Protein AF-D8TIY8-F1 (afdb_monomer)

Sequence (553 aa):
MPPQLSKAPMRLLSLDVVLTWPNIRVYEEVDVATEALEVPYADVDADTWNTTIILSWRWSAVKPTEYTPGFAPMSEVQFAELTATLRRAQDRGMQYVWIDWSCVPQYNSSPMVEVLRSKVFYARARAMIVLPTFVRIPADGVVRLLLTKAMRVVRSRVMTSPRWGILLKLLESIQAKETVAGREYFTRVWTLAERMARFGRPERLCHWLSLESWLGMVVDAMLRSTEDRSASEMYKRMLGAEAGRRLDALLDPLEATVKTGSMHVSEGLEEQLADLFDLTVGIWHTNKELAEAPTKDWLVSYLLDAHTGIYQAWSEADRVWSVYSYFCWKQLDQRSEAGLLEAVQDLVRVAGGSRRLLMAMATKLGLASKLPPAEADKKLVAGAKAGKWAEVAAALKKGAFPDYPGTVSAGGSEMRIEGEVEAEVYLVVCVVIFQGGSTALYIAAEKGNLDAVKMLIKCGATVDKPNLENENLTPLHIAADWGHVATIRLLAKAGADVNVPGSVSPPPGFGVGAERRQKRGIKGLPGPAPHRVDGCRFYQKSCGAGITFPLDA

Mean predicted aligned error: 16.52 Å

Structure (mmCIF, N/CA/C/O backbone):
data_AF-D8TIY8-F1
#
_entry.id   AF-D8TIY8-F1
#
loop_
_atom_site.group_PDB
_atom_site.id
_atom_site.type_symbol
_atom_site.label_atom_id
_atom_site.label_alt_id
_atom_site.label_comp_id
_atom_site.label_asym_id
_atom_site.label_entity_id
_atom_site.label_seq_id
_atom_site.pdbx_PDB_ins_code
_atom_site.Cartn_x
_atom_site.Cartn_y
_atom_site.Cartn_z
_atom_site.occupancy
_atom_site.B_iso_or_equiv
_atom_site.auth_seq_id
_atom_site.auth_comp_id
_atom_site.auth_asym_id
_atom_site.auth_atom_id
_atom_site.pdbx_PDB_model_num
ATOM 1 N N . MET A 1 1 ? -0.149 -7.816 -23.403 1.00 65.31 1 MET A N 1
ATOM 2 C CA . MET A 1 1 ? 0.074 -8.631 -22.187 1.00 65.31 1 MET A CA 1
ATOM 3 C C . MET A 1 1 ? 0.908 -9.846 -22.563 1.00 65.31 1 MET A C 1
ATOM 5 O O . MET A 1 1 ? 0.590 -10.433 -23.588 1.00 65.31 1 MET A O 1
ATOM 9 N N . PRO A 1 2 ? 1.967 -10.205 -21.816 1.00 67.94 2 PRO A N 1
ATOM 10 C CA . PRO A 1 2 ? 2.751 -11.413 -22.084 1.00 67.94 2 PRO A CA 1
ATOM 11 C C . PRO A 1 2 ? 1.883 -12.688 -22.106 1.00 67.94 2 PRO A C 1
ATOM 13 O O . PRO A 1 2 ? 1.007 -12.810 -21.243 1.00 67.94 2 PRO A O 1
ATOM 16 N N . PRO A 1 3 ? 2.133 -13.655 -23.015 1.00 72.44 3 PRO A N 1
ATOM 17 C CA . PRO A 1 3 ? 1.343 -14.888 -23.125 1.00 72.44 3 PRO A CA 1
ATOM 18 C C . PRO A 1 3 ? 1.252 -15.706 -21.831 1.00 72.44 3 PRO A C 1
ATOM 20 O O . PRO A 1 3 ? 0.257 -16.373 -21.571 1.00 72.44 3 PRO A O 1
ATOM 23 N N . GLN A 1 4 ? 2.292 -15.652 -21.000 1.00 70.88 4 GLN A N 1
ATOM 24 C CA . GLN A 1 4 ? 2.355 -16.356 -19.721 1.00 70.88 4 GLN A CA 1
ATOM 25 C C . GLN A 1 4 ? 1.348 -15.797 -18.712 1.00 70.88 4 GLN A C 1
ATOM 27 O O . GLN A 1 4 ? 0.864 -16.540 -17.871 1.00 70.88 4 GLN A O 1
ATOM 32 N N . LEU A 1 5 ? 1.028 -14.502 -18.799 1.00 71.94 5 LEU A N 1
ATOM 33 C CA . LEU A 1 5 ? 0.027 -13.867 -17.942 1.00 71.94 5 LEU A CA 1
ATOM 34 C C . LEU A 1 5 ? -1.376 -14.028 -18.513 1.00 71.94 5 LEU A C 1
ATOM 36 O O . LEU A 1 5 ? -2.301 -14.288 -17.756 1.00 71.94 5 LEU A O 1
ATOM 40 N N . SER A 1 6 ? -1.531 -13.939 -19.837 1.00 79.38 6 SER A N 1
ATOM 41 C CA . SER A 1 6 ? -2.835 -14.136 -20.477 1.00 79.38 6 SER A CA 1
ATOM 42 C C . SER A 1 6 ? -3.365 -15.560 -20.278 1.00 79.38 6 SER A C 1
ATOM 44 O O . SER A 1 6 ? -4.561 -15.742 -20.088 1.00 79.38 6 SER A O 1
ATOM 46 N N . LYS A 1 7 ? -2.470 -16.560 -20.295 1.00 82.12 7 LYS A N 1
ATOM 47 C CA . LYS A 1 7 ? -2.797 -17.981 -20.096 1.00 82.12 7 LYS A CA 1
ATOM 48 C C . LYS A 1 7 ? -2.777 -18.421 -18.631 1.00 82.12 7 LYS A C 1
ATOM 50 O O . LYS A 1 7 ? -3.127 -19.559 -18.341 1.00 82.12 7 LYS A O 1
ATOM 55 N N . ALA A 1 8 ? -2.323 -17.567 -17.715 1.00 79.25 8 ALA A N 1
ATOM 56 C CA . ALA A 1 8 ? -2.301 -17.915 -16.304 1.00 79.25 8 ALA A CA 1
ATOM 57 C C . ALA A 1 8 ? -3.734 -17.972 -15.752 1.00 79.25 8 ALA A C 1
ATOM 59 O O . ALA A 1 8 ? -4.510 -17.053 -16.031 1.00 79.25 8 ALA A O 1
ATOM 60 N N . PRO A 1 9 ? -4.077 -18.993 -14.947 1.00 83.00 9 PRO A N 1
ATOM 61 C CA . PRO A 1 9 ? -5.389 -19.069 -14.329 1.00 83.00 9 PRO A CA 1
ATOM 62 C C . PRO A 1 9 ? -5.611 -17.909 -13.354 1.00 83.00 9 PRO A C 1
ATOM 64 O O . PRO A 1 9 ? -4.740 -17.573 -12.545 1.00 83.00 9 PRO A O 1
ATOM 67 N N . MET A 1 10 ? -6.794 -17.312 -13.435 1.00 86.75 10 MET A N 1
ATOM 68 C CA . MET A 1 10 ? -7.373 -16.429 -12.440 1.00 86.75 10 MET A CA 1
ATOM 69 C C . MET A 1 10 ? -8.325 -17.266 -11.586 1.00 86.75 10 MET A C 1
ATOM 71 O O . MET A 1 10 ? -9.346 -17.743 -12.074 1.00 86.75 10 MET A O 1
ATOM 75 N N . ARG A 1 11 ? -7.965 -17.465 -10.315 1.00 89.81 11 ARG A N 1
ATOM 76 C CA . ARG A 1 11 ? -8.796 -18.177 -9.342 1.00 89.81 11 ARG A CA 1
ATOM 77 C C . ARG A 1 11 ? -9.775 -17.205 -8.693 1.00 89.81 11 ARG A C 1
ATOM 79 O O . ARG A 1 11 ? -9.389 -16.412 -7.836 1.00 89.81 11 ARG A O 1
ATOM 86 N N . LEU A 1 12 ? -11.018 -17.253 -9.140 1.00 93.56 12 LEU A N 1
ATOM 87 C CA . LEU A 1 12 ? -12.126 -16.434 -8.671 1.00 93.56 12 LEU A CA 1
ATOM 88 C C . LEU A 1 12 ? -12.880 -17.203 -7.593 1.00 93.56 12 LEU A C 1
ATOM 90 O O . LEU A 1 12 ? -13.608 -18.142 -7.896 1.00 93.56 12 LEU A O 1
ATOM 94 N N . LEU A 1 13 ? -12.684 -16.841 -6.330 1.00 95.56 13 LEU A N 1
ATOM 95 C CA . LEU A 1 13 ? -13.348 -17.523 -5.224 1.00 95.56 13 LEU A CA 1
ATOM 96 C C . LEU A 1 13 ? -14.828 -17.148 -5.208 1.00 95.56 13 LEU A C 1
ATOM 98 O O . LEU A 1 13 ? -15.154 -15.967 -5.340 1.00 95.56 13 LEU A O 1
ATOM 102 N N . SER A 1 14 ? -15.711 -18.124 -5.010 1.00 96.75 14 SER A N 1
ATOM 103 C CA . SER A 1 14 ? -17.131 -17.855 -4.782 1.00 96.75 14 SER A CA 1
ATOM 104 C C . SER A 1 14 ? -17.304 -17.069 -3.486 1.00 96.75 14 SER A C 1
ATOM 106 O O . SER A 1 14 ? -16.837 -17.486 -2.423 1.00 96.75 14 SER A O 1
ATOM 108 N N . LEU A 1 15 ? -17.973 -15.921 -3.562 1.00 96.31 15 LEU A N 1
ATOM 109 C CA . LEU A 1 15 ? -18.151 -15.038 -2.414 1.00 96.31 15 LEU A CA 1
ATOM 110 C C . LEU A 1 15 ? -18.979 -15.724 -1.316 1.00 96.31 15 LEU A C 1
ATOM 112 O O . LEU A 1 15 ? -18.605 -15.637 -0.146 1.00 96.31 15 LEU A O 1
ATOM 116 N N . ASP A 1 16 ? -20.027 -16.467 -1.689 1.00 96.12 16 ASP A N 1
ATOM 117 C CA . ASP A 1 16 ? -20.827 -17.277 -0.759 1.00 96.12 16 ASP A CA 1
ATOM 118 C C . ASP A 1 16 ? -19.953 -18.240 0.042 1.00 96.12 16 ASP A C 1
ATOM 120 O O . ASP A 1 16 ? -20.066 -18.325 1.262 1.00 96.12 16 ASP A O 1
ATOM 124 N N . VAL A 1 17 ? -19.029 -18.920 -0.637 1.00 95.56 17 VAL A N 1
ATOM 125 C CA . VAL A 1 17 ? -18.128 -19.877 0.003 1.00 95.56 17 VAL A CA 1
ATOM 126 C C . VAL A 1 17 ? -17.162 -19.165 0.943 1.00 95.56 17 VAL A C 1
ATOM 128 O O . VAL A 1 17 ? -17.041 -19.562 2.102 1.00 95.56 17 VAL A O 1
ATOM 131 N N . VAL A 1 18 ? -16.533 -18.072 0.501 1.00 95.06 18 VAL A N 1
ATOM 132 C CA . VAL A 1 18 ? -15.595 -17.304 1.338 1.00 95.06 18 VAL A CA 1
ATOM 133 C C . VAL A 1 18 ? -16.272 -16.773 2.604 1.00 95.06 18 VAL A C 1
ATOM 135 O O . VAL A 1 18 ? -15.659 -16.772 3.668 1.00 95.06 18 VAL A O 1
ATOM 138 N N . LEU A 1 19 ? -17.547 -16.379 2.534 1.00 96.19 19 LEU A N 1
ATOM 139 C CA . LEU A 1 19 ? -18.317 -15.936 3.702 1.00 96.19 19 LEU A CA 1
ATOM 140 C C . LEU A 1 19 ? -18.620 -17.050 4.716 1.00 96.19 19 LEU A C 1
ATOM 142 O O . LEU A 1 19 ? -18.937 -16.737 5.866 1.00 96.19 19 LEU A O 1
ATOM 146 N N . THR A 1 20 ? -18.530 -18.324 4.321 1.00 95.69 20 THR A N 1
ATOM 147 C CA . THR A 1 20 ? -18.657 -19.469 5.243 1.00 95.69 20 THR A CA 1
ATOM 148 C C . THR A 1 20 ? -17.341 -19.853 5.909 1.00 95.69 20 THR A C 1
ATOM 150 O O . THR A 1 20 ? -17.340 -20.647 6.852 1.00 95.69 20 THR A O 1
ATOM 153 N N . TRP A 1 21 ? -16.211 -19.322 5.436 1.00 94.19 21 TRP A N 1
ATOM 154 C CA . TRP A 1 21 ? -14.921 -19.669 6.004 1.00 94.19 21 TRP A CA 1
ATOM 155 C C . TRP A 1 21 ? -14.782 -19.134 7.440 1.00 94.19 21 TRP A C 1
ATOM 157 O O . TRP A 1 21 ? -15.177 -18.002 7.723 1.00 94.19 21 TRP A O 1
ATOM 167 N N . PRO A 1 22 ? -14.186 -19.912 8.362 1.00 92.62 22 PRO A N 1
ATOM 168 C CA . PRO A 1 22 ? -13.948 -19.459 9.733 1.00 92.62 22 PRO A CA 1
ATOM 169 C C . PRO A 1 22 ? -12.788 -18.455 9.830 1.00 92.62 22 PRO A C 1
ATOM 171 O O . PRO A 1 22 ? -12.690 -17.706 10.798 1.00 92.62 22 PRO A O 1
ATOM 174 N N . ASN A 1 23 ? -11.893 -18.463 8.843 1.00 91.38 23 ASN A N 1
ATOM 175 C CA . ASN A 1 23 ? -10.761 -17.561 8.684 1.00 91.38 23 ASN A CA 1
ATOM 176 C C . ASN A 1 23 ? -10.352 -17.526 7.202 1.00 91.38 23 ASN A C 1
ATOM 178 O O . ASN A 1 23 ? -10.867 -18.292 6.386 1.00 91.38 23 ASN A O 1
ATOM 182 N N . ILE A 1 24 ? -9.429 -16.637 6.834 1.00 90.31 24 ILE A N 1
ATOM 183 C CA . ILE A 1 24 ? -8.904 -16.642 5.470 1.00 90.31 24 ILE A CA 1
ATOM 184 C C . ILE A 1 24 ? -7.949 -17.831 5.280 1.00 90.31 24 ILE A C 1
ATOM 186 O O . ILE A 1 24 ? -6.966 -17.965 6.009 1.00 90.31 24 ILE A O 1
ATOM 190 N N . ARG A 1 25 ? -8.222 -18.667 4.276 1.00 88.81 25 ARG A N 1
ATOM 191 C CA . ARG A 1 25 ? -7.382 -19.816 3.909 1.00 88.81 25 ARG A CA 1
ATOM 192 C C . ARG A 1 25 ? -6.254 -19.408 2.987 1.00 88.81 25 ARG A C 1
ATOM 194 O O . ARG A 1 25 ? -6.485 -18.579 2.119 1.00 88.81 25 ARG A O 1
ATOM 201 N N . VAL A 1 26 ? -5.074 -20.011 3.108 1.00 87.25 26 VAL A N 1
ATOM 202 C CA . VAL A 1 26 ? -3.975 -19.786 2.151 1.00 87.25 26 VAL A CA 1
ATOM 203 C C . VAL A 1 26 ? -4.303 -20.340 0.759 1.00 87.25 26 VAL A C 1
ATOM 205 O O . VAL A 1 26 ? -5.203 -21.160 0.595 1.00 87.25 26 VAL A O 1
ATOM 208 N N . TYR A 1 27 ? -3.556 -19.903 -0.258 1.00 85.62 27 TYR A N 1
ATOM 209 C CA . TYR A 1 27 ? -3.803 -20.266 -1.658 1.00 85.62 27 TYR A CA 1
ATOM 210 C C . TYR A 1 27 ? -3.908 -21.783 -1.892 1.00 85.62 27 TYR A C 1
ATOM 212 O O . TYR A 1 27 ? -4.753 -22.222 -2.668 1.00 85.62 27 TYR A O 1
ATOM 220 N N . GLU A 1 28 ? -3.072 -22.582 -1.230 1.00 85.81 28 GLU A N 1
ATOM 221 C CA . GLU A 1 28 ? -3.041 -24.044 -1.352 1.00 85.81 28 GLU A CA 1
ATOM 222 C C . GLU A 1 28 ? -4.237 -24.765 -0.707 1.00 85.81 28 GLU A C 1
ATOM 224 O O . GLU A 1 28 ? -4.479 -25.923 -1.028 1.00 85.81 28 GLU A O 1
ATOM 229 N N . GLU A 1 29 ? -4.984 -24.102 0.178 1.00 89.88 29 GLU A N 1
ATOM 230 C CA . GLU A 1 29 ? -6.107 -24.688 0.933 1.00 89.88 29 GLU A CA 1
ATOM 231 C C . GLU A 1 29 ? -7.480 -24.416 0.314 1.00 89.88 29 GLU A C 1
ATOM 233 O O . GLU A 1 29 ? -8.512 -24.811 0.862 1.00 89.88 29 GLU A O 1
ATOM 238 N N . VAL A 1 30 ? -7.498 -23.715 -0.817 1.00 89.88 30 VAL A N 1
ATOM 239 C CA . VAL A 1 30 ? -8.717 -23.496 -1.586 1.00 89.88 30 VAL A CA 1
ATOM 240 C C . VAL A 1 30 ? -8.996 -24.735 -2.425 1.00 89.88 30 VAL A C 1
ATOM 242 O O . VAL A 1 30 ? -8.202 -25.075 -3.307 1.00 89.88 30 VAL A O 1
ATOM 245 N N . ASP A 1 31 ? -10.145 -25.367 -2.201 1.00 91.94 31 ASP A N 1
ATOM 246 C CA . ASP A 1 31 ? -10.620 -26.430 -3.083 1.00 91.94 31 ASP A CA 1
ATOM 247 C C . ASP A 1 31 ? -11.202 -25.806 -4.354 1.00 91.94 31 ASP A C 1
ATOM 249 O O . ASP A 1 31 ? -12.327 -25.314 -4.392 1.00 91.94 31 ASP A O 1
ATOM 253 N N . VAL A 1 32 ? -10.413 -25.825 -5.425 1.00 89.44 32 VAL A N 1
ATOM 254 C CA . VAL A 1 32 ? -10.785 -25.206 -6.701 1.00 89.44 32 VAL A CA 1
ATOM 255 C C . VAL A 1 32 ? -12.053 -25.821 -7.294 1.00 89.44 32 VAL A C 1
ATOM 257 O O . VAL A 1 32 ? -12.789 -25.114 -7.967 1.00 89.44 32 VAL A O 1
ATOM 260 N N . ALA A 1 33 ? -12.340 -27.102 -7.052 1.00 91.00 33 ALA A N 1
ATOM 261 C CA . ALA A 1 33 ? -13.495 -27.755 -7.663 1.00 91.00 33 ALA A CA 1
ATOM 262 C C . ALA A 1 33 ? -14.830 -27.277 -7.073 1.00 91.00 33 ALA A C 1
ATOM 264 O O . ALA A 1 33 ? -15.853 -27.325 -7.757 1.00 91.00 33 ALA A O 1
ATOM 265 N N . THR A 1 34 ? -14.828 -26.839 -5.812 1.00 93.31 34 THR A N 1
ATOM 266 C CA . THR A 1 34 ? -16.051 -26.502 -5.070 1.00 93.31 34 THR A CA 1
ATOM 267 C C . THR A 1 34 ? -16.115 -25.040 -4.633 1.00 93.31 34 THR A C 1
ATOM 269 O O . THR A 1 34 ? -17.206 -24.497 -4.472 1.00 93.31 34 THR A O 1
ATOM 272 N N . GLU A 1 35 ? -14.969 -24.378 -4.474 1.00 94.81 35 GLU A N 1
ATOM 273 C CA . GLU A 1 35 ? -14.875 -23.051 -3.859 1.00 94.81 35 GLU A CA 1
ATOM 274 C C . GLU A 1 35 ? -14.523 -21.937 -4.850 1.00 94.81 35 GLU A C 1
ATOM 276 O O . GLU A 1 35 ? -14.624 -20.756 -4.503 1.00 94.81 35 GLU A O 1
ATOM 281 N N . ALA A 1 36 ? -14.105 -22.268 -6.076 1.00 94.50 36 ALA A N 1
ATOM 282 C CA . ALA A 1 36 ? -13.614 -21.279 -7.027 1.00 94.50 36 ALA A CA 1
ATOM 283 C C . ALA A 1 36 ? -13.952 -21.592 -8.489 1.00 94.50 36 ALA A C 1
ATOM 285 O O . ALA A 1 36 ? -14.105 -22.735 -8.900 1.00 94.50 36 ALA A O 1
ATOM 286 N N . LEU A 1 37 ? -13.989 -20.542 -9.303 1.00 92.75 37 LEU A N 1
ATOM 287 C CA . LEU A 1 37 ? -13.902 -20.617 -10.753 1.00 92.75 37 LEU A CA 1
ATOM 288 C C . LEU A 1 37 ? -12.450 -20.333 -11.157 1.00 92.75 37 LEU A C 1
ATOM 290 O O . LEU A 1 37 ? -11.934 -19.246 -10.899 1.00 92.75 37 LEU A O 1
ATOM 294 N N . GLU A 1 38 ? -11.775 -21.299 -11.779 1.00 91.31 38 GLU A N 1
ATOM 295 C CA . GLU A 1 38 ? -10.397 -21.134 -12.254 1.00 91.31 38 GLU A CA 1
ATOM 296 C C . GLU A 1 38 ? -10.355 -21.113 -13.786 1.00 91.31 38 GLU A C 1
ATOM 298 O O . GLU A 1 38 ? -10.578 -22.125 -14.447 1.00 91.31 38 GLU A O 1
ATOM 303 N N . VAL A 1 39 ? -10.101 -19.931 -14.355 1.00 90.38 39 VAL A N 1
ATOM 304 C CA . VAL A 1 39 ? -10.167 -19.674 -15.807 1.00 90.38 39 VAL A CA 1
ATOM 305 C C . VAL A 1 39 ? -8.956 -18.837 -16.223 1.00 90.38 39 VAL A C 1
ATOM 307 O O . VAL A 1 39 ? -8.556 -17.955 -15.458 1.00 90.38 39 VAL A O 1
ATOM 310 N N . PRO A 1 40 ? -8.328 -19.066 -17.394 1.00 89.62 40 PRO A N 1
ATOM 311 C CA . PRO A 1 40 ? -7.239 -18.211 -17.861 1.00 89.62 40 PRO A CA 1
ATOM 312 C C . PRO A 1 40 ? -7.649 -16.737 -17.871 1.00 89.62 40 PRO A C 1
ATOM 314 O O . PRO A 1 40 ? -8.751 -16.401 -18.292 1.00 89.62 40 PRO A O 1
ATOM 317 N N . TYR A 1 41 ? -6.763 -15.835 -17.440 1.00 86.75 41 TYR A N 1
ATOM 318 C CA . TYR A 1 41 ? -7.082 -14.405 -17.330 1.00 86.75 41 TYR A CA 1
ATOM 319 C C . TYR A 1 41 ? -7.695 -13.814 -18.613 1.00 8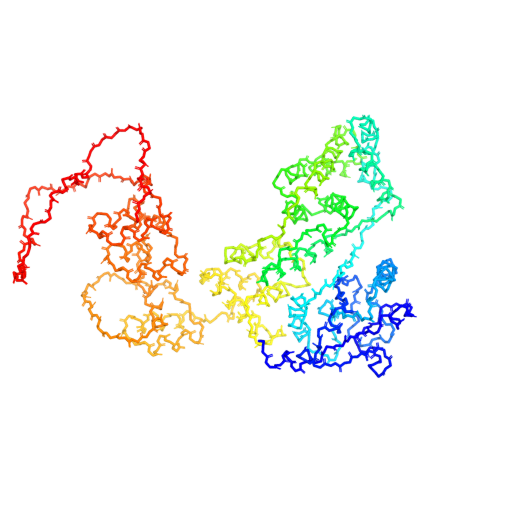6.75 41 TYR A C 1
ATOM 321 O O . TYR A 1 41 ? -8.606 -12.985 -18.548 1.00 86.75 41 TYR A O 1
ATOM 329 N N . ALA A 1 42 ? -7.174 -14.212 -19.779 1.00 88.00 42 ALA A N 1
ATOM 330 C CA . ALA A 1 42 ? -7.660 -13.728 -21.069 1.00 88.00 42 ALA A CA 1
ATOM 331 C C . ALA A 1 42 ? -9.086 -14.184 -21.398 1.00 88.00 42 ALA A C 1
ATOM 333 O O . ALA A 1 42 ? -9.767 -13.496 -22.155 1.00 88.00 42 ALA A O 1
ATOM 334 N N . ASP A 1 43 ? -9.527 -15.283 -20.793 1.00 91.69 43 ASP A N 1
ATOM 335 C CA . ASP A 1 43 ? -10.816 -15.916 -21.053 1.00 91.69 43 ASP A CA 1
ATOM 336 C C . ASP A 1 43 ? -11.884 -15.477 -20.035 1.00 91.69 43 ASP A C 1
ATOM 338 O O . ASP A 1 43 ? -13.059 -15.789 -20.201 1.00 91.69 43 ASP A O 1
ATOM 342 N N . VAL A 1 44 ? -11.510 -14.710 -19.000 1.00 90.81 44 VAL A N 1
ATOM 343 C CA . VAL A 1 44 ? -12.479 -14.108 -18.073 1.00 90.81 44 VAL A CA 1
ATOM 344 C C . VAL A 1 44 ? -13.253 -13.005 -18.801 1.00 90.81 44 VAL A C 1
ATOM 346 O O . VAL A 1 44 ? -12.698 -11.951 -19.153 1.00 90.81 44 VAL A O 1
ATOM 349 N N . ASP A 1 45 ? -14.542 -13.245 -19.022 1.00 92.38 45 ASP A N 1
ATOM 350 C CA . ASP A 1 45 ? -15.447 -12.342 -19.729 1.00 92.38 45 ASP A CA 1
ATOM 351 C C . ASP A 1 45 ? -15.808 -11.080 -18.922 1.00 92.38 45 ASP A C 1
ATOM 353 O O . ASP A 1 45 ? -15.434 -10.898 -17.761 1.00 92.38 45 ASP A O 1
ATOM 357 N N . ALA A 1 46 ? -16.483 -10.133 -19.576 1.00 93.12 46 ALA A N 1
ATOM 358 C CA . ALA A 1 46 ? -16.835 -8.862 -18.951 1.00 93.12 46 ALA A CA 1
ATOM 359 C C . ALA A 1 46 ? -17.828 -9.026 -17.791 1.00 93.12 46 ALA A C 1
ATOM 361 O O . ALA A 1 46 ? -17.691 -8.317 -16.798 1.00 93.12 46 ALA A O 1
ATOM 362 N N . ASP A 1 47 ? -18.784 -9.948 -17.887 1.00 93.94 47 ASP A N 1
ATOM 363 C CA . ASP A 1 47 ? -19.826 -10.137 -16.872 1.00 93.94 47 ASP A CA 1
ATOM 364 C C . ASP A 1 47 ? -19.251 -10.717 -15.577 1.00 93.94 47 ASP A C 1
ATOM 366 O O . ASP A 1 47 ? -19.561 -10.247 -14.478 1.00 93.94 47 ASP A O 1
ATOM 370 N N . THR A 1 48 ? -18.306 -11.644 -15.706 1.00 94.38 48 THR A N 1
ATOM 371 C CA . THR A 1 48 ? -17.530 -12.172 -14.585 1.00 94.38 48 THR A CA 1
ATOM 372 C C . THR A 1 48 ? -16.705 -11.063 -13.932 1.00 94.38 48 THR A C 1
ATOM 374 O O . THR A 1 48 ? -16.739 -10.895 -12.714 1.00 94.38 48 THR A O 1
ATOM 377 N N . TRP A 1 49 ? -16.020 -10.219 -14.714 1.00 92.69 49 TRP A N 1
ATOM 378 C CA . TRP A 1 49 ? -15.304 -9.054 -14.169 1.00 92.69 49 TRP A CA 1
ATOM 379 C C . TRP A 1 49 ? -16.224 -8.046 -13.472 1.00 92.69 49 TRP A C 1
ATOM 381 O O . TRP A 1 49 ? -15.809 -7.418 -12.498 1.00 92.69 49 TRP A O 1
ATOM 391 N N . ASN A 1 50 ? -17.464 -7.889 -13.941 1.00 94.00 50 ASN A N 1
ATOM 392 C CA . ASN A 1 50 ? -18.444 -6.968 -13.358 1.00 94.00 50 ASN A CA 1
ATOM 393 C C . ASN A 1 50 ? -18.946 -7.419 -11.994 1.00 94.00 50 ASN A C 1
ATOM 395 O O . ASN A 1 50 ? -19.383 -6.583 -11.210 1.00 94.00 50 ASN A O 1
ATOM 399 N N . THR A 1 51 ? -18.876 -8.718 -11.726 1.00 96.00 51 THR A N 1
ATOM 400 C CA . THR A 1 51 ? -19.311 -9.341 -10.474 1.00 96.00 51 THR A CA 1
ATOM 401 C C . THR A 1 51 ? -18.129 -9.805 -9.618 1.00 96.00 51 THR A C 1
ATOM 403 O O . THR A 1 51 ? -18.331 -10.453 -8.592 1.00 96.00 51 THR A O 1
ATOM 406 N N . THR A 1 52 ? -16.896 -9.458 -10.004 1.00 95.75 52 THR A N 1
ATOM 407 C CA . THR A 1 52 ? -15.668 -9.798 -9.275 1.00 95.75 52 THR A CA 1
ATOM 408 C C . THR A 1 52 ? -15.136 -8.598 -8.503 1.00 95.75 52 THR A C 1
ATOM 410 O O . THR A 1 52 ? -14.888 -7.530 -9.068 1.00 95.75 52 THR A O 1
ATOM 413 N N . ILE A 1 53 ? -14.848 -8.806 -7.220 1.00 94.56 53 ILE A N 1
ATOM 414 C CA . ILE A 1 53 ? -14.078 -7.863 -6.411 1.00 94.56 53 ILE A CA 1
ATOM 415 C C . ILE A 1 53 ? -12.647 -8.338 -6.287 1.00 94.56 53 ILE A C 1
ATOM 417 O O . ILE A 1 53 ? -12.384 -9.511 -6.037 1.00 94.56 53 ILE A O 1
ATOM 421 N N . ILE A 1 54 ? -11.713 -7.401 -6.380 1.00 91.94 54 ILE A N 1
ATOM 422 C CA . ILE A 1 54 ? -10.333 -7.666 -6.013 1.00 91.94 54 ILE A CA 1
ATOM 423 C C . ILE A 1 54 ? -10.089 -7.312 -4.550 1.00 91.94 54 ILE A C 1
ATOM 425 O O . ILE A 1 54 ? -10.339 -6.193 -4.113 1.00 91.94 54 ILE A O 1
ATOM 429 N N . LEU A 1 55 ? -9.528 -8.253 -3.806 1.00 90.75 55 LEU A N 1
ATOM 430 C CA . LEU A 1 55 ? -9.124 -8.071 -2.428 1.00 90.75 55 LEU A CA 1
ATOM 431 C C . LEU A 1 55 ? -7.604 -7.934 -2.326 1.00 90.75 55 LEU A C 1
ATOM 433 O O . LEU A 1 55 ? -6.855 -8.798 -2.772 1.00 90.75 55 LEU A O 1
ATOM 437 N N . SER A 1 56 ? -7.154 -6.873 -1.666 1.00 88.38 56 SER A N 1
ATOM 438 C CA . SER A 1 56 ? -5.761 -6.645 -1.305 1.00 88.38 56 SER A CA 1
ATOM 439 C C . SER A 1 56 ? -5.630 -6.441 0.200 1.00 88.38 56 SER A C 1
ATOM 441 O O . SER A 1 56 ? -6.413 -5.717 0.805 1.00 88.38 56 SER A O 1
ATOM 443 N N . TRP A 1 57 ? -4.570 -6.961 0.813 1.00 86.31 57 TRP A N 1
ATOM 444 C CA . TRP A 1 57 ? -4.237 -6.639 2.205 1.00 86.31 57 TRP A CA 1
ATOM 445 C C . TRP A 1 57 ? -2.735 -6.745 2.474 1.00 86.31 57 TRP A C 1
ATOM 447 O O . TRP A 1 57 ? -1.948 -7.070 1.582 1.00 86.31 57 TRP A O 1
ATOM 457 N N . ARG A 1 58 ? -2.341 -6.447 3.715 1.00 79.94 58 ARG A N 1
ATOM 458 C CA . ARG A 1 58 ? -1.004 -6.708 4.258 1.00 79.94 58 ARG A CA 1
ATOM 459 C C . ARG A 1 58 ? -1.091 -7.727 5.387 1.00 79.94 58 ARG A C 1
ATOM 461 O O . ARG A 1 58 ? -1.911 -7.587 6.293 1.00 79.94 58 ARG A O 1
ATOM 468 N N . TRP A 1 59 ? -0.274 -8.767 5.279 1.00 76.94 59 TRP A N 1
ATOM 469 C CA . TRP A 1 59 ? -0.207 -9.875 6.221 1.00 76.94 59 TRP A CA 1
ATOM 470 C C . TRP A 1 59 ? 0.469 -9.432 7.527 1.00 76.94 59 TRP A C 1
ATOM 472 O O . TRP A 1 59 ? 1.530 -8.819 7.488 1.00 76.94 59 TRP A O 1
ATOM 482 N N . SER A 1 60 ? -0.166 -9.718 8.666 1.00 69.62 60 SER A N 1
ATOM 483 C CA . SER A 1 60 ? 0.306 -9.382 10.014 1.00 69.62 60 SER A CA 1
ATOM 484 C C . SER A 1 60 ? 1.006 -10.530 10.765 1.00 69.62 60 SER A C 1
ATOM 486 O O . SER A 1 60 ? 1.809 -10.256 11.652 1.00 69.62 60 SER A O 1
ATOM 488 N N . ALA A 1 61 ? 0.738 -11.799 10.433 1.00 75.88 61 ALA A N 1
ATOM 489 C CA . ALA A 1 61 ? 1.392 -12.958 11.047 1.00 75.88 61 ALA A CA 1
ATOM 490 C C . ALA A 1 61 ? 2.693 -13.378 10.330 1.00 75.88 61 ALA A C 1
ATOM 492 O O . ALA A 1 61 ? 2.910 -13.107 9.150 1.00 75.88 61 ALA A O 1
ATOM 493 N N . VAL A 1 62 ? 3.576 -14.069 11.051 1.00 80.06 62 VAL A N 1
ATOM 494 C CA . VAL A 1 62 ? 4.792 -14.646 10.466 1.00 80.06 62 VAL A CA 1
ATOM 495 C C . VAL A 1 62 ? 4.420 -15.928 9.726 1.00 80.06 62 VAL A C 1
ATOM 497 O O . VAL A 1 62 ? 3.810 -16.825 10.307 1.00 80.06 62 VAL A O 1
ATOM 500 N N . LYS A 1 63 ? 4.794 -16.020 8.447 1.00 80.25 63 LYS A N 1
ATOM 501 C CA . LYS A 1 63 ? 4.616 -17.233 7.644 1.00 80.25 63 LYS A CA 1
ATOM 502 C C . LYS A 1 63 ? 5.396 -18.412 8.245 1.00 80.25 63 LYS A C 1
ATOM 504 O O . LYS A 1 63 ? 6.612 -18.283 8.389 1.00 80.25 63 LYS A O 1
ATOM 509 N N . PRO A 1 64 ? 4.764 -19.573 8.495 1.00 83.69 64 PRO A N 1
ATOM 510 C CA . PRO A 1 64 ? 5.496 -20.801 8.790 1.00 83.69 64 PRO A CA 1
ATOM 511 C C . PRO A 1 64 ? 6.409 -21.206 7.623 1.00 83.69 64 PRO A C 1
ATOM 513 O O . PRO A 1 64 ? 6.004 -21.128 6.461 1.00 83.69 64 PRO A O 1
ATOM 516 N N . THR A 1 65 ? 7.632 -21.653 7.921 1.00 83.44 65 THR A N 1
ATOM 517 C CA . THR A 1 65 ? 8.633 -22.045 6.907 1.00 83.44 65 THR A CA 1
ATOM 518 C C . THR A 1 65 ? 8.136 -23.173 6.001 1.00 83.44 65 THR A C 1
ATOM 520 O O . THR A 1 65 ? 8.405 -23.174 4.801 1.00 83.44 65 THR A O 1
ATOM 523 N N . GLU A 1 66 ? 7.373 -24.103 6.571 1.00 84.31 66 GLU A N 1
ATOM 524 C CA . GLU A 1 66 ? 6.737 -25.221 5.878 1.00 84.31 66 GLU A CA 1
ATOM 525 C C . GLU A 1 66 ? 5.218 -25.053 5.876 1.00 84.31 66 GLU A C 1
ATOM 527 O O . GLU A 1 66 ? 4.669 -24.241 6.623 1.00 84.31 66 GLU A O 1
ATOM 532 N N . TYR A 1 67 ? 4.531 -25.788 5.003 1.00 87.44 67 TYR A N 1
ATOM 533 C CA . TYR A 1 67 ? 3.075 -25.742 4.938 1.00 87.44 67 TYR A CA 1
ATOM 534 C C . TYR A 1 67 ? 2.465 -26.248 6.253 1.00 87.44 67 TYR A C 1
ATOM 536 O O . TYR A 1 67 ? 2.703 -27.384 6.662 1.00 87.44 67 TYR A O 1
ATOM 544 N N . THR A 1 68 ? 1.671 -25.399 6.909 1.00 87.56 68 THR A N 1
ATOM 545 C CA . THR A 1 68 ? 0.938 -25.733 8.135 1.00 87.56 68 THR A CA 1
ATOM 546 C C . THR A 1 68 ? -0.564 -25.684 7.846 1.00 87.56 68 THR A C 1
ATOM 548 O O . THR A 1 68 ? -1.075 -24.589 7.607 1.00 87.56 68 THR A O 1
ATOM 551 N N . PRO A 1 69 ? -1.277 -26.826 7.890 1.00 89.50 69 PRO A N 1
ATOM 552 C CA . PRO A 1 69 ? -2.720 -26.860 7.677 1.00 89.50 69 PRO A CA 1
ATOM 553 C C . PRO A 1 69 ? -3.492 -25.950 8.638 1.00 89.50 69 PRO A C 1
ATOM 555 O O . PRO A 1 69 ? -3.257 -25.976 9.847 1.00 89.50 69 PRO A O 1
ATOM 558 N N . GLY A 1 70 ? -4.434 -25.170 8.106 1.00 87.19 70 GLY A N 1
ATOM 559 C CA . GLY A 1 70 ? -5.300 -24.274 8.878 1.00 87.19 70 GLY A CA 1
ATOM 560 C C . GLY A 1 70 ? -4.619 -22.986 9.347 1.00 87.19 70 GLY A C 1
ATOM 561 O O . GLY A 1 70 ? -5.181 -22.251 10.162 1.00 87.19 70 GLY A O 1
ATOM 562 N N . PHE A 1 71 ? -3.412 -22.699 8.856 1.00 87.75 71 PHE A N 1
ATOM 563 C CA . PHE A 1 71 ? -2.739 -21.438 9.123 1.00 87.75 71 PHE A CA 1
ATOM 564 C C . PHE A 1 71 ? -3.495 -20.264 8.473 1.00 87.75 71 PHE A C 1
ATOM 566 O O . PHE A 1 71 ? -3.675 -20.225 7.256 1.00 87.75 71 PHE A O 1
ATOM 573 N N . ALA A 1 72 ? -3.866 -19.264 9.278 1.00 88.44 72 ALA A N 1
ATOM 574 C CA . ALA A 1 72 ? -4.561 -18.067 8.814 1.00 88.44 72 ALA A CA 1
ATOM 575 C C . ALA A 1 72 ? -3.654 -16.821 8.885 1.00 88.44 72 ALA A C 1
ATOM 577 O O . ALA A 1 72 ? -3.201 -16.445 9.969 1.00 88.44 72 ALA A O 1
ATOM 578 N N . PRO A 1 73 ? -3.403 -16.126 7.759 1.00 84.12 73 PRO A N 1
ATOM 579 C CA . PRO A 1 73 ? -2.563 -14.931 7.742 1.00 84.12 73 PRO A CA 1
ATOM 580 C C . PRO A 1 73 ? -3.248 -13.660 8.275 1.00 84.12 73 PRO A C 1
ATOM 582 O O . PRO A 1 73 ? -2.567 -12.680 8.575 1.00 84.12 73 PRO A O 1
ATOM 585 N N . MET A 1 74 ? -4.579 -13.622 8.364 1.00 88.19 74 MET A N 1
ATOM 586 C CA . MET A 1 74 ? -5.309 -12.464 8.900 1.00 88.19 74 MET A CA 1
ATOM 587 C C . MET A 1 74 ? -5.566 -12.605 10.397 1.00 88.19 74 MET A C 1
ATOM 589 O O . MET A 1 74 ? -5.910 -13.685 10.868 1.00 88.19 74 MET A O 1
ATOM 593 N N . SER A 1 75 ? -5.487 -11.487 11.124 1.00 86.81 75 SER A N 1
ATOM 594 C CA . SER A 1 75 ? -6.015 -11.425 12.488 1.00 86.81 75 SER A CA 1
ATOM 595 C C . SER A 1 75 ? -7.545 -11.490 12.496 1.00 86.81 75 SER A C 1
ATOM 597 O O . SER A 1 75 ? -8.196 -11.159 11.502 1.00 86.81 75 SER A O 1
ATOM 599 N N . GLU A 1 76 ? -8.130 -11.842 13.641 1.00 87.75 76 GLU A N 1
ATOM 600 C CA . GLU A 1 76 ? -9.589 -11.895 13.817 1.00 87.75 76 GLU A CA 1
ATOM 601 C C . GLU A 1 76 ? -10.269 -10.563 13.464 1.00 87.75 76 GLU A C 1
ATOM 603 O O . GLU A 1 76 ? -11.284 -10.544 12.772 1.00 87.75 76 GLU A O 1
ATOM 608 N N . VAL A 1 77 ? -9.668 -9.434 13.859 1.00 86.81 77 VAL A N 1
ATOM 609 C CA . VAL A 1 77 ? -10.189 -8.089 13.556 1.00 86.81 77 VAL A CA 1
ATOM 610 C C . VAL A 1 77 ? -10.166 -7.807 12.050 1.00 86.81 77 VAL A C 1
ATOM 612 O O . VAL A 1 77 ? -11.133 -7.279 11.503 1.00 86.81 77 VAL A O 1
ATOM 615 N N . GLN A 1 78 ? -9.086 -8.184 11.356 1.00 89.25 78 GLN A N 1
ATOM 616 C CA . GLN A 1 78 ? -9.002 -8.025 9.900 1.00 89.25 78 GLN A CA 1
ATOM 617 C C . GLN A 1 78 ? -10.016 -8.915 9.178 1.00 89.25 78 GLN A C 1
ATOM 619 O O . GLN A 1 78 ? -10.645 -8.476 8.215 1.00 89.25 78 GLN A O 1
ATOM 624 N N . PHE A 1 79 ? -10.199 -10.148 9.652 1.00 91.44 79 PHE A N 1
ATOM 625 C CA . PHE A 1 79 ? -11.153 -11.086 9.073 1.00 91.44 79 PHE A CA 1
ATOM 626 C C . PHE A 1 79 ? -12.612 -10.657 9.304 1.00 91.44 79 PHE A C 1
ATOM 628 O O . PHE A 1 79 ? -13.452 -10.797 8.411 1.00 91.44 79 PHE A O 1
ATOM 635 N N . ALA A 1 80 ? -12.914 -10.054 10.457 1.00 91.44 80 ALA A N 1
ATOM 636 C CA . ALA A 1 80 ? -14.216 -9.450 10.720 1.00 91.44 80 ALA A CA 1
ATOM 637 C C . ALA A 1 80 ? -14.515 -8.293 9.747 1.00 91.44 80 ALA A C 1
ATOM 639 O O . ALA A 1 80 ? -15.605 -8.243 9.172 1.00 91.44 80 ALA A O 1
ATOM 640 N N . GLU A 1 81 ? -13.540 -7.409 9.494 1.00 90.94 81 GLU A N 1
ATOM 641 C CA . GLU A 1 81 ? -13.693 -6.316 8.519 1.00 90.94 81 GLU A CA 1
ATOM 642 C C . GLU A 1 81 ? -13.851 -6.842 7.086 1.00 90.94 81 GLU A C 1
ATOM 644 O O . GLU A 1 81 ? -14.689 -6.345 6.324 1.00 90.94 81 GLU A O 1
ATOM 649 N N . LEU A 1 82 ? -13.100 -7.889 6.723 1.00 93.06 82 LEU A N 1
ATOM 650 C CA . LEU A 1 82 ? -13.267 -8.582 5.449 1.00 93.06 82 LEU A CA 1
ATOM 651 C C . LEU A 1 82 ? -14.696 -9.097 5.294 1.00 93.06 82 LEU A C 1
ATOM 653 O O . LEU A 1 82 ? -15.360 -8.767 4.316 1.00 93.06 82 LEU A O 1
ATOM 657 N N . THR A 1 83 ? -15.178 -9.864 6.269 1.00 95.38 83 THR A N 1
ATOM 658 C CA . THR A 1 83 ? -16.511 -10.475 6.238 1.00 95.38 83 THR A CA 1
ATOM 659 C C . THR A 1 83 ? -17.598 -9.410 6.115 1.00 95.38 83 THR A C 1
ATOM 661 O O . THR A 1 83 ? -18.490 -9.520 5.274 1.00 95.38 83 THR A O 1
ATOM 664 N N . ALA A 1 84 ? -17.502 -8.332 6.900 1.00 94.50 84 ALA A N 1
ATOM 665 C CA . ALA A 1 84 ? -18.439 -7.216 6.827 1.00 94.50 84 ALA A CA 1
ATOM 666 C C . ALA A 1 84 ? -18.423 -6.538 5.446 1.00 94.50 84 ALA A C 1
ATOM 668 O O . ALA A 1 84 ? -19.475 -6.174 4.917 1.00 94.50 84 ALA A O 1
ATOM 669 N N . THR A 1 85 ? -17.242 -6.385 4.844 1.00 93.62 85 THR A N 1
ATOM 670 C CA . THR A 1 85 ? -17.099 -5.778 3.516 1.00 93.62 85 THR A CA 1
ATOM 671 C C . THR A 1 85 ? -17.615 -6.690 2.406 1.00 93.62 85 THR A C 1
ATOM 673 O O . THR A 1 85 ? -18.332 -6.211 1.528 1.00 93.62 85 THR A O 1
ATOM 676 N N . LEU A 1 86 ? -17.324 -7.992 2.464 1.00 95.62 86 LEU A N 1
ATOM 677 C CA . LEU A 1 86 ? -17.810 -8.971 1.492 1.00 95.62 86 LEU A CA 1
ATOM 678 C C . LEU A 1 86 ? -19.334 -9.112 1.529 1.00 95.62 86 LEU A C 1
ATOM 680 O O . LEU A 1 86 ? -19.943 -9.164 0.469 1.00 95.62 86 LEU A O 1
ATOM 684 N N . ARG A 1 87 ? -19.973 -9.066 2.706 1.00 96.69 87 ARG A N 1
ATOM 685 C CA . ARG A 1 87 ? -21.447 -9.048 2.799 1.00 96.69 87 ARG A CA 1
ATOM 686 C C . ARG A 1 87 ? -22.049 -7.828 2.102 1.00 96.69 87 ARG A C 1
ATOM 688 O O . ARG A 1 87 ? -22.894 -7.968 1.228 1.00 96.69 87 ARG A O 1
ATOM 695 N N . ARG A 1 88 ? -21.531 -6.625 2.387 1.00 95.19 88 ARG A N 1
ATOM 696 C CA . ARG A 1 88 ? -21.973 -5.385 1.711 1.00 95.19 88 ARG A CA 1
ATOM 697 C C . ARG A 1 88 ? -21.788 -5.433 0.194 1.00 95.19 88 ARG A C 1
ATOM 699 O O . ARG A 1 88 ? -22.501 -4.746 -0.539 1.00 95.19 88 ARG A O 1
ATOM 706 N N . ALA A 1 89 ? -20.766 -6.143 -0.258 1.00 94.31 89 ALA A N 1
ATOM 707 C CA . ALA A 1 89 ? -20.480 -6.359 -1.661 1.00 94.31 89 ALA A CA 1
ATOM 708 C C . ALA A 1 89 ? -21.436 -7.370 -2.304 1.00 94.31 89 ALA A C 1
ATOM 710 O O . ALA A 1 89 ? -21.921 -7.127 -3.408 1.00 94.31 89 ALA A O 1
ATOM 711 N N . GLN A 1 90 ? -21.736 -8.459 -1.601 1.00 95.88 90 GLN A N 1
ATOM 712 C CA . GLN A 1 90 ? -22.725 -9.449 -2.005 1.00 95.88 90 GLN A CA 1
ATOM 713 C C . GLN A 1 90 ? -24.098 -8.813 -2.204 1.00 95.88 90 GLN A C 1
ATOM 715 O O . GLN A 1 90 ? -24.713 -8.993 -3.251 1.00 95.88 90 GLN A O 1
ATOM 720 N N . ASP A 1 91 ? -24.515 -7.960 -1.263 1.00 96.19 91 ASP A N 1
ATOM 721 C CA . ASP A 1 91 ? -25.765 -7.192 -1.341 1.00 96.19 91 ASP A CA 1
ATOM 722 C C . ASP A 1 91 ? -25.827 -6.273 -2.579 1.00 96.19 91 ASP A C 1
ATOM 724 O O . ASP A 1 91 ? -26.897 -5.827 -2.987 1.00 96.19 91 ASP A O 1
ATOM 728 N N . ARG A 1 92 ? -24.671 -5.969 -3.187 1.00 95.25 92 ARG A N 1
ATOM 729 C CA . ARG A 1 92 ? -24.529 -5.168 -4.415 1.00 95.25 92 ARG A CA 1
ATOM 730 C C . ARG A 1 92 ? -24.353 -6.022 -5.676 1.00 95.25 92 ARG A C 1
ATOM 732 O O . ARG A 1 92 ? -24.021 -5.479 -6.727 1.00 95.25 92 ARG A O 1
ATOM 739 N N . GLY A 1 93 ? -24.571 -7.334 -5.586 1.00 95.38 93 GLY A N 1
ATOM 740 C CA . GLY A 1 93 ? -24.534 -8.262 -6.718 1.00 95.38 93 GLY A CA 1
ATOM 741 C C . GLY A 1 93 ? -23.143 -8.789 -7.075 1.00 95.38 93 GLY A C 1
ATOM 742 O O . GLY A 1 93 ? -22.964 -9.329 -8.165 1.00 95.38 93 GLY A O 1
ATOM 743 N N . MET A 1 94 ? -22.151 -8.633 -6.195 1.00 96.88 94 MET A N 1
ATOM 744 C CA . MET A 1 94 ? -20.837 -9.250 -6.394 1.00 96.88 94 MET A CA 1
ATOM 745 C C . MET A 1 94 ? -20.918 -10.746 -6.085 1.00 96.88 94 MET A C 1
ATOM 747 O O . MET A 1 94 ? -21.505 -11.142 -5.081 1.00 96.88 94 MET A O 1
ATOM 751 N N . GLN A 1 95 ? -20.321 -11.564 -6.945 1.00 97.06 95 GLN A N 1
ATOM 752 C CA . GLN A 1 95 ? -20.378 -13.028 -6.879 1.00 97.06 95 GLN A CA 1
ATOM 753 C C . GLN A 1 95 ? -19.017 -13.650 -6.591 1.00 97.06 95 GLN A C 1
ATOM 755 O O . GLN A 1 95 ? -18.944 -14.705 -5.966 1.00 97.06 95 GLN A O 1
ATOM 760 N N . TYR A 1 96 ? -17.940 -12.991 -7.020 1.00 96.81 96 TYR A N 1
ATOM 761 C CA . TYR A 1 96 ? -16.592 -13.526 -6.919 1.00 96.81 96 TYR A CA 1
ATOM 762 C C . TYR A 1 96 ? -15.660 -12.580 -6.176 1.00 96.81 96 TYR A C 1
ATOM 764 O O . TYR A 1 96 ? -15.772 -11.354 -6.262 1.00 96.81 96 TYR A O 1
ATOM 772 N N . VAL A 1 97 ? -14.678 -13.157 -5.491 1.00 95.12 97 VAL A N 1
ATOM 773 C CA . VAL A 1 97 ? -13.533 -12.431 -4.950 1.00 95.12 97 VAL A CA 1
ATOM 774 C C . VAL A 1 97 ? -12.243 -13.023 -5.502 1.00 95.12 97 VAL A C 1
ATOM 776 O O . VAL A 1 97 ? -11.966 -14.214 -5.372 1.00 95.12 97 VAL A O 1
ATOM 779 N N . TRP A 1 98 ? -11.430 -12.179 -6.128 1.00 92.81 98 TRP A N 1
ATOM 780 C CA . TRP A 1 98 ? -10.046 -12.514 -6.417 1.00 92.81 98 TRP A CA 1
ATOM 781 C C . TRP A 1 98 ? -9.164 -11.961 -5.312 1.00 92.81 98 TRP A C 1
ATOM 783 O O . TRP A 1 98 ? -9.188 -10.766 -5.016 1.00 92.81 98 TRP A O 1
ATOM 793 N N . ILE A 1 99 ? -8.379 -12.838 -4.706 1.00 88.94 99 ILE A N 1
ATOM 794 C CA . ILE A 1 99 ? -7.499 -12.478 -3.610 1.00 88.94 99 ILE A CA 1
ATOM 795 C C . ILE A 1 99 ? -6.082 -12.266 -4.126 1.00 88.94 99 ILE A C 1
ATOM 797 O O . ILE A 1 99 ? -5.483 -13.176 -4.700 1.00 88.94 99 ILE A O 1
ATOM 801 N N . ASP A 1 100 ? -5.525 -11.087 -3.845 1.00 84.50 100 ASP A N 1
ATOM 802 C CA . ASP A 1 100 ? -4.119 -10.809 -4.094 1.00 84.50 100 ASP A CA 1
ATOM 803 C C . ASP A 1 100 ? -3.215 -11.509 -3.075 1.00 84.50 100 ASP A C 1
ATOM 805 O O . ASP A 1 100 ? -2.743 -10.925 -2.092 1.00 84.50 100 ASP A O 1
ATOM 809 N N . TRP A 1 101 ? -2.910 -12.765 -3.377 1.00 79.31 101 TRP A N 1
ATOM 810 C CA . TRP A 1 101 ? -1.935 -13.555 -2.645 1.00 79.31 101 TRP A CA 1
ATOM 811 C C . TRP A 1 101 ? -0.485 -13.139 -2.926 1.00 79.31 101 TRP A C 1
ATOM 813 O O . TRP A 1 101 ? 0.419 -13.715 -2.342 1.00 79.31 101 TRP A O 1
ATOM 823 N N . SER A 1 102 ? -0.196 -12.105 -3.730 1.00 70.94 102 SER A N 1
ATOM 824 C CA . SER A 1 102 ? 1.188 -11.603 -3.847 1.00 70.94 102 SER A CA 1
ATOM 825 C C . SER A 1 102 ? 1.743 -11.077 -2.518 1.00 70.94 102 SER A C 1
ATOM 827 O O . SER A 1 102 ? 2.955 -11.060 -2.313 1.00 70.94 102 SER A O 1
ATOM 829 N N . CYS A 1 103 ? 0.861 -10.680 -1.595 1.00 63.00 103 CYS A N 1
ATOM 830 C CA . CYS A 1 103 ? 1.219 -10.308 -0.227 1.00 63.00 103 CYS A CA 1
ATOM 831 C C . CYS A 1 103 ? 1.372 -11.508 0.719 1.00 63.00 103 CYS A C 1
ATOM 833 O O . CYS A 1 103 ? 1.756 -11.314 1.872 1.00 63.00 103 CYS A O 1
ATOM 835 N N . VAL A 1 104 ? 1.060 -12.722 0.260 1.00 67.38 104 VAL A N 1
ATOM 836 C CA . VAL A 1 104 ? 1.126 -13.960 1.038 1.00 67.38 104 VAL A CA 1
ATOM 837 C C . VAL A 1 104 ? 1.940 -14.976 0.252 1.00 67.38 104 VAL A C 1
ATOM 839 O O . VAL A 1 104 ? 1.424 -15.600 -0.674 1.00 67.38 104 VAL A O 1
ATOM 842 N N . PRO A 1 105 ? 3.227 -15.153 0.584 1.00 62.66 105 PRO A N 1
ATOM 843 C CA . PRO A 1 105 ? 4.045 -16.149 -0.081 1.00 62.66 105 PRO A CA 1
ATOM 844 C C . PRO A 1 105 ? 3.324 -17.498 -0.176 1.00 62.66 105 PRO A C 1
ATOM 846 O O . PRO A 1 105 ? 2.932 -18.069 0.839 1.00 62.66 105 PRO A O 1
ATOM 849 N N . GLN A 1 106 ? 3.176 -18.007 -1.397 1.00 75.44 106 GLN A N 1
ATOM 850 C CA . GLN A 1 106 ? 2.677 -19.356 -1.663 1.00 75.44 106 GLN A CA 1
ATOM 851 C C . GLN A 1 106 ? 3.759 -20.372 -1.272 1.00 75.44 106 GLN A C 1
ATOM 853 O O . GLN A 1 106 ? 4.953 -20.057 -1.274 1.00 75.44 106 GLN A O 1
ATOM 858 N N . TYR A 1 107 ? 3.358 -21.561 -0.844 1.00 78.00 107 TYR A N 1
ATOM 859 C CA . TYR A 1 107 ? 4.265 -22.669 -0.551 1.00 78.00 107 TYR A CA 1
ATOM 860 C C . TYR A 1 107 ? 4.750 -23.345 -1.833 1.00 78.00 107 TYR A C 1
ATOM 862 O O . TYR A 1 107 ? 5.938 -23.637 -1.953 1.00 78.00 107 TYR A O 1
ATOM 870 N N . ASN A 1 108 ? 3.858 -23.515 -2.811 1.00 77.62 108 ASN A N 1
ATOM 871 C CA . ASN A 1 108 ? 4.125 -24.361 -3.979 1.00 77.62 108 ASN A CA 1
ATOM 872 C C . ASN A 1 108 ? 4.283 -23.593 -5.303 1.00 77.62 108 ASN A C 1
ATOM 874 O O . ASN A 1 108 ? 4.636 -24.195 -6.316 1.00 77.62 108 ASN A O 1
ATOM 878 N N . SER A 1 109 ? 4.080 -22.272 -5.313 1.00 67.12 109 SER A N 1
ATOM 879 C CA . SER A 1 109 ? 4.189 -21.449 -6.529 1.00 67.12 109 SER A CA 1
ATOM 880 C C . SER A 1 109 ? 5.249 -20.359 -6.421 1.00 67.12 109 SER A C 1
ATOM 882 O O . SER A 1 109 ? 5.584 -19.879 -5.340 1.00 67.12 109 SER A O 1
ATOM 884 N N . SER A 1 110 ? 5.735 -19.899 -7.578 1.00 66.62 110 SER A N 1
ATOM 885 C CA . SER A 1 110 ? 6.625 -18.739 -7.654 1.00 66.62 110 SER A CA 1
ATOM 886 C C . SER A 1 110 ? 5.883 -17.447 -7.266 1.00 66.62 110 SER A C 1
ATOM 888 O O . SER A 1 110 ? 4.949 -17.060 -7.975 1.00 66.62 110 SER A O 1
ATOM 890 N N . PRO A 1 111 ? 6.326 -16.714 -6.223 1.00 61.41 111 PRO A N 1
ATOM 891 C CA . PRO A 1 111 ? 5.715 -15.443 -5.819 1.00 61.41 111 PRO A CA 1
ATOM 892 C C . PRO A 1 111 ? 5.698 -14.385 -6.934 1.00 61.41 111 PRO A C 1
ATOM 894 O O . PRO A 1 111 ? 4.816 -13.530 -6.963 1.00 61.41 111 PRO A O 1
ATOM 897 N N . MET A 1 112 ? 6.630 -14.460 -7.901 1.00 57.16 112 MET A N 1
ATOM 898 C CA . MET A 1 112 ? 6.671 -13.543 -9.049 1.00 57.16 112 MET A CA 1
ATOM 899 C C . MET A 1 112 ? 5.411 -13.636 -9.903 1.00 57.16 112 MET A C 1
ATOM 901 O O . MET A 1 112 ? 4.951 -12.628 -10.426 1.00 57.16 112 MET A O 1
ATOM 905 N N . VAL A 1 113 ? 4.861 -14.839 -10.071 1.00 65.00 113 VAL A N 1
ATOM 906 C CA . VAL A 1 113 ? 3.694 -15.034 -10.933 1.00 65.00 113 VAL A CA 1
ATOM 907 C C . VAL A 1 113 ? 2.501 -14.281 -10.358 1.00 65.00 113 VAL A C 1
ATOM 909 O O . VAL A 1 113 ? 1.843 -13.562 -11.105 1.00 65.00 113 VAL A O 1
ATOM 912 N N . GLU A 1 114 ? 2.288 -14.343 -9.043 1.00 68.75 114 GLU A N 1
ATOM 913 C CA . GLU A 1 114 ? 1.258 -13.533 -8.392 1.00 68.75 114 GLU A CA 1
ATOM 914 C C . GLU A 1 114 ? 1.546 -12.046 -8.495 1.00 68.75 114 GLU A C 1
ATOM 916 O O . GLU A 1 114 ? 0.696 -11.308 -8.969 1.00 68.75 114 GLU A O 1
ATOM 921 N N . VAL A 1 115 ? 2.762 -11.595 -8.170 1.00 66.94 115 VAL A N 1
ATOM 922 C CA . VAL A 1 115 ? 3.122 -10.171 -8.296 1.00 66.94 115 VAL A CA 1
ATOM 923 C C . VAL A 1 115 ? 2.834 -9.642 -9.707 1.00 66.94 115 VAL A C 1
ATOM 925 O O . VAL A 1 115 ? 2.355 -8.518 -9.863 1.00 66.94 115 VAL A O 1
ATOM 928 N N . LEU A 1 116 ? 3.108 -10.432 -10.749 1.00 66.94 116 LEU A N 1
ATOM 929 C CA . LEU A 1 116 ? 2.794 -10.076 -12.131 1.00 66.94 116 LEU A CA 1
ATOM 930 C C . LEU A 1 116 ? 1.286 -10.120 -12.435 1.00 66.94 116 LEU A C 1
ATOM 932 O O . LEU A 1 116 ? 0.813 -9.231 -13.149 1.00 66.94 116 LEU A O 1
ATOM 936 N N . ARG A 1 117 ? 0.539 -11.102 -11.905 1.00 74.19 117 ARG A N 1
ATOM 937 C CA . ARG A 1 117 ? -0.930 -11.196 -12.019 1.00 74.19 117 ARG A CA 1
ATOM 938 C C . ARG A 1 117 ? -1.596 -9.976 -11.398 1.00 74.19 117 ARG A C 1
ATOM 940 O O . ARG A 1 117 ? -2.341 -9.289 -12.095 1.00 74.19 117 ARG A O 1
ATOM 947 N N . SER A 1 118 ? -1.251 -9.623 -10.158 1.00 74.50 118 SER A N 1
ATOM 948 C CA . SER A 1 118 ? -1.882 -8.515 -9.437 1.00 74.50 118 SER A CA 1
ATOM 949 C C . SER A 1 118 ? -1.812 -7.217 -10.243 1.00 74.50 118 SER A C 1
ATOM 951 O O . SER A 1 118 ? -2.825 -6.543 -10.393 1.00 74.50 118 SER A O 1
ATOM 953 N N . LYS A 1 119 ? -0.672 -6.896 -10.882 1.00 71.88 119 LYS A N 1
ATOM 954 C CA . LYS A 1 119 ? -0.538 -5.696 -11.744 1.00 71.88 119 LYS A CA 1
ATOM 955 C C . LYS A 1 119 ? -1.631 -5.578 -12.797 1.00 71.88 119 LYS A C 1
ATOM 957 O O . LYS A 1 119 ? -2.137 -4.492 -13.057 1.00 71.88 119 LYS A O 1
ATOM 962 N N . VAL A 1 120 ? -1.894 -6.692 -13.465 1.00 72.56 120 VAL A N 1
ATOM 963 C CA . VAL A 1 120 ? -2.785 -6.764 -14.614 1.00 72.56 120 VAL A CA 1
ATOM 964 C C . VAL A 1 120 ? -4.231 -6.830 -14.141 1.00 72.56 120 VAL A C 1
ATOM 966 O O . VAL A 1 120 ? -5.119 -6.227 -14.743 1.00 72.56 120 VAL A O 1
ATOM 969 N N . PHE A 1 121 ? -4.465 -7.554 -13.052 1.00 82.81 121 PHE A N 1
ATOM 970 C CA . PHE A 1 121 ? -5.802 -7.802 -12.549 1.00 82.81 121 PHE A CA 1
ATOM 971 C C . PHE A 1 121 ? -6.366 -6.517 -11.949 1.00 82.81 121 PHE A C 1
ATOM 973 O O . PHE A 1 121 ? -7.483 -6.135 -12.286 1.00 82.81 121 PHE A O 1
ATOM 980 N N . TYR A 1 122 ? -5.554 -5.770 -11.190 1.00 82.25 122 TYR A N 1
ATOM 981 C CA . TYR A 1 122 ? -5.942 -4.458 -10.677 1.00 82.25 122 TYR A CA 1
ATOM 982 C C . TYR A 1 122 ? -6.359 -3.488 -11.789 1.00 82.25 122 TYR A C 1
ATOM 984 O O . TYR A 1 122 ? -7.360 -2.794 -11.644 1.00 82.25 122 TYR A O 1
ATOM 992 N N . ALA A 1 123 ? -5.660 -3.484 -12.929 1.00 76.69 123 ALA A N 1
ATOM 993 C CA . ALA A 1 123 ? -5.994 -2.595 -14.042 1.00 76.69 123 ALA A CA 1
ATOM 994 C C . ALA A 1 123 ? -7.429 -2.810 -14.560 1.00 76.69 123 ALA A C 1
ATOM 996 O O . ALA A 1 123 ? -8.112 -1.840 -14.890 1.00 76.69 123 ALA A O 1
ATOM 997 N N . ARG A 1 124 ? -7.896 -4.068 -14.587 1.00 82.81 124 ARG A N 1
ATOM 998 C CA . ARG A 1 124 ? -9.240 -4.456 -15.053 1.00 82.81 124 ARG A CA 1
ATOM 999 C C . ARG A 1 124 ? -10.293 -4.475 -13.934 1.00 82.81 124 ARG A C 1
ATOM 1001 O O . ARG A 1 124 ? -11.481 -4.582 -14.225 1.00 82.81 124 ARG A O 1
ATOM 1008 N N . ALA A 1 125 ? -9.881 -4.331 -12.674 1.00 85.38 125 ALA A N 1
ATOM 1009 C CA . ALA A 1 125 ? -10.765 -4.378 -11.514 1.00 85.38 125 ALA A CA 1
ATOM 1010 C C . ALA A 1 125 ? -11.805 -3.254 -11.536 1.00 85.38 125 ALA A C 1
ATOM 1012 O O . ALA A 1 125 ? -11.445 -2.076 -11.577 1.00 85.38 125 ALA A O 1
ATOM 1013 N N . ARG A 1 126 ? -13.089 -3.604 -11.443 1.00 85.69 126 ARG A N 1
ATOM 1014 C CA . ARG A 1 126 ? -14.172 -2.619 -11.287 1.00 85.69 126 ARG A CA 1
ATOM 1015 C C . ARG A 1 126 ? -14.459 -2.277 -9.832 1.00 85.69 126 ARG A C 1
ATOM 1017 O O . ARG A 1 126 ? -14.824 -1.147 -9.535 1.00 85.69 126 ARG A O 1
ATOM 1024 N N . ALA A 1 127 ? -14.258 -3.239 -8.941 1.00 88.12 127 ALA A N 1
ATOM 1025 C CA . ALA A 1 127 ? -14.398 -3.078 -7.507 1.00 88.12 127 ALA A CA 1
ATOM 1026 C C . ALA A 1 127 ? -13.167 -3.654 -6.811 1.00 88.12 127 ALA A C 1
ATOM 1028 O O . ALA A 1 127 ? -12.637 -4.697 -7.207 1.00 88.12 127 ALA A O 1
ATOM 1029 N N . MET A 1 128 ? -12.699 -2.962 -5.777 1.00 88.81 128 MET A N 1
ATOM 1030 C CA . MET A 1 128 ? -11.507 -3.363 -5.052 1.00 88.81 128 MET A CA 1
ATOM 1031 C C . MET A 1 128 ? -11.613 -2.989 -3.581 1.00 88.81 128 MET A C 1
ATOM 1033 O O . MET A 1 128 ? -12.139 -1.937 -3.229 1.00 88.81 128 MET A O 1
ATOM 1037 N N . ILE A 1 129 ? -11.104 -3.870 -2.731 1.00 89.56 129 ILE A N 1
ATOM 1038 C CA . ILE A 1 129 ? -11.060 -3.714 -1.284 1.00 89.56 129 ILE A CA 1
ATOM 1039 C C . ILE A 1 129 ? -9.594 -3.741 -0.874 1.00 89.56 129 ILE A C 1
ATOM 1041 O O . ILE A 1 129 ? -8.857 -4.657 -1.243 1.00 89.56 129 ILE A O 1
ATOM 1045 N N . VAL A 1 130 ? -9.180 -2.759 -0.077 1.00 89.44 130 VAL A N 1
ATOM 1046 C CA . VAL A 1 130 ? -7.915 -2.820 0.655 1.00 89.44 130 VAL A CA 1
ATOM 1047 C C . VAL A 1 130 ? -8.258 -2.980 2.129 1.00 89.44 130 VAL A C 1
ATOM 1049 O O . VAL A 1 130 ? -8.935 -2.126 2.690 1.00 89.44 130 VAL A O 1
ATOM 1052 N N . LEU A 1 131 ? -7.836 -4.078 2.756 1.00 90.00 131 LEU A N 1
ATOM 1053 C CA . LEU A 1 131 ? -8.116 -4.289 4.178 1.00 90.00 131 LEU A CA 1
ATOM 1054 C C . LEU A 1 131 ? -7.096 -3.557 5.054 1.00 90.00 131 LEU A C 1
ATOM 1056 O O . LEU A 1 131 ? -5.887 -3.700 4.820 1.00 90.00 131 LEU A O 1
ATOM 1060 N N . PRO A 1 132 ? -7.548 -2.838 6.095 1.00 89.44 132 PRO A N 1
ATOM 1061 C CA . PRO A 1 132 ? -6.652 -2.234 7.063 1.00 89.44 132 PRO A CA 1
ATOM 1062 C C . PRO A 1 132 ? -5.848 -3.272 7.841 1.00 89.44 132 PRO A C 1
ATOM 1064 O O . PRO A 1 132 ? -6.355 -4.310 8.261 1.00 89.44 132 PRO A O 1
ATOM 1067 N N . THR A 1 133 ? -4.580 -2.969 8.083 1.00 88.31 133 THR A N 1
ATOM 1068 C CA . THR A 1 133 ? -3.836 -3.487 9.235 1.00 88.31 133 THR A CA 1
ATOM 1069 C C . THR A 1 133 ? -4.113 -2.574 10.410 1.00 88.31 133 THR A C 1
ATOM 1071 O O . THR A 1 133 ? -4.012 -1.359 10.248 1.00 88.31 133 THR A O 1
ATOM 1074 N N . PHE A 1 134 ? -4.423 -3.127 11.575 1.00 89.50 134 PHE A N 1
ATOM 1075 C CA . PHE A 1 134 ? -4.751 -2.328 12.750 1.00 89.50 134 PHE A CA 1
ATOM 1076 C C . PHE A 1 134 ? -3.573 -2.241 13.720 1.00 89.50 134 PHE A C 1
ATOM 1078 O O . PHE A 1 134 ? -2.852 -3.215 13.927 1.00 89.50 134 PHE A O 1
ATOM 1085 N N . VAL A 1 135 ? -3.401 -1.066 14.319 1.00 90.25 135 VAL A N 1
ATOM 1086 C CA . VAL A 1 135 ? -2.443 -0.778 15.388 1.00 90.25 135 VAL A CA 1
ATOM 1087 C C . VAL A 1 135 ? -3.231 -0.378 16.625 1.00 90.25 135 VAL A C 1
ATOM 1089 O O . VAL A 1 135 ? -4.201 0.375 16.533 1.00 90.25 135 VAL A O 1
ATOM 1092 N N . ARG A 1 136 ? -2.834 -0.905 17.783 1.00 92.94 136 ARG A N 1
ATOM 1093 C CA . ARG A 1 136 ? -3.492 -0.625 19.060 1.00 92.94 136 ARG A CA 1
ATOM 1094 C C . ARG A 1 136 ? -3.092 0.751 19.582 1.00 92.94 136 ARG A C 1
ATOM 1096 O O . ARG A 1 136 ? -1.920 1.108 19.540 1.00 92.94 136 ARG A O 1
ATOM 1103 N N . ILE A 1 137 ? -4.056 1.478 20.138 1.00 94.75 137 ILE A N 1
ATOM 1104 C CA . ILE A 1 137 ? -3.815 2.690 20.920 1.00 94.75 137 ILE A CA 1
ATOM 1105 C C . ILE A 1 137 ? -3.607 2.265 22.389 1.00 94.75 137 ILE A C 1
ATOM 1107 O O . ILE A 1 137 ? -4.562 1.783 23.009 1.00 94.75 137 ILE A O 1
ATOM 1111 N N . PRO A 1 138 ? -2.404 2.427 22.976 1.00 93.38 138 PRO A N 1
ATOM 1112 C CA . PRO A 1 138 ? -2.147 2.032 24.363 1.00 93.38 138 PRO A CA 1
ATOM 1113 C C . PRO A 1 138 ? -3.074 2.756 25.348 1.00 93.38 138 PRO A C 1
ATOM 1115 O O . PRO A 1 138 ? -3.308 3.960 25.220 1.00 93.38 138 PRO A O 1
ATOM 1118 N N . ALA A 1 139 ? -3.621 2.028 26.326 1.00 90.56 139 ALA A N 1
ATOM 1119 C CA . ALA A 1 139 ? -4.591 2.570 27.285 1.00 90.56 139 ALA A CA 1
ATOM 1120 C C . ALA A 1 139 ? -3.983 3.636 28.212 1.00 90.56 139 ALA A C 1
ATOM 1122 O O . ALA A 1 139 ? -4.631 4.624 28.547 1.00 90.56 139 ALA A O 1
ATOM 1123 N N . ASP A 1 140 ? -2.724 3.438 28.565 1.00 87.88 140 ASP A N 1
ATOM 1124 C CA . ASP A 1 140 ? -1.875 4.252 29.428 1.00 87.88 140 ASP A CA 1
ATOM 1125 C C . ASP A 1 140 ? -0.927 5.178 28.639 1.00 87.88 140 ASP A C 1
ATOM 1127 O O . ASP A 1 140 ? -0.105 5.882 29.220 1.00 87.88 140 ASP A O 1
ATOM 1131 N N . GLY A 1 141 ? -1.056 5.220 27.308 1.00 88.44 141 GLY A N 1
ATOM 1132 C CA . GLY A 1 141 ? -0.191 6.014 26.439 1.00 88.44 141 GLY A CA 1
ATOM 1133 C C . GLY A 1 141 ? -0.557 7.501 26.382 1.00 88.44 141 GLY A C 1
ATOM 1134 O O . GLY A 1 141 ? -1.731 7.877 26.305 1.00 88.44 141 GLY A O 1
ATOM 1135 N N . VAL A 1 142 ? 0.465 8.361 26.293 1.00 90.88 142 VAL A N 1
ATOM 1136 C CA . VAL A 1 142 ? 0.322 9.824 26.136 1.00 90.88 142 VAL A CA 1
ATOM 1137 C C . VAL A 1 142 ? -0.563 10.196 24.942 1.00 90.88 142 VAL A C 1
ATOM 1139 O O . VAL A 1 142 ? -1.386 11.103 25.048 1.00 90.88 142 VAL A O 1
ATOM 1142 N N . VAL A 1 143 ? -0.466 9.467 23.824 1.00 92.25 143 VAL A N 1
ATOM 1143 C CA . VAL A 1 143 ? -1.289 9.714 22.626 1.00 92.25 143 VAL A CA 1
ATOM 1144 C C . VAL A 1 143 ? -2.787 9.556 22.917 1.00 92.25 143 VAL A C 1
ATOM 1146 O O . VAL A 1 143 ? -3.580 10.378 22.462 1.00 92.25 143 VAL A O 1
ATOM 1149 N N . ARG A 1 144 ? -3.197 8.563 23.722 1.00 93.69 144 ARG A N 1
ATOM 1150 C CA . ARG A 1 144 ? -4.612 8.363 24.098 1.00 93.69 144 ARG A CA 1
ATOM 1151 C C . ARG A 1 144 ? -5.123 9.496 24.987 1.00 93.69 144 ARG A C 1
ATOM 1153 O O . ARG A 1 144 ? -6.254 9.965 24.817 1.00 93.69 144 ARG A O 1
ATOM 1160 N N . LEU A 1 145 ? -4.288 9.958 25.918 1.00 92.06 145 LEU A N 1
ATOM 1161 C CA . LEU A 1 145 ? -4.597 11.106 26.768 1.00 92.06 145 LEU A CA 1
ATOM 1162 C C . LEU A 1 145 ? -4.737 12.387 25.937 1.00 92.06 145 LEU A C 1
ATOM 1164 O O . LEU A 1 145 ? -5.719 13.117 26.090 1.00 92.06 145 LEU A O 1
ATOM 1168 N N . LEU A 1 146 ? -3.791 12.640 25.033 1.00 92.94 146 LEU A N 1
ATOM 1169 C CA . LEU A 1 146 ? -3.806 13.807 24.160 1.00 92.94 146 LEU A CA 1
ATOM 1170 C C . LEU A 1 146 ? -5.010 13.788 23.208 1.00 92.94 146 LEU A C 1
ATOM 1172 O O . LEU A 1 146 ? -5.679 14.809 23.066 1.00 92.94 146 LEU A O 1
ATOM 1176 N N . LEU A 1 147 ? -5.362 12.625 22.649 1.00 95.00 147 LEU A N 1
ATOM 1177 C CA . LEU A 1 147 ? -6.581 12.445 21.857 1.00 95.00 147 LEU A CA 1
ATOM 1178 C C . LEU A 1 147 ? -7.831 12.826 22.666 1.00 95.00 147 LEU A C 1
ATOM 1180 O O . LEU A 1 147 ? -8.666 13.596 22.197 1.00 95.00 147 LEU A O 1
ATOM 1184 N N . THR A 1 148 ? -7.920 12.370 23.920 1.00 95.25 148 THR A N 1
ATOM 1185 C CA . THR A 1 148 ? -9.031 12.714 24.824 1.00 95.25 148 THR A CA 1
ATOM 1186 C C . THR A 1 148 ? -9.117 14.221 25.078 1.00 95.25 148 THR A C 1
ATOM 1188 O O . THR A 1 148 ? -10.214 14.784 25.108 1.00 95.25 148 THR A O 1
ATOM 1191 N N . LYS A 1 149 ? -7.976 14.899 25.261 1.00 94.56 149 LYS A N 1
ATOM 1192 C CA . LYS A 1 149 ? -7.935 16.357 25.436 1.00 94.56 149 LYS A CA 1
ATOM 1193 C C . LYS A 1 149 ? -8.339 17.098 24.161 1.00 94.56 149 LYS A C 1
ATOM 1195 O O . LYS A 1 149 ? -9.198 17.973 24.230 1.00 94.56 149 LYS A O 1
ATOM 1200 N N . ALA A 1 150 ? -7.804 16.707 23.006 1.00 95.75 150 ALA A N 1
ATOM 1201 C CA . ALA A 1 150 ? -8.157 17.294 21.716 1.00 95.75 150 ALA A CA 1
ATOM 1202 C C . ALA A 1 150 ? -9.658 17.152 21.423 1.00 95.75 150 ALA A C 1
ATOM 1204 O O . ALA A 1 150 ? -10.294 18.098 20.971 1.00 95.75 150 ALA A O 1
ATOM 1205 N N . MET A 1 151 ? -10.276 16.023 21.782 1.00 96.69 151 MET A N 1
ATOM 1206 C CA . MET A 1 151 ? -11.727 15.842 21.658 1.00 96.69 151 MET A CA 1
ATOM 1207 C C . MET A 1 151 ? -12.539 16.827 22.511 1.00 96.69 151 MET A C 1
ATOM 1209 O O . MET A 1 151 ? -13.635 17.213 22.108 1.00 96.69 151 MET A O 1
ATOM 1213 N N . ARG A 1 152 ? -12.024 17.287 23.662 1.00 96.44 152 ARG A N 1
ATOM 1214 C CA . ARG A 1 152 ? -12.674 18.356 24.448 1.00 96.44 152 ARG A CA 1
ATOM 1215 C C . ARG A 1 152 ? -12.619 19.697 23.714 1.00 96.44 152 ARG A C 1
ATOM 1217 O O . ARG A 1 152 ? -13.625 20.403 23.702 1.00 96.44 152 ARG A O 1
ATOM 1224 N N . VAL A 1 153 ? -11.493 20.006 23.066 1.00 96.12 153 VAL A N 1
ATOM 1225 C CA . VAL A 1 153 ? -11.338 21.198 22.210 1.00 96.12 153 VAL A CA 1
ATOM 1226 C C . VAL A 1 153 ? -12.273 21.119 21.001 1.00 96.12 153 VAL A C 1
ATOM 1228 O O . VAL A 1 153 ? -13.003 22.060 20.714 1.00 96.12 153 VAL A O 1
ATOM 1231 N N . VAL A 1 154 ? -12.327 19.972 20.322 1.00 96.81 154 VAL A N 1
ATOM 1232 C CA . VAL A 1 154 ? -13.263 19.738 19.211 1.00 96.81 154 VAL A CA 1
ATOM 1233 C C . VAL A 1 154 ? -14.709 19.929 19.679 1.00 96.81 154 VAL A C 1
ATOM 1235 O O . VAL A 1 154 ? -15.486 20.611 19.013 1.00 96.81 154 VAL A O 1
ATOM 1238 N N . ARG A 1 155 ? -15.070 19.384 20.850 1.00 97.06 155 ARG A N 1
ATOM 1239 C CA . ARG A 1 155 ? -16.420 19.488 21.420 1.00 97.06 155 ARG A CA 1
ATOM 1240 C C . ARG A 1 155 ? -16.839 20.934 21.685 1.00 97.06 155 ARG A C 1
ATOM 1242 O O . ARG A 1 155 ? -17.981 21.275 21.388 1.00 97.06 155 ARG A O 1
ATOM 1249 N N . SER A 1 156 ? -15.941 21.790 22.178 1.00 96.19 156 SER A N 1
ATOM 1250 C CA . SER A 1 156 ? -16.256 23.212 22.394 1.00 96.19 156 SER A CA 1
ATOM 1251 C C . SER A 1 156 ? -16.491 23.981 21.087 1.00 96.19 156 SER A C 1
ATOM 1253 O O . SER A 1 156 ? -17.170 25.007 21.092 1.00 96.19 156 SER A O 1
ATOM 1255 N N . ARG A 1 157 ? -16.002 23.461 19.952 1.00 95.69 157 ARG A N 1
ATOM 1256 C CA . ARG A 1 157 ? -16.118 24.078 18.622 1.00 95.69 157 ARG A CA 1
ATOM 1257 C C . ARG A 1 157 ? -17.264 23.532 17.767 1.00 95.69 157 ARG A C 1
ATOM 1259 O O . ARG A 1 157 ? -17.532 24.096 16.708 1.00 95.69 157 ARG A O 1
ATOM 1266 N N . VAL A 1 158 ? -17.997 22.505 18.209 1.00 93.81 158 VAL A N 1
ATOM 1267 C CA . VAL A 1 158 ? -19.086 21.874 17.423 1.00 93.81 158 VAL A CA 1
ATOM 1268 C C . VAL A 1 158 ? -20.137 22.879 16.942 1.00 93.81 158 VAL A C 1
ATOM 1270 O O . VAL A 1 158 ? -20.584 22.796 15.801 1.00 93.81 158 VAL A O 1
ATOM 1273 N N . MET A 1 159 ? -20.488 23.868 17.768 1.00 90.56 159 MET A N 1
ATOM 1274 C CA . MET A 1 159 ? -21.491 24.882 17.411 1.00 90.56 159 MET A CA 1
ATOM 1275 C C . MET A 1 159 ? -21.007 25.882 16.351 1.00 90.56 159 MET A C 1
ATOM 1277 O O . MET A 1 159 ? -21.820 26.600 15.779 1.00 90.56 159 MET A O 1
ATOM 1281 N N . THR A 1 160 ? -19.701 25.937 16.079 1.00 90.62 160 THR A N 1
ATOM 1282 C CA . THR A 1 160 ? -19.118 26.881 15.110 1.00 90.62 160 THR A CA 1
ATOM 1283 C C . THR A 1 160 ? -19.184 26.370 13.671 1.00 90.62 160 THR A C 1
ATOM 1285 O O . THR A 1 160 ? -19.213 27.168 12.738 1.00 90.62 160 THR A O 1
ATOM 1288 N N . SER A 1 161 ? -19.208 25.047 13.465 1.00 88.88 161 SER A N 1
ATOM 1289 C CA . SER A 1 161 ? -19.317 24.435 12.138 1.00 88.88 161 SER A CA 1
ATOM 1290 C C . SER A 1 161 ? -19.773 22.974 12.235 1.00 88.88 161 SER A C 1
ATOM 1292 O O . SER A 1 161 ? -19.231 22.226 13.054 1.00 88.88 161 SER A O 1
ATOM 1294 N N . PRO A 1 162 ? -20.672 22.503 11.343 1.00 87.38 162 PRO A N 1
ATOM 1295 C CA . PRO A 1 162 ? -21.082 21.096 11.278 1.00 87.38 162 PRO A CA 1
ATOM 1296 C C . PRO A 1 162 ? -19.913 20.112 11.119 1.00 87.38 162 PRO A C 1
ATOM 1298 O O . PRO A 1 162 ? -20.005 18.959 11.545 1.00 87.38 162 PRO A O 1
ATOM 1301 N N . ARG A 1 163 ? -18.797 20.567 10.532 1.00 89.38 163 ARG A N 1
ATOM 1302 C CA . ARG A 1 163 ? -17.586 19.763 10.326 1.00 89.38 163 ARG A CA 1
ATOM 1303 C C . ARG A 1 163 ? -16.987 19.270 11.645 1.00 89.38 163 ARG A C 1
ATOM 1305 O O . ARG A 1 163 ? -16.630 18.099 11.740 1.00 89.38 163 ARG A O 1
ATOM 1312 N N . TRP A 1 164 ? -16.963 20.116 12.675 1.00 93.62 164 TRP A N 1
ATOM 1313 C CA . TRP A 1 164 ? -16.481 19.742 14.007 1.00 93.62 164 TRP A CA 1
ATOM 1314 C C . TRP A 1 164 ? -17.351 18.656 14.649 1.00 93.62 164 TRP A C 1
ATOM 1316 O O . TRP A 1 164 ? -16.834 17.786 15.342 1.00 93.62 164 TRP A O 1
ATOM 1326 N N . GLY A 1 165 ? -18.661 18.656 14.378 1.00 93.62 165 GLY A N 1
ATOM 1327 C CA . GLY A 1 165 ? -19.571 17.605 14.840 1.00 93.62 165 GLY A CA 1
ATOM 1328 C C . GLY A 1 165 ? -19.295 16.242 14.195 1.00 93.62 165 GLY A C 1
ATOM 1329 O O . GLY A 1 165 ? -19.328 15.222 14.881 1.00 93.62 165 GLY A O 1
ATOM 1330 N N . ILE A 1 166 ? -18.986 16.216 12.892 1.00 92.56 166 ILE A N 1
ATOM 1331 C CA . ILE A 1 166 ? -18.562 14.989 12.193 1.00 92.56 166 ILE A CA 1
ATOM 1332 C C . ILE A 1 166 ? -17.220 14.505 12.747 1.00 92.56 166 ILE A C 1
ATOM 1334 O O . ILE A 1 166 ? -17.087 13.327 13.079 1.00 92.56 166 ILE A O 1
ATOM 1338 N N . LEU A 1 167 ? -16.252 15.416 12.887 1.00 95.94 167 LEU A N 1
ATOM 1339 C CA . LEU A 1 167 ? -14.938 15.102 13.436 1.00 95.94 167 LEU A CA 1
ATOM 1340 C C . LEU A 1 167 ? -15.054 14.492 14.838 1.00 95.94 167 LEU A C 1
ATOM 1342 O O . LEU A 1 167 ? -14.476 13.438 15.083 1.00 95.94 167 LEU A O 1
ATOM 1346 N N . LEU A 1 168 ? -15.851 15.093 15.728 1.00 97.25 168 LEU A N 1
ATOM 1347 C CA . LEU A 1 168 ? -16.046 14.583 17.085 1.00 97.25 168 LEU A CA 1
ATOM 1348 C C . LEU A 1 168 ? -16.531 13.129 17.086 1.00 97.25 168 LEU A C 1
ATOM 1350 O O . LEU A 1 168 ? -15.922 12.295 17.747 1.00 97.25 168 LEU A O 1
ATOM 1354 N N . LYS A 1 169 ? -17.571 12.813 16.304 1.00 96.62 169 LYS A N 1
ATOM 1355 C CA . LYS A 1 169 ? -18.126 11.451 16.221 1.00 96.62 169 LYS A CA 1
ATOM 1356 C C . LYS A 1 169 ? -17.100 10.431 15.731 1.00 96.62 169 LYS A C 1
ATOM 1358 O O . LYS A 1 169 ? -17.071 9.302 16.212 1.00 96.62 169 LYS A O 1
ATOM 1363 N N . LEU A 1 170 ? -16.260 10.815 14.770 1.00 96.75 170 LEU A N 1
ATOM 1364 C CA . LEU A 1 170 ? -15.221 9.934 14.240 1.00 96.75 170 LEU A CA 1
ATOM 1365 C C . LEU A 1 170 ? -14.090 9.715 15.248 1.00 96.75 170 LEU A C 1
ATOM 1367 O O . LEU A 1 170 ? -13.632 8.587 15.398 1.00 96.75 170 LEU A O 1
ATOM 1371 N N . LEU A 1 171 ? -13.676 10.754 15.980 1.00 97.38 171 LEU A N 1
ATOM 1372 C CA . LEU A 1 171 ? -12.691 10.608 17.055 1.00 97.38 171 LEU A CA 1
ATOM 1373 C C . LEU A 1 171 ? -13.240 9.767 18.219 1.00 97.38 171 LEU A C 1
ATOM 1375 O O . LEU A 1 171 ? -12.510 8.942 18.761 1.00 97.38 171 LEU A O 1
ATOM 1379 N N . GLU A 1 172 ? -14.527 9.909 18.557 1.00 97.19 172 GLU A N 1
ATOM 1380 C CA . GLU A 1 172 ? -15.215 9.048 19.533 1.00 97.19 172 GLU A CA 1
ATOM 1381 C C . GLU A 1 172 ? -15.230 7.581 19.072 1.00 97.19 172 GLU A C 1
ATOM 1383 O O . GLU A 1 172 ? -14.933 6.689 19.866 1.00 97.19 172 GLU A O 1
ATOM 1388 N N . SER A 1 173 ? -15.480 7.326 17.782 1.00 96.31 173 SER A N 1
ATOM 1389 C CA . SER A 1 173 ? -15.394 5.981 17.192 1.00 96.31 173 SER A CA 1
ATOM 1390 C C . SER A 1 173 ? -13.976 5.401 17.269 1.00 96.31 173 SER A C 1
ATOM 1392 O O . SER A 1 173 ? -13.795 4.274 17.731 1.00 96.31 173 SER A O 1
ATOM 1394 N N . ILE A 1 174 ? -12.953 6.178 16.891 1.00 95.38 174 ILE A N 1
ATOM 1395 C CA . ILE A 1 174 ? -11.540 5.770 16.983 1.00 95.38 174 ILE A CA 1
ATOM 1396 C C . ILE A 1 174 ? -11.166 5.427 18.429 1.00 95.38 174 ILE A C 1
ATOM 1398 O O . ILE A 1 174 ? -10.549 4.393 18.686 1.00 95.38 174 ILE A O 1
ATOM 1402 N N . GLN A 1 175 ? -11.565 6.269 19.385 1.00 94.00 175 GLN A N 1
ATOM 1403 C CA . GLN A 1 175 ? -11.292 6.038 20.798 1.00 94.00 175 GLN A CA 1
ATOM 1404 C C . GLN A 1 175 ? -11.992 4.774 21.317 1.00 94.00 175 GLN A C 1
ATOM 1406 O O . GLN A 1 175 ? -11.385 4.025 22.080 1.00 94.00 175 GLN A O 1
ATOM 1411 N N . ALA A 1 176 ? -13.233 4.518 20.891 1.00 94.81 176 ALA A N 1
ATOM 1412 C CA . ALA A 1 176 ? -13.998 3.337 21.289 1.00 94.81 176 ALA A CA 1
ATOM 1413 C C . ALA A 1 176 ? -13.438 2.029 20.705 1.00 94.81 176 ALA A C 1
ATOM 1415 O O . ALA A 1 176 ? -13.474 1.000 21.373 1.00 94.81 176 ALA A O 1
ATOM 1416 N N . LYS A 1 177 ? -12.901 2.060 19.477 1.00 92.00 177 LYS A N 1
ATOM 1417 C CA . LYS A 1 177 ? -12.291 0.889 18.819 1.00 92.00 177 LYS A CA 1
ATOM 1418 C C . LYS A 1 177 ? -10.921 0.514 19.380 1.00 92.00 177 LYS A C 1
ATOM 1420 O O . LYS A 1 177 ? -10.430 -0.574 19.084 1.00 92.00 177 LYS A O 1
ATOM 1425 N N . GLU A 1 178 ? -10.276 1.427 20.109 1.00 93.94 178 GLU A N 1
ATOM 1426 C CA . GLU A 1 178 ? -8.919 1.288 20.667 1.00 93.94 178 GLU A CA 1
ATOM 1427 C C . GLU A 1 178 ? -7.835 0.904 19.645 1.00 93.94 178 GLU A C 1
ATOM 1429 O O . GLU A 1 178 ? -6.722 0.510 20.001 1.00 93.94 178 GLU A O 1
ATOM 1434 N N . THR A 1 179 ? -8.155 1.009 18.361 1.00 92.69 179 THR A N 1
ATOM 1435 C CA . THR A 1 179 ? -7.321 0.599 17.243 1.00 92.69 179 THR A CA 1
ATOM 1436 C C . THR A 1 179 ? -7.515 1.576 16.096 1.00 92.69 179 THR A C 1
ATOM 1438 O O . THR A 1 179 ? -8.601 2.114 15.886 1.00 92.69 179 THR A O 1
ATOM 1441 N N . VAL A 1 180 ? -6.446 1.812 15.346 1.00 94.38 180 VAL A N 1
ATOM 1442 C CA . VAL A 1 180 ? -6.454 2.630 14.128 1.00 94.38 180 VAL A CA 1
ATOM 1443 C C . VAL A 1 180 ? -5.824 1.857 12.991 1.00 94.38 180 VAL A C 1
ATOM 1445 O O . VAL A 1 180 ? -5.042 0.934 13.213 1.00 94.38 180 VAL A O 1
ATOM 1448 N N . ALA A 1 181 ? -6.161 2.226 11.759 1.00 91.94 181 ALA A N 1
ATOM 1449 C CA . ALA A 1 181 ? -5.427 1.714 10.616 1.00 91.94 181 ALA A CA 1
ATOM 1450 C C . ALA A 1 181 ? -3.955 2.151 10.719 1.00 91.94 181 ALA A C 1
ATOM 1452 O O . ALA A 1 181 ? -3.669 3.304 11.030 1.00 91.94 181 ALA A O 1
ATOM 1453 N N . GLY A 1 182 ? -3.036 1.219 10.494 1.00 89.06 182 GLY A N 1
ATOM 1454 C CA . GLY A 1 182 ? -1.599 1.437 10.606 1.00 89.06 182 GLY A CA 1
ATOM 1455 C C . GLY A 1 182 ? -0.929 1.775 9.280 1.00 89.06 182 GLY A C 1
ATOM 1456 O O . GLY A 1 182 ? -1.502 1.573 8.209 1.00 89.06 182 GLY A O 1
ATOM 1457 N N . ARG A 1 183 ? 0.334 2.204 9.357 1.00 85.75 183 ARG A N 1
ATOM 1458 C CA . ARG A 1 183 ? 1.209 2.528 8.214 1.00 85.75 183 ARG A CA 1
ATOM 1459 C C . ARG A 1 183 ? 1.084 1.593 7.019 1.00 85.75 183 ARG A C 1
ATOM 1461 O O . ARG A 1 183 ? 0.881 2.058 5.901 1.00 85.75 183 ARG A O 1
ATOM 1468 N N . GLU A 1 184 ? 1.134 0.289 7.260 1.00 82.56 184 GLU A N 1
ATOM 1469 C CA . GLU A 1 184 ? 1.112 -0.733 6.210 1.00 82.56 184 GLU A CA 1
ATOM 1470 C C . GLU A 1 184 ? -0.134 -0.664 5.315 1.00 82.56 184 GLU A C 1
ATOM 1472 O O . GLU A 1 184 ? -0.050 -0.885 4.102 1.00 82.56 184 GLU A O 1
ATOM 1477 N N . TYR A 1 185 ? -1.285 -0.299 5.885 1.00 87.38 185 TYR A N 1
ATOM 1478 C CA . TYR A 1 185 ? -2.519 -0.076 5.138 1.00 87.38 185 TYR A CA 1
ATOM 1479 C C . TYR A 1 185 ? -2.400 1.113 4.185 1.00 87.38 185 TYR A C 1
ATOM 1481 O O . TYR A 1 185 ? -2.679 0.986 2.993 1.00 87.38 185 TYR A O 1
ATOM 1489 N N . PHE A 1 186 ? -1.942 2.258 4.689 1.00 85.19 186 PHE A N 1
ATOM 1490 C CA . PHE A 1 186 ? -1.824 3.478 3.895 1.00 85.19 186 PHE A CA 1
ATOM 1491 C C . PHE A 1 186 ? -0.752 3.355 2.815 1.00 85.19 186 PHE A C 1
ATOM 1493 O O . PHE A 1 186 ? -1.005 3.732 1.671 1.00 85.19 186 PHE A O 1
ATOM 1500 N N . THR A 1 187 ? 0.393 2.735 3.129 1.00 79.88 187 THR A N 1
ATOM 1501 C CA . THR A 1 187 ? 1.411 2.378 2.131 1.00 79.88 187 THR A CA 1
ATOM 1502 C C . THR A 1 187 ? 0.783 1.554 1.015 1.00 79.88 187 THR A C 1
ATOM 1504 O O . THR A 1 187 ? 1.039 1.799 -0.165 1.00 79.88 187 THR A O 1
ATOM 1507 N N . ARG A 1 188 ? -0.053 0.570 1.370 1.00 81.62 188 ARG A N 1
ATOM 1508 C CA . ARG A 1 188 ? -0.681 -0.315 0.393 1.00 81.62 188 ARG A CA 1
ATOM 1509 C C . ARG A 1 188 ? -1.699 0.415 -0.477 1.00 81.62 188 ARG A C 1
ATOM 1511 O O . ARG A 1 188 ? -1.665 0.233 -1.691 1.00 81.62 188 ARG A O 1
ATOM 1518 N N . VAL A 1 189 ? -2.551 1.253 0.109 1.00 83.12 189 VAL A N 1
ATOM 1519 C CA . VAL A 1 189 ? -3.496 2.089 -0.645 1.00 83.12 189 VAL A CA 1
ATOM 1520 C C . VAL A 1 189 ? -2.756 3.011 -1.607 1.00 83.12 189 VAL A C 1
ATOM 1522 O O . VAL A 1 189 ? -3.074 3.021 -2.794 1.00 83.12 189 VAL A O 1
ATOM 1525 N N . TRP A 1 190 ? -1.727 3.712 -1.127 1.00 80.06 190 TRP A N 1
ATOM 1526 C CA . TRP A 1 190 ? -0.907 4.598 -1.952 1.00 80.06 190 TRP A CA 1
ATOM 1527 C C . TRP A 1 190 ? -0.273 3.851 -3.131 1.00 80.06 190 TRP A C 1
ATOM 1529 O O . TRP A 1 190 ? -0.439 4.244 -4.282 1.00 80.06 190 TRP A O 1
ATOM 1539 N N . THR A 1 191 ? 0.360 2.705 -2.855 1.00 77.19 191 THR A N 1
ATOM 1540 C CA . THR A 1 191 ? 0.981 1.841 -3.874 1.00 77.19 191 THR A CA 1
ATOM 1541 C C . THR A 1 191 ? -0.007 1.433 -4.965 1.00 77.19 191 THR A C 1
ATOM 1543 O O . THR A 1 191 ? 0.324 1.409 -6.150 1.00 77.19 191 THR A O 1
ATOM 1546 N N . LEU A 1 192 ? -1.215 1.028 -4.573 1.00 79.75 192 LEU A N 1
ATOM 1547 C CA . LEU A 1 192 ? -2.219 0.544 -5.515 1.00 79.75 192 LEU A CA 1
ATOM 1548 C C . LEU A 1 192 ? -2.808 1.687 -6.334 1.00 79.75 192 LEU A C 1
ATOM 1550 O O . LEU A 1 192 ? -2.984 1.532 -7.538 1.00 79.75 192 LEU A O 1
ATOM 1554 N N . ALA A 1 193 ? -3.045 2.837 -5.715 1.00 77.88 193 ALA A N 1
ATOM 1555 C CA . ALA A 1 193 ? -3.515 4.018 -6.415 1.00 77.88 193 ALA A CA 1
ATOM 1556 C C . ALA A 1 193 ? -2.480 4.540 -7.432 1.00 77.88 193 ALA A C 1
ATOM 1558 O O . ALA A 1 193 ? -2.845 4.769 -8.583 1.00 77.88 193 ALA A O 1
ATOM 1559 N N . GLU A 1 194 ? -1.186 4.600 -7.086 1.00 75.25 194 GLU A N 1
ATOM 1560 C CA . GLU A 1 194 ? -0.108 4.907 -8.049 1.00 75.25 194 GLU A CA 1
ATOM 1561 C C . GLU A 1 194 ? -0.082 3.894 -9.213 1.00 75.25 194 GLU A C 1
ATOM 1563 O O . GLU A 1 194 ? 0.097 4.256 -10.379 1.00 75.25 194 GLU A O 1
ATOM 1568 N N . ARG A 1 195 ? -0.317 2.604 -8.929 1.00 75.81 195 ARG A N 1
ATOM 1569 C CA . ARG A 1 195 ? -0.445 1.576 -9.975 1.00 75.81 195 ARG A CA 1
ATOM 1570 C C . ARG A 1 195 ? -1.658 1.804 -10.872 1.00 75.81 195 ARG A C 1
ATOM 1572 O O . ARG A 1 195 ? -1.552 1.532 -12.063 1.00 75.81 195 ARG A O 1
ATOM 1579 N N . MET A 1 196 ? -2.791 2.261 -10.341 1.00 76.69 196 MET A N 1
ATOM 1580 C CA . MET A 1 196 ? -3.989 2.557 -11.140 1.00 76.69 196 MET A CA 1
ATOM 1581 C C . MET A 1 196 ? -3.787 3.783 -12.025 1.00 76.69 196 MET A C 1
ATOM 1583 O O . MET A 1 196 ? -4.120 3.729 -13.212 1.00 76.69 196 MET A O 1
ATOM 1587 N N . ALA A 1 197 ? -3.122 4.816 -11.506 1.00 74.56 197 ALA A N 1
ATOM 1588 C CA . ALA A 1 197 ? -2.758 6.000 -12.276 1.00 74.56 197 ALA A CA 1
ATOM 1589 C C . ALA A 1 197 ? -1.949 5.643 -13.540 1.00 74.56 197 ALA A C 1
ATOM 1591 O O . ALA A 1 197 ? -2.194 6.204 -14.608 1.00 74.56 197 ALA A O 1
ATOM 1592 N N . ARG A 1 198 ? -1.072 4.625 -13.480 1.00 71.06 198 ARG A N 1
ATOM 1593 C CA . ARG A 1 198 ? -0.340 4.096 -14.652 1.00 71.06 198 ARG A CA 1
ATOM 1594 C C . ARG A 1 198 ? -1.247 3.685 -15.811 1.00 71.06 198 ARG A C 1
ATOM 1596 O O . ARG A 1 198 ? -0.874 3.832 -16.972 1.00 71.06 198 ARG A O 1
ATOM 1603 N N . PHE A 1 199 ? -2.400 3.106 -15.501 1.00 71.94 199 PHE A N 1
ATOM 1604 C CA . PHE A 1 199 ? -3.360 2.638 -16.498 1.00 71.94 199 PHE A CA 1
ATOM 1605 C C . PHE A 1 199 ? -4.364 3.732 -16.886 1.00 71.94 199 PHE A C 1
ATOM 1607 O O . PHE A 1 199 ? -5.397 3.427 -17.475 1.00 71.94 199 PHE A O 1
ATOM 1614 N N . GLY A 1 200 ? -4.068 4.996 -16.560 1.00 73.19 200 GLY A N 1
ATOM 1615 C CA . GLY A 1 200 ? -4.925 6.137 -16.866 1.00 73.19 200 GLY A CA 1
ATOM 1616 C C . GLY A 1 200 ? -6.199 6.175 -16.025 1.00 73.19 200 GLY A C 1
ATOM 1617 O O . GLY A 1 200 ? -7.187 6.759 -16.460 1.00 73.19 200 GLY A O 1
ATOM 1618 N N . ARG A 1 201 ? -6.201 5.536 -14.847 1.00 76.75 201 ARG A N 1
ATOM 1619 C CA . ARG A 1 201 ? -7.336 5.532 -13.919 1.00 76.75 201 ARG A CA 1
ATOM 1620 C C . ARG A 1 201 ? -7.070 6.487 -12.752 1.00 76.75 201 ARG A C 1
ATOM 1622 O O . ARG A 1 201 ? -6.373 6.091 -11.816 1.00 76.75 201 ARG A O 1
ATOM 1629 N N . PRO A 1 202 ? -7.598 7.724 -12.790 1.00 72.25 202 PRO A N 1
ATOM 1630 C CA . PRO A 1 202 ? -7.475 8.658 -11.681 1.00 72.25 202 PRO A CA 1
ATOM 1631 C C . PRO A 1 202 ? -8.451 8.251 -10.578 1.00 72.25 202 PRO A C 1
ATOM 1633 O O . PRO A 1 202 ? -9.635 8.581 -10.598 1.00 72.25 202 PRO A O 1
ATOM 1636 N N . GLU A 1 203 ? -7.961 7.484 -9.614 1.00 75.12 203 GLU A N 1
ATOM 1637 C CA . GLU A 1 203 ? -8.756 7.117 -8.450 1.00 75.12 203 GLU A CA 1
ATOM 1638 C C . GLU A 1 203 ? -8.568 8.147 -7.334 1.00 75.12 203 GLU A C 1
ATOM 1640 O O . GLU A 1 203 ? -7.477 8.685 -7.117 1.00 75.12 203 GLU A O 1
ATOM 1645 N N . ARG A 1 204 ? -9.634 8.417 -6.580 1.00 79.00 204 ARG A N 1
ATOM 1646 C CA . ARG A 1 204 ? -9.570 9.299 -5.411 1.00 79.00 204 ARG A CA 1
ATOM 1647 C C . ARG A 1 204 ? -9.214 8.484 -4.185 1.00 79.00 204 ARG A C 1
ATOM 1649 O O . ARG A 1 204 ? -9.743 7.394 -4.001 1.00 79.00 204 ARG A O 1
ATOM 1656 N N . LEU A 1 205 ? -8.396 9.031 -3.287 1.00 77.00 205 LEU A N 1
ATOM 1657 C CA . LEU A 1 205 ? -8.081 8.368 -2.013 1.00 77.00 205 LEU A CA 1
ATOM 1658 C C . LEU A 1 205 ? -9.333 8.019 -1.200 1.00 77.00 205 LEU A C 1
ATOM 1660 O O . LEU A 1 205 ? -9.373 6.978 -0.551 1.00 77.00 205 LEU A O 1
ATOM 1664 N N . CYS A 1 206 ? -10.377 8.843 -1.289 1.00 79.62 206 CYS A N 1
ATOM 1665 C CA . CYS A 1 206 ? -11.658 8.588 -0.638 1.00 79.62 206 CYS A CA 1
ATOM 1666 C C . CYS A 1 206 ? -12.474 7.438 -1.247 1.00 79.62 206 CYS A C 1
ATOM 1668 O O . CYS A 1 206 ? -13.444 7.009 -0.631 1.00 79.62 206 CYS A O 1
ATOM 1670 N N . HIS A 1 207 ? -12.083 6.904 -2.410 1.00 79.94 207 HIS A N 1
ATOM 1671 C CA . HIS A 1 207 ? -12.615 5.636 -2.921 1.00 79.94 207 HIS A CA 1
ATOM 1672 C C . HIS A 1 207 ? -11.981 4.424 -2.220 1.00 79.94 207 HIS A C 1
ATOM 1674 O O . HIS A 1 207 ? -12.569 3.347 -2.202 1.00 79.94 207 HIS A O 1
ATOM 1680 N N . TRP A 1 208 ? -10.789 4.597 -1.640 1.00 80.19 208 TRP A N 1
ATOM 1681 C CA . TRP A 1 208 ? -9.982 3.526 -1.046 1.00 80.19 208 TRP A CA 1
ATOM 1682 C C . TRP A 1 208 ? -9.996 3.521 0.479 1.00 80.19 208 TRP A C 1
ATOM 1684 O O . TRP A 1 208 ? -9.757 2.490 1.099 1.00 80.19 208 TRP A O 1
ATOM 1694 N N . LEU A 1 209 ? -10.215 4.686 1.083 1.00 86.06 209 LEU A N 1
ATOM 1695 C CA . LEU A 1 209 ? -10.112 4.920 2.515 1.00 86.06 209 LEU A CA 1
ATOM 1696 C C . LEU A 1 209 ? -11.465 5.395 3.053 1.00 86.06 209 LEU A C 1
ATOM 1698 O O . LEU A 1 209 ? -12.228 6.063 2.359 1.00 86.06 209 LEU A O 1
ATOM 1702 N N . SER A 1 210 ? -11.742 5.110 4.323 1.00 89.50 210 SER A N 1
ATOM 1703 C CA . SER A 1 210 ? -12.789 5.827 5.051 1.00 89.50 210 SER A CA 1
ATOM 1704 C C . SER A 1 210 ? -12.208 7.099 5.673 1.00 89.50 210 SER A C 1
ATOM 1706 O O . SER A 1 210 ? -11.008 7.163 5.954 1.00 89.50 210 SER A O 1
ATOM 1708 N N . LEU A 1 211 ? -13.056 8.094 5.952 1.00 92.06 211 LEU A N 1
ATOM 1709 C CA . LEU A 1 211 ? -12.625 9.282 6.695 1.00 92.06 211 LEU A CA 1
ATOM 1710 C C . LEU A 1 211 ? -12.138 8.918 8.111 1.00 92.06 211 LEU A C 1
ATOM 1712 O O . LEU A 1 211 ? -11.207 9.534 8.612 1.00 92.06 211 LEU A O 1
ATOM 1716 N N . GLU A 1 212 ? -12.706 7.885 8.740 1.00 94.12 212 GLU A N 1
ATOM 1717 C CA . GLU A 1 212 ? -12.214 7.384 10.029 1.00 94.12 212 GLU A CA 1
ATOM 1718 C C . GLU A 1 212 ? -10.774 6.866 9.914 1.00 94.12 212 GLU A C 1
ATOM 1720 O O . GLU A 1 212 ? -9.917 7.240 10.709 1.00 94.12 212 GLU A O 1
ATOM 1725 N N . SER A 1 213 ? -10.479 6.064 8.883 1.00 92.69 213 SER A N 1
ATOM 1726 C CA . SER A 1 213 ? -9.115 5.600 8.617 1.00 92.69 213 SER A CA 1
ATOM 1727 C C . SER A 1 213 ? -8.185 6.774 8.314 1.00 92.69 213 SER A C 1
ATOM 1729 O O . SER A 1 213 ? -7.077 6.815 8.830 1.00 92.69 213 SER A O 1
ATOM 1731 N N . TRP A 1 214 ? -8.636 7.754 7.530 1.00 92.75 214 TRP A N 1
ATOM 1732 C CA . TRP A 1 214 ? -7.865 8.960 7.225 1.00 92.75 214 TRP A CA 1
ATOM 1733 C C . TRP A 1 214 ? -7.472 9.750 8.479 1.00 92.75 214 TRP A C 1
ATOM 1735 O O . TRP A 1 214 ? -6.329 10.177 8.596 1.00 92.75 214 TRP A O 1
ATOM 1745 N N . LEU A 1 215 ? -8.380 9.892 9.447 1.00 95.12 215 LEU A N 1
ATOM 1746 C CA . LEU A 1 215 ? -8.077 10.521 10.737 1.00 95.12 215 LEU A CA 1
ATOM 1747 C C . LEU A 1 215 ? -7.187 9.627 11.609 1.00 95.12 215 LEU A C 1
ATOM 1749 O O . LEU A 1 215 ? -6.245 10.110 12.234 1.00 95.12 215 LEU A O 1
ATOM 1753 N N . GLY A 1 216 ? -7.430 8.314 11.602 1.00 95.19 216 GLY A N 1
ATOM 1754 C CA . GLY A 1 216 ? -6.587 7.326 12.277 1.00 95.19 216 GLY A CA 1
ATOM 1755 C C . GLY A 1 216 ? -5.125 7.367 11.822 1.00 95.19 216 GLY A C 1
ATOM 1756 O O . GLY A 1 216 ? -4.239 7.090 12.622 1.00 95.19 216 GLY A O 1
ATOM 1757 N N . MET A 1 217 ? -4.858 7.805 10.587 1.00 93.56 217 MET A N 1
ATOM 1758 C CA . MET A 1 217 ? -3.508 8.039 10.066 1.00 93.56 217 MET A CA 1
ATOM 1759 C C . MET A 1 217 ? -2.709 9.035 10.916 1.00 93.56 217 MET A C 1
ATOM 1761 O O . MET A 1 217 ? -1.527 8.818 11.161 1.00 93.56 217 MET A O 1
ATOM 1765 N N . VAL A 1 218 ? -3.346 10.112 11.389 1.00 95.31 218 VAL A N 1
ATOM 1766 C CA . VAL A 1 218 ? -2.704 11.110 12.263 1.00 95.31 218 VAL A CA 1
ATOM 1767 C C . VAL A 1 218 ? -2.360 10.481 13.613 1.00 95.31 218 VAL A C 1
ATOM 1769 O O . VAL A 1 218 ? -1.276 10.708 14.145 1.00 95.31 218 VAL A O 1
ATOM 1772 N N . VAL A 1 219 ? -3.246 9.630 14.137 1.00 95.94 219 VAL A N 1
ATOM 1773 C CA . VAL A 1 219 ? -3.013 8.902 15.391 1.00 95.94 219 VAL A CA 1
ATOM 1774 C C . VAL A 1 219 ? -1.863 7.903 15.240 1.00 95.94 219 VAL A C 1
ATOM 1776 O O . VAL A 1 219 ? -0.964 7.891 16.075 1.00 95.94 219 VAL A O 1
ATOM 1779 N N . ASP A 1 220 ? -1.835 7.103 14.169 1.00 94.62 220 ASP A N 1
ATOM 1780 C CA . ASP A 1 220 ? -0.729 6.169 13.912 1.00 94.62 220 ASP A CA 1
ATOM 1781 C C . ASP A 1 220 ? 0.596 6.907 13.657 1.00 94.62 220 ASP A C 1
ATOM 1783 O O . ASP A 1 220 ? 1.647 6.461 14.116 1.00 94.62 220 ASP A O 1
ATOM 1787 N N . ALA A 1 221 ? 0.557 8.076 13.005 1.00 93.25 221 ALA A N 1
ATOM 1788 C CA . ALA A 1 221 ? 1.722 8.946 12.856 1.00 93.25 221 ALA A CA 1
ATOM 1789 C C . ALA A 1 221 ? 2.297 9.353 14.215 1.00 93.25 221 ALA A C 1
ATOM 1791 O O . ALA A 1 221 ? 3.504 9.237 14.418 1.00 93.25 221 ALA A O 1
ATOM 1792 N N . MET A 1 222 ? 1.445 9.784 15.147 1.00 94.12 222 MET A N 1
ATOM 1793 C CA . MET A 1 222 ? 1.858 10.142 16.504 1.00 94.12 222 MET A CA 1
ATOM 1794 C C . MET A 1 222 ? 2.419 8.942 17.270 1.00 94.12 222 MET A C 1
ATOM 1796 O O . MET A 1 222 ? 3.466 9.071 17.890 1.00 94.12 222 MET A O 1
ATOM 1800 N N . LEU A 1 223 ? 1.757 7.780 17.198 1.00 92.88 223 LEU A N 1
ATOM 1801 C CA . LEU A 1 223 ? 2.193 6.558 17.886 1.00 92.88 223 LEU A CA 1
ATOM 1802 C C . LEU A 1 223 ? 3.569 6.075 17.415 1.00 92.88 223 LEU A C 1
ATOM 1804 O O . LEU A 1 223 ? 4.371 5.625 18.222 1.00 92.88 223 LEU A O 1
ATOM 1808 N N . ARG A 1 224 ? 3.848 6.151 16.110 1.00 88.25 224 ARG A N 1
ATOM 1809 C CA . ARG A 1 224 ? 5.111 5.656 15.540 1.00 88.25 224 ARG A CA 1
ATOM 1810 C C . ARG A 1 224 ? 6.241 6.664 15.625 1.00 88.25 224 ARG A C 1
ATOM 1812 O O . ARG A 1 224 ? 7.388 6.284 15.828 1.00 88.25 224 ARG A O 1
ATOM 1819 N N . SER A 1 225 ? 5.932 7.945 15.451 1.00 85.31 225 SER A N 1
ATOM 1820 C CA . SER A 1 225 ? 6.969 8.978 15.357 1.00 85.31 225 SER A CA 1
ATOM 1821 C C . SER A 1 225 ? 7.598 9.323 16.702 1.00 85.31 225 SER A C 1
ATOM 1823 O O . SER A 1 225 ? 8.639 9.969 16.718 1.00 85.31 225 SER A O 1
ATOM 1825 N N . THR A 1 226 ? 7.004 8.874 17.813 1.00 82.31 226 THR A N 1
ATOM 1826 C CA . THR A 1 226 ? 7.644 8.904 19.135 1.00 82.31 226 THR A CA 1
ATOM 1827 C C . THR A 1 226 ? 8.781 7.890 19.266 1.00 82.31 226 THR A C 1
ATOM 1829 O O . THR A 1 226 ? 9.604 8.027 20.165 1.00 82.31 226 THR A O 1
ATOM 1832 N N . GLU A 1 227 ? 8.836 6.882 18.390 1.00 82.31 227 GLU A N 1
ATOM 1833 C CA . GLU A 1 227 ? 9.901 5.871 18.343 1.00 82.31 227 GLU A CA 1
ATOM 1834 C C . GLU A 1 227 ? 10.842 6.094 17.149 1.00 82.31 227 GLU A C 1
ATOM 1836 O O . GLU A 1 227 ? 12.061 6.046 17.293 1.00 82.31 227 GLU A O 1
ATOM 18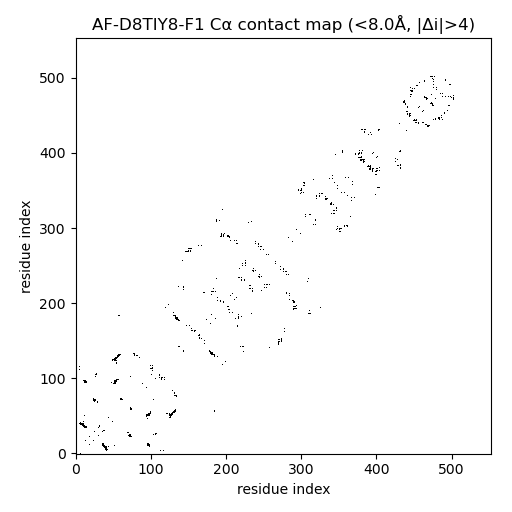41 N N . ASP A 1 228 ? 10.278 6.365 15.968 1.00 83.06 228 ASP A N 1
ATOM 1842 C CA . ASP A 1 228 ? 11.005 6.577 14.716 1.00 83.06 228 ASP A CA 1
ATOM 1843 C C . ASP A 1 228 ? 10.401 7.747 13.934 1.00 83.06 228 ASP A C 1
ATOM 1845 O O . ASP A 1 228 ? 9.355 7.627 13.288 1.00 83.06 228 ASP A O 1
ATOM 1849 N N . ARG A 1 229 ? 11.102 8.885 13.926 1.00 82.38 229 ARG A N 1
ATOM 1850 C CA . ARG A 1 229 ? 10.642 10.101 13.242 1.00 82.38 229 ARG A CA 1
ATOM 1851 C C . ARG A 1 229 ? 10.427 9.904 11.738 1.00 82.38 229 ARG A C 1
ATOM 1853 O O . ARG A 1 229 ? 9.536 10.538 11.162 1.00 82.38 229 ARG A O 1
ATOM 1860 N N . SER A 1 230 ? 11.187 9.006 11.106 1.00 79.25 230 SER A N 1
ATOM 1861 C CA . SER A 1 230 ? 11.062 8.714 9.674 1.00 79.25 230 SER A CA 1
ATOM 1862 C C . SER A 1 230 ? 9.727 8.046 9.323 1.00 79.25 230 SER A C 1
ATOM 1864 O O . SER A 1 230 ? 9.280 8.105 8.175 1.00 79.25 230 SER A O 1
ATOM 1866 N N . ALA A 1 231 ? 9.022 7.484 10.314 1.00 78.69 231 ALA A N 1
ATOM 1867 C CA . ALA A 1 231 ? 7.706 6.894 10.119 1.00 78.69 231 ALA A CA 1
ATOM 1868 C C . ALA A 1 231 ? 6.641 7.905 9.669 1.00 78.69 231 ALA A C 1
ATOM 1870 O O . ALA A 1 231 ? 5.679 7.514 9.005 1.00 78.69 231 ALA A O 1
ATOM 1871 N N . SER A 1 232 ? 6.834 9.196 9.964 1.00 82.06 232 SER A N 1
ATOM 1872 C CA . SER A 1 232 ? 5.916 10.268 9.562 1.00 82.06 232 SER A CA 1
ATOM 1873 C C . SER A 1 232 ? 5.979 10.627 8.073 1.00 82.06 232 SER A C 1
ATOM 1875 O O . SER A 1 232 ? 5.014 11.177 7.541 1.00 82.06 232 SER A O 1
ATOM 1877 N N . GLU A 1 233 ? 7.072 10.311 7.370 1.00 81.44 233 GLU A N 1
ATOM 1878 C CA . GLU A 1 233 ? 7.339 10.830 6.019 1.00 81.44 233 GLU A CA 1
ATOM 1879 C C . GLU A 1 233 ? 6.253 10.467 5.002 1.00 81.44 233 GLU A C 1
ATOM 1881 O O . GLU A 1 233 ? 5.824 11.301 4.201 1.00 81.44 233 GLU A O 1
ATOM 1886 N N . MET A 1 234 ? 5.737 9.240 5.066 1.00 79.31 234 MET A N 1
ATOM 1887 C CA . MET A 1 234 ? 4.628 8.829 4.207 1.00 79.31 234 MET A CA 1
ATOM 1888 C C . MET A 1 234 ? 3.355 9.631 4.496 1.00 79.31 234 MET A C 1
ATOM 1890 O O . MET A 1 234 ? 2.680 10.067 3.565 1.00 79.31 234 MET A O 1
ATOM 1894 N N . TYR A 1 235 ? 3.033 9.853 5.770 1.00 85.56 235 TYR A N 1
ATOM 1895 C CA . TYR A 1 235 ? 1.842 10.602 6.161 1.00 85.56 235 TYR A CA 1
ATOM 1896 C C . TYR A 1 235 ? 1.918 12.046 5.702 1.00 85.56 235 TYR A C 1
ATOM 1898 O O . TYR A 1 235 ? 0.945 12.569 5.166 1.00 85.56 235 TYR A O 1
ATOM 1906 N N . LYS A 1 236 ? 3.095 12.667 5.810 1.00 85.69 236 LYS A N 1
ATOM 1907 C CA . LYS A 1 236 ? 3.333 14.021 5.301 1.00 85.69 236 LYS A CA 1
ATOM 1908 C C . LYS A 1 236 ? 3.137 14.102 3.790 1.00 85.69 236 LYS A C 1
ATOM 1910 O O . LYS A 1 236 ? 2.521 15.052 3.313 1.00 85.69 236 LYS A O 1
ATOM 1915 N N . ARG A 1 237 ? 3.581 13.089 3.036 1.00 79.06 237 ARG A N 1
ATOM 1916 C CA . ARG A 1 237 ? 3.334 13.013 1.586 1.00 79.06 237 ARG A CA 1
ATOM 1917 C C . ARG A 1 237 ? 1.843 12.873 1.259 1.00 79.06 237 ARG A C 1
ATOM 1919 O O . ARG A 1 237 ? 1.358 13.584 0.387 1.00 79.06 237 ARG A O 1
ATOM 1926 N N . MET A 1 238 ? 1.104 12.037 1.992 1.00 80.94 238 MET A N 1
ATOM 1927 C CA . MET A 1 238 ? -0.342 11.854 1.783 1.00 80.94 238 MET A CA 1
ATOM 1928 C C . MET A 1 238 ? -1.163 13.094 2.164 1.00 80.94 238 MET A C 1
ATOM 1930 O O . MET A 1 238 ? -2.082 13.483 1.444 1.00 80.94 238 MET A O 1
ATOM 1934 N N . LEU A 1 239 ? -0.831 13.729 3.287 1.00 85.31 239 LEU A N 1
ATOM 1935 C CA . LEU A 1 239 ? -1.519 14.915 3.799 1.00 85.31 239 LEU A CA 1
ATOM 1936 C C . LEU A 1 239 ? -1.142 16.191 3.022 1.00 85.31 239 LEU A C 1
ATOM 1938 O O . LEU A 1 239 ? -1.948 17.114 2.890 1.00 85.31 239 LEU A O 1
ATOM 1942 N N . GLY A 1 240 ? 0.065 16.238 2.460 1.00 85.00 240 GLY A N 1
ATOM 1943 C CA . GLY A 1 240 ? 0.625 17.398 1.774 1.00 85.00 240 GLY A CA 1
ATOM 1944 C C . GLY A 1 240 ? 1.353 18.366 2.712 1.00 85.00 240 GLY A C 1
ATOM 1945 O O . GLY A 1 240 ? 1.315 18.242 3.935 1.00 85.00 240 GLY A O 1
ATOM 1946 N N . ALA A 1 241 ? 2.021 19.361 2.122 1.00 85.94 241 ALA A N 1
ATOM 1947 C CA . ALA A 1 241 ? 3.023 20.183 2.806 1.00 85.94 241 ALA A CA 1
ATOM 1948 C C . ALA A 1 241 ? 2.520 20.926 4.060 1.00 85.94 241 ALA A C 1
ATOM 1950 O O . ALA A 1 241 ? 3.225 20.957 5.064 1.00 85.94 241 ALA A O 1
ATOM 1951 N N . GLU A 1 242 ? 1.322 21.522 4.027 1.00 90.69 242 GLU A N 1
ATOM 1952 C CA . GLU A 1 242 ? 0.804 22.286 5.176 1.00 90.69 242 GLU A CA 1
ATOM 1953 C C . GLU A 1 242 ? 0.477 21.379 6.365 1.00 90.69 242 GLU A C 1
ATOM 1955 O O . GLU A 1 242 ? 0.982 21.594 7.464 1.00 90.69 242 GLU A O 1
ATOM 1960 N N . ALA A 1 243 ? -0.306 20.322 6.146 1.00 91.75 243 ALA A N 1
ATOM 1961 C CA . ALA A 1 243 ? -0.609 19.361 7.201 1.00 91.75 243 ALA A CA 1
ATOM 1962 C C . ALA A 1 243 ? 0.641 18.595 7.660 1.00 91.75 243 ALA A C 1
ATOM 1964 O O . ALA A 1 243 ? 0.760 18.286 8.841 1.00 91.75 243 ALA A O 1
ATOM 1965 N N . GLY A 1 244 ? 1.608 18.363 6.767 1.00 91.88 244 GLY A N 1
ATOM 1966 C CA . GLY A 1 244 ? 2.903 17.797 7.129 1.00 91.88 244 GLY A CA 1
ATOM 1967 C C . GLY A 1 244 ? 3.696 18.682 8.094 1.00 91.88 244 GLY A C 1
ATOM 1968 O O . GLY A 1 244 ? 4.183 18.180 9.101 1.00 91.88 244 GLY A O 1
ATOM 1969 N N . ARG A 1 245 ? 3.752 20.003 7.860 1.00 92.88 245 ARG A N 1
ATOM 1970 C CA . ARG A 1 245 ? 4.377 20.955 8.800 1.00 92.88 245 ARG A CA 1
ATOM 1971 C C . ARG A 1 245 ? 3.672 20.989 10.154 1.00 92.88 245 ARG A C 1
ATOM 1973 O O . ARG A 1 245 ? 4.335 21.043 11.184 1.00 92.88 245 ARG A O 1
ATOM 1980 N N . ARG A 1 246 ? 2.335 20.958 10.155 1.00 94.69 246 ARG A N 1
ATOM 1981 C CA . ARG A 1 246 ? 1.519 20.917 11.383 1.00 94.69 246 ARG A CA 1
ATOM 1982 C C . ARG A 1 246 ? 1.771 19.642 12.183 1.00 94.69 246 ARG A C 1
ATOM 1984 O O . ARG A 1 246 ? 1.889 19.709 13.400 1.00 94.69 246 ARG A O 1
ATOM 1991 N N . LEU A 1 247 ? 1.886 18.505 11.495 1.00 94.06 247 LEU A N 1
ATOM 1992 C CA . LEU A 1 247 ? 2.274 17.242 12.110 1.00 94.06 247 LEU A CA 1
ATOM 1993 C C . LEU A 1 247 ? 3.686 17.341 12.702 1.00 94.06 247 LEU A C 1
ATOM 1995 O O . LEU A 1 247 ? 3.860 17.028 13.871 1.00 94.06 247 LEU A O 1
ATOM 1999 N N . ASP A 1 248 ? 4.674 17.838 11.952 1.00 91.50 248 ASP A N 1
ATOM 2000 C CA . ASP A 1 248 ? 6.048 17.972 12.453 1.00 91.50 248 ASP A CA 1
ATOM 2001 C C . ASP A 1 248 ? 6.146 18.868 13.702 1.00 91.50 248 ASP A C 1
ATOM 2003 O O . ASP A 1 248 ? 6.845 18.510 14.649 1.00 91.50 248 ASP A O 1
ATOM 2007 N N . ALA A 1 249 ? 5.403 19.979 13.736 1.00 91.62 249 ALA A N 1
ATOM 2008 C CA . ALA A 1 249 ? 5.350 20.884 14.887 1.00 91.62 249 ALA A CA 1
ATOM 2009 C C . ALA A 1 249 ? 4.756 20.232 16.150 1.00 91.62 249 ALA A C 1
ATOM 2011 O O . ALA A 1 249 ? 5.107 20.619 17.262 1.00 91.62 249 ALA A O 1
ATOM 2012 N N . LEU A 1 250 ? 3.877 19.240 15.981 1.00 92.25 250 LEU A N 1
ATOM 2013 C CA . LEU A 1 250 ? 3.257 18.498 17.078 1.00 92.25 250 LEU A CA 1
ATOM 2014 C C . LEU A 1 250 ? 4.170 17.395 17.629 1.00 92.25 250 LEU A C 1
ATOM 2016 O O . LEU A 1 250 ? 4.087 17.055 18.809 1.00 92.25 250 LEU A O 1
ATOM 2020 N N . LEU A 1 251 ? 5.027 16.818 16.786 1.00 90.56 251 LEU A N 1
ATOM 2021 C CA . LEU A 1 251 ? 5.798 15.629 17.139 1.00 90.56 251 LEU A CA 1
ATOM 2022 C C . LEU A 1 251 ? 6.947 15.907 18.126 1.00 90.56 251 LEU A C 1
ATOM 2024 O O . LEU A 1 251 ? 7.158 15.079 19.008 1.00 90.56 251 LEU A O 1
ATOM 2028 N N . ASP A 1 252 ? 7.649 17.048 18.048 1.00 87.81 252 ASP A N 1
ATOM 2029 C CA . ASP A 1 252 ? 8.750 17.342 18.994 1.00 87.81 252 ASP A CA 1
ATOM 2030 C C . ASP A 1 252 ? 8.245 17.534 20.436 1.00 87.81 252 ASP A C 1
ATOM 2032 O O . ASP A 1 252 ? 8.776 16.893 21.352 1.00 87.81 252 ASP A O 1
ATOM 2036 N N . PRO A 1 253 ? 7.195 18.350 20.688 1.00 90.38 253 PRO A N 1
ATOM 2037 C CA . PRO A 1 253 ? 6.651 18.474 22.034 1.00 90.38 253 PRO A CA 1
ATOM 2038 C C . PRO A 1 253 ? 6.036 17.161 22.521 1.00 90.38 253 PRO A C 1
ATOM 2040 O O . PRO A 1 253 ? 6.192 16.838 23.694 1.00 90.38 253 PRO A O 1
ATOM 2043 N N . LEU A 1 254 ? 5.398 16.382 21.635 1.00 90.75 254 LEU A N 1
ATOM 2044 C CA . LEU A 1 254 ? 4.855 15.062 21.970 1.00 90.75 254 LEU A CA 1
ATOM 2045 C C . LEU A 1 254 ? 5.953 14.091 22.427 1.00 90.75 254 LEU A C 1
ATOM 2047 O O . LEU A 1 254 ? 5.775 13.392 23.423 1.00 90.75 254 LEU A O 1
ATOM 2051 N N . GLU A 1 255 ? 7.091 14.049 21.733 1.00 89.38 255 GLU A N 1
ATOM 2052 C CA . GLU A 1 255 ? 8.229 13.212 22.118 1.00 89.38 255 GLU A CA 1
ATOM 2053 C C . GLU A 1 255 ? 8.764 13.610 23.504 1.00 89.38 255 GLU A C 1
ATOM 2055 O O . GLU A 1 255 ? 9.039 12.749 24.346 1.00 89.38 255 GLU A O 1
ATOM 2060 N N . ALA A 1 256 ? 8.837 14.915 23.789 1.00 87.19 256 ALA A N 1
ATOM 2061 C CA . ALA A 1 256 ? 9.187 15.418 25.115 1.00 87.19 256 ALA A CA 1
ATOM 2062 C C . ALA A 1 256 ? 8.148 15.020 26.183 1.00 87.19 256 ALA A C 1
ATOM 2064 O O . ALA A 1 256 ? 8.528 14.615 27.286 1.00 87.19 256 ALA A O 1
ATOM 2065 N N . THR A 1 257 ? 6.848 15.064 25.867 1.00 88.06 257 THR A N 1
ATOM 2066 C CA . THR A 1 257 ? 5.781 14.589 26.763 1.00 88.06 257 THR A CA 1
ATOM 2067 C C . THR A 1 257 ? 5.943 13.103 27.081 1.00 88.06 257 THR A C 1
ATOM 2069 O O . THR A 1 257 ? 5.845 12.709 28.240 1.00 88.06 257 THR A O 1
ATOM 2072 N N . VAL A 1 258 ? 6.213 12.272 26.067 1.00 87.81 258 VAL A N 1
ATOM 2073 C CA . VAL A 1 258 ? 6.401 10.821 26.224 1.00 87.81 258 VAL A CA 1
ATOM 2074 C C . VAL A 1 258 ? 7.610 10.520 27.105 1.00 87.81 258 VAL A C 1
ATOM 2076 O O . VAL A 1 258 ? 7.508 9.702 28.016 1.00 87.81 258 VAL A O 1
ATOM 2079 N N . LYS A 1 259 ? 8.730 11.222 26.897 1.00 86.38 259 LYS A N 1
ATOM 2080 C CA . LYS A 1 259 ? 9.954 11.054 27.698 1.00 86.38 259 LYS A CA 1
ATOM 2081 C C . LYS A 1 259 ? 9.789 11.485 29.154 1.00 86.38 259 LYS A C 1
ATOM 2083 O O . LYS A 1 259 ? 10.350 10.856 30.045 1.00 86.38 259 LYS A O 1
ATOM 2088 N N . THR A 1 260 ? 9.060 12.572 29.399 1.00 84.88 260 THR A N 1
ATOM 2089 C CA . THR A 1 260 ? 8.902 13.146 30.747 1.00 84.88 260 THR A CA 1
ATOM 2090 C C . THR A 1 260 ? 7.707 12.582 31.513 1.00 84.88 260 THR A C 1
ATOM 2092 O O . THR A 1 260 ? 7.627 12.763 32.726 1.00 84.88 260 THR A O 1
ATOM 2095 N N . GLY A 1 261 ? 6.753 11.949 30.822 1.00 79.62 261 GLY A N 1
ATOM 2096 C CA . GLY A 1 261 ? 5.472 11.525 31.389 1.00 79.62 261 GLY A CA 1
ATOM 2097 C C . GLY A 1 261 ? 4.583 12.685 31.861 1.00 79.62 261 GLY A C 1
ATOM 2098 O O . GLY A 1 261 ? 3.559 12.448 32.499 1.00 79.62 261 GLY A O 1
ATOM 2099 N N . SER A 1 262 ? 4.956 13.939 31.574 1.00 77.06 262 SER A N 1
ATOM 2100 C CA . SER A 1 262 ? 4.285 15.134 32.084 1.00 77.06 262 SER A CA 1
ATOM 2101 C C . SER A 1 262 ? 3.635 15.925 30.957 1.00 77.06 262 SER A C 1
ATOM 2103 O O . SER A 1 262 ? 4.298 16.393 30.037 1.00 77.06 262 SER A O 1
ATOM 2105 N N . MET A 1 263 ? 2.326 16.156 31.070 1.00 73.56 263 MET A N 1
ATOM 2106 C CA . MET A 1 263 ? 1.585 17.011 30.134 1.00 73.56 263 MET A CA 1
ATOM 2107 C C . MET A 1 263 ? 1.830 18.513 30.358 1.00 73.56 263 MET A C 1
ATOM 2109 O O . MET A 1 263 ? 1.383 19.315 29.545 1.00 73.56 263 MET A O 1
ATOM 2113 N N . HIS A 1 264 ? 2.501 18.915 31.447 1.00 70.62 264 HIS A N 1
ATOM 2114 C CA . HIS A 1 264 ? 2.788 20.331 31.722 1.00 70.62 264 HIS A CA 1
ATOM 2115 C C . HIS A 1 264 ? 3.836 20.923 30.776 1.00 70.62 264 HIS A C 1
ATOM 2117 O O . HIS A 1 264 ? 3.869 22.131 30.586 1.00 70.62 264 HIS A O 1
ATOM 2123 N N . VAL A 1 265 ? 4.668 20.082 30.155 1.00 63.19 265 VAL A N 1
ATOM 2124 C CA . VAL A 1 265 ? 5.726 20.509 29.223 1.00 63.19 265 VAL A CA 1
ATOM 2125 C C . VAL A 1 265 ? 5.178 20.800 27.817 1.00 63.19 265 VAL A C 1
ATOM 2127 O O . VAL A 1 265 ? 5.941 21.050 26.888 1.00 63.19 265 VAL A O 1
ATOM 2130 N N . SER A 1 266 ? 3.861 20.696 27.622 1.00 68.25 266 SER A N 1
ATOM 2131 C CA . SER A 1 266 ? 3.253 20.610 26.292 1.00 68.25 266 SER A CA 1
ATOM 2132 C C . SER A 1 266 ? 1.869 21.263 26.237 1.00 68.25 266 SER A C 1
ATOM 2134 O O . SER A 1 266 ? 0.927 20.725 25.654 1.00 68.25 266 SER A O 1
ATOM 2136 N N . GLU A 1 267 ? 1.740 22.417 26.893 1.00 78.44 267 GLU A N 1
ATOM 2137 C CA . GLU A 1 267 ? 0.538 23.251 26.859 1.00 78.44 267 GLU A CA 1
ATOM 2138 C C . GLU A 1 267 ? 0.185 23.644 25.411 1.00 78.44 267 GLU A C 1
ATOM 2140 O O . GLU A 1 267 ? 1.057 24.011 24.623 1.00 78.44 267 GLU A O 1
ATOM 2145 N N . GLY A 1 268 ? -1.093 23.516 25.039 1.00 88.19 268 GLY A N 1
ATOM 2146 C CA . GLY A 1 268 ? -1.588 23.835 23.694 1.00 88.19 268 GLY A CA 1
ATOM 2147 C C . GLY A 1 268 ? -1.469 22.705 22.662 1.00 88.19 268 GLY A C 1
ATOM 2148 O O . GLY A 1 268 ? -1.992 22.843 21.553 1.00 88.19 268 GLY A O 1
ATOM 2149 N N . LEU A 1 269 ? -0.861 21.557 22.996 1.00 91.81 269 LEU A N 1
ATOM 2150 C CA . LEU A 1 269 ? -0.805 20.408 22.079 1.00 91.81 269 LEU A CA 1
ATOM 2151 C C . LEU A 1 269 ? -2.200 19.910 21.672 1.00 91.81 269 LEU A C 1
ATOM 2153 O O . LEU A 1 269 ? -2.401 19.499 20.531 1.00 91.81 269 LEU A O 1
ATOM 2157 N N . GLU A 1 270 ? -3.175 19.937 22.582 1.00 93.81 270 GLU A N 1
ATOM 2158 C CA . GLU A 1 270 ? -4.554 19.531 22.291 1.00 93.81 270 GLU A CA 1
ATOM 2159 C C . GLU A 1 270 ? -5.237 20.419 21.244 1.00 93.81 270 GLU A C 1
ATOM 2161 O O . GLU A 1 270 ? -6.046 19.925 20.457 1.00 93.81 270 GLU A O 1
ATOM 2166 N N . GLU A 1 271 ? -4.900 21.708 21.214 1.00 95.06 271 GLU A N 1
ATOM 2167 C CA . GLU A 1 271 ? -5.423 22.672 20.247 1.00 95.06 271 GLU A CA 1
ATOM 2168 C C . GLU A 1 271 ? -4.765 22.464 18.888 1.00 95.06 271 GLU A C 1
ATOM 2170 O O . GLU A 1 271 ? -5.464 22.345 17.884 1.00 95.06 271 GLU A O 1
ATOM 2175 N N . GLN A 1 272 ? -3.438 22.302 18.869 1.00 95.38 272 GLN A N 1
ATOM 2176 C CA . GLN A 1 272 ? -2.695 21.972 17.652 1.00 95.38 272 GLN A CA 1
ATOM 2177 C C . GLN A 1 272 ? -3.177 20.659 17.029 1.00 95.38 272 GLN A C 1
ATOM 2179 O O . GLN A 1 272 ? -3.339 20.577 15.810 1.00 95.38 272 GLN A O 1
ATOM 2184 N N . LEU A 1 273 ? -3.449 19.640 17.851 1.00 96.31 273 LEU A N 1
ATOM 2185 C CA . LEU A 1 273 ? -3.978 18.366 17.378 1.00 96.31 273 LEU A CA 1
ATOM 2186 C C . LEU A 1 273 ? -5.402 18.511 16.825 1.00 96.31 273 LEU A C 1
ATOM 2188 O O . LEU A 1 273 ? -5.706 17.955 15.770 1.00 96.31 273 LEU A O 1
ATOM 2192 N N . ALA A 1 274 ? -6.274 19.260 17.507 1.00 96.44 274 ALA A N 1
ATOM 2193 C CA . ALA A 1 274 ? -7.629 19.524 17.027 1.00 96.44 274 ALA A CA 1
ATOM 2194 C C . ALA A 1 274 ? -7.625 20.278 15.683 1.00 96.44 274 ALA A C 1
ATOM 2196 O O . ALA A 1 274 ? -8.380 19.916 14.778 1.00 96.44 274 ALA A O 1
ATOM 2197 N N . ASP A 1 275 ? -6.746 21.271 15.531 1.00 95.56 275 ASP A N 1
ATOM 2198 C CA . ASP A 1 275 ? -6.563 22.028 14.288 1.00 95.56 275 ASP A CA 1
ATOM 2199 C C . ASP A 1 275 ? -6.002 21.153 13.163 1.00 95.56 275 ASP A C 1
ATOM 2201 O O . ASP A 1 275 ? -6.468 21.232 12.025 1.00 95.56 275 ASP A O 1
ATOM 2205 N N . LEU A 1 276 ? -5.031 20.284 13.469 1.00 96.56 276 LEU A N 1
ATOM 2206 C CA . LEU A 1 276 ? -4.509 19.316 12.507 1.00 96.56 276 LEU A CA 1
ATOM 2207 C C . LEU A 1 276 ? -5.622 18.380 12.028 1.00 96.56 276 LEU A C 1
ATOM 2209 O O . LEU A 1 276 ? -5.761 18.177 10.822 1.00 96.56 276 LEU A O 1
ATOM 2213 N N . PHE A 1 277 ? -6.450 17.854 12.933 1.00 96.94 277 PHE A N 1
ATOM 2214 C CA . PHE A 1 277 ? -7.583 17.022 12.544 1.00 96.94 277 PHE A CA 1
ATOM 2215 C C . PHE A 1 277 ? -8.564 17.765 11.629 1.00 96.94 277 PHE A C 1
ATOM 2217 O O . PHE A 1 277 ? -8.903 17.234 10.571 1.00 96.94 277 PHE A O 1
ATOM 2224 N N . ASP A 1 278 ? -8.974 18.991 11.960 1.00 94.62 278 ASP A N 1
ATOM 2225 C CA . ASP A 1 278 ? -9.866 19.775 11.091 1.00 94.62 278 ASP A CA 1
ATOM 2226 C C . ASP A 1 278 ? -9.245 20.049 9.716 1.00 94.62 278 ASP A C 1
ATOM 2228 O O . ASP A 1 278 ? -9.897 19.857 8.685 1.00 94.62 278 ASP A O 1
ATOM 2232 N N . LEU A 1 279 ? -7.953 20.389 9.681 1.00 93.62 279 LEU A N 1
ATOM 2233 C CA . LEU A 1 279 ? -7.205 20.551 8.439 1.00 93.62 279 LEU A CA 1
ATOM 2234 C C . LEU A 1 279 ? -7.211 19.259 7.610 1.00 93.62 279 LEU A C 1
ATOM 2236 O O . LEU A 1 279 ? -7.444 19.312 6.401 1.00 93.62 279 LEU A O 1
ATOM 2240 N N . THR A 1 280 ? -7.002 18.095 8.233 1.00 91.44 280 THR A N 1
ATOM 2241 C CA . THR A 1 280 ? -7.031 16.804 7.526 1.00 91.44 280 THR A CA 1
ATOM 2242 C C . THR A 1 280 ? -8.421 16.453 6.988 1.00 91.44 280 THR A C 1
ATOM 2244 O O . THR A 1 280 ? -8.507 15.913 5.882 1.00 91.44 280 THR A O 1
ATOM 2247 N N . VAL A 1 281 ? -9.504 16.816 7.691 1.00 91.62 281 VAL A N 1
ATOM 2248 C CA . VAL A 1 281 ? -10.882 16.722 7.170 1.00 91.62 281 VAL A CA 1
ATOM 2249 C C . VAL A 1 281 ? -11.064 17.670 5.985 1.00 91.62 281 VAL A C 1
ATOM 2251 O O . VAL A 1 281 ? -11.644 17.291 4.970 1.00 91.62 281 VAL A O 1
ATOM 2254 N N . GLY A 1 282 ? -10.531 18.891 6.070 1.00 88.88 282 GLY A N 1
ATOM 2255 C CA . GLY A 1 282 ? -10.506 19.833 4.955 1.00 88.88 282 GLY A CA 1
ATOM 2256 C C . GLY A 1 282 ? -9.850 19.222 3.718 1.00 88.88 282 GLY A C 1
ATOM 2257 O O . GLY A 1 282 ? -10.472 19.180 2.658 1.00 88.88 282 GLY A O 1
ATOM 2258 N N . ILE A 1 283 ? -8.642 18.667 3.874 1.00 86.88 283 ILE A N 1
ATOM 2259 C CA . ILE A 1 283 ? -7.891 17.991 2.804 1.00 86.88 283 ILE A CA 1
ATOM 2260 C C . ILE A 1 283 ? -8.701 16.840 2.204 1.00 86.88 283 ILE A C 1
ATOM 2262 O O . ILE A 1 283 ? -8.772 16.735 0.980 1.00 86.88 283 ILE A O 1
ATOM 2266 N N . TRP A 1 284 ? -9.364 16.027 3.027 1.00 86.62 284 TRP A N 1
ATOM 2267 C CA . TRP A 1 284 ? -10.213 14.930 2.556 1.00 86.62 284 TRP A CA 1
ATOM 2268 C C . TRP A 1 284 ? -11.291 15.387 1.563 1.00 86.62 284 TRP A C 1
ATOM 2270 O O . TRP A 1 284 ? -11.562 14.714 0.569 1.00 86.62 284 TRP A O 1
ATOM 2280 N N . HIS A 1 285 ? -11.875 16.564 1.792 1.00 83.75 285 HIS A N 1
ATOM 2281 C CA . HIS A 1 285 ? -12.905 17.130 0.924 1.00 83.75 285 HIS A CA 1
ATOM 2282 C C . HIS A 1 285 ? -12.360 17.850 -0.320 1.00 83.75 285 HIS A C 1
ATOM 2284 O O . HIS A 1 285 ? -13.138 18.129 -1.229 1.00 83.75 285 HIS A O 1
ATOM 2290 N N . THR A 1 286 ? -11.050 18.122 -0.416 1.00 76.94 286 THR A N 1
ATOM 2291 C CA . THR A 1 286 ? -10.452 18.862 -1.554 1.00 76.94 286 THR A CA 1
ATOM 2292 C C . THR A 1 286 ? -10.422 18.103 -2.884 1.00 76.94 286 THR A C 1
ATOM 2294 O O . THR A 1 286 ? -9.923 18.630 -3.872 1.00 76.94 286 THR A O 1
ATOM 2297 N N . ASN A 1 287 ? -10.983 16.893 -2.947 1.00 61.44 287 ASN A N 1
ATOM 2298 C CA . ASN A 1 287 ? -11.110 16.108 -4.175 1.00 61.44 287 ASN A CA 1
ATOM 2299 C C . ASN A 1 287 ? -9.764 15.801 -4.863 1.00 61.44 287 ASN A C 1
ATOM 2301 O O . ASN A 1 287 ? -9.692 15.739 -6.089 1.00 61.44 287 ASN A O 1
ATOM 2305 N N . LYS A 1 288 ? -8.687 15.622 -4.082 1.00 60.78 288 LYS A N 1
ATOM 2306 C CA . LYS A 1 288 ? -7.378 15.234 -4.622 1.00 60.78 288 LYS A CA 1
ATOM 2307 C C . LYS A 1 288 ? -7.457 13.835 -5.231 1.00 60.78 288 LYS A C 1
ATOM 2309 O O . LYS A 1 288 ? -7.611 12.836 -4.526 1.00 60.78 288 LYS A O 1
ATOM 2314 N N . GLU A 1 289 ? -7.345 13.783 -6.549 1.00 59.59 289 GLU A N 1
ATOM 2315 C CA . GLU A 1 289 ? -7.100 12.553 -7.293 1.00 59.59 289 GLU A CA 1
ATOM 2316 C C . GLU A 1 289 ? -5.632 12.153 -7.127 1.00 59.59 289 GLU A C 1
ATOM 2318 O O . GLU A 1 289 ? -4.738 13.004 -7.119 1.00 59.59 289 GLU A O 1
ATOM 2323 N N . LEU A 1 290 ? -5.372 10.852 -7.000 1.00 59.78 290 LEU A N 1
ATOM 2324 C CA . LEU A 1 290 ? -4.025 10.314 -7.160 1.00 59.78 290 LEU A CA 1
ATOM 2325 C C . LEU A 1 290 ? -3.708 10.296 -8.655 1.00 59.78 290 LEU A C 1
ATOM 2327 O O . LEU A 1 290 ? -3.880 9.292 -9.338 1.00 59.78 290 LEU A O 1
ATOM 2331 N N . ALA A 1 291 ? -3.330 11.465 -9.169 1.00 49.59 291 ALA A N 1
ATOM 2332 C CA . ALA A 1 291 ? -3.047 11.682 -10.585 1.00 49.59 291 ALA A CA 1
ATOM 2333 C C . ALA A 1 291 ? -1.561 11.499 -10.936 1.00 49.59 291 ALA A C 1
ATOM 2335 O O . ALA A 1 291 ? -1.217 11.357 -12.109 1.00 49.59 291 ALA A O 1
ATOM 2336 N N . GLU A 1 292 ? -0.669 11.490 -9.942 1.00 55.25 292 GLU A N 1
ATOM 2337 C CA . GLU A 1 292 ? 0.763 11.300 -10.168 1.00 55.25 292 GLU A CA 1
ATOM 2338 C C . GLU A 1 292 ? 1.060 9.821 -10.437 1.00 55.25 292 GLU A C 1
ATOM 2340 O O . GLU A 1 292 ? 1.395 9.046 -9.544 1.00 55.25 292 GLU A O 1
ATOM 2345 N N . ALA A 1 293 ? 0.932 9.409 -11.699 1.00 59.72 293 ALA A N 1
ATOM 2346 C CA . ALA A 1 293 ? 1.566 8.179 -12.148 1.00 59.72 293 ALA A CA 1
ATOM 2347 C C . ALA A 1 293 ? 3.085 8.303 -11.911 1.00 59.72 293 ALA A C 1
ATOM 2349 O O . ALA A 1 293 ? 3.660 9.326 -12.294 1.00 59.72 293 ALA A O 1
ATOM 2350 N N . PRO A 1 294 ? 3.754 7.290 -11.327 1.00 63.78 294 PRO A N 1
ATOM 2351 C CA . PRO A 1 294 ? 5.202 7.293 -11.159 1.00 63.78 294 PRO A CA 1
ATOM 2352 C C . PRO A 1 294 ? 5.944 7.714 -12.438 1.00 63.78 294 PRO A C 1
ATOM 2354 O O . PRO A 1 294 ? 5.905 7.020 -13.460 1.00 63.78 294 PRO A O 1
ATOM 2357 N N . THR A 1 295 ? 6.600 8.875 -12.376 1.00 67.38 295 THR A N 1
ATOM 2358 C CA . THR A 1 295 ? 7.409 9.458 -13.455 1.00 67.38 295 THR A CA 1
ATOM 2359 C C . THR A 1 295 ? 8.850 8.937 -13.406 1.00 67.38 295 THR A C 1
ATOM 2361 O O . THR A 1 295 ? 9.249 8.234 -12.475 1.00 67.38 295 THR A O 1
ATOM 2364 N N . LYS A 1 296 ? 9.673 9.291 -14.403 1.00 67.12 296 LYS A N 1
ATOM 2365 C CA . LYS A 1 296 ? 11.120 9.024 -14.336 1.00 67.12 296 LYS A CA 1
ATOM 2366 C C . LYS A 1 296 ? 11.763 9.738 -13.143 1.00 67.12 296 LYS A C 1
ATOM 2368 O O . LYS A 1 296 ? 12.542 9.116 -12.431 1.00 67.12 296 LYS A O 1
ATOM 2373 N N . ASP A 1 297 ? 11.372 10.983 -12.877 1.00 67.75 297 ASP A N 1
ATOM 2374 C CA . ASP A 1 297 ? 11.877 11.765 -11.741 1.00 67.75 297 ASP A CA 1
ATOM 2375 C C . ASP A 1 297 ? 11.459 11.157 -10.400 1.00 67.75 297 ASP A C 1
ATOM 2377 O O . ASP A 1 297 ? 12.278 11.040 -9.487 1.00 67.75 297 ASP A O 1
ATOM 2381 N N . TRP A 1 298 ? 10.214 10.675 -10.309 1.00 75.62 298 TRP A N 1
ATOM 2382 C CA . TRP A 1 298 ? 9.751 9.886 -9.169 1.00 75.62 298 TRP A CA 1
ATOM 2383 C C . TRP A 1 298 ? 10.620 8.643 -8.981 1.00 75.62 298 TRP A C 1
ATOM 2385 O O . TRP A 1 298 ? 11.035 8.356 -7.863 1.00 75.62 298 TRP A O 1
ATOM 2395 N N . LEU A 1 299 ? 10.951 7.924 -10.061 1.00 73.31 299 LEU A N 1
ATOM 2396 C CA . LEU A 1 299 ? 11.763 6.709 -9.975 1.00 73.31 299 LEU A CA 1
ATOM 2397 C C . LEU A 1 299 ? 13.195 7.023 -9.531 1.00 73.31 299 LEU A C 1
ATOM 2399 O O . LEU A 1 299 ? 13.754 6.289 -8.720 1.00 73.31 299 LEU A O 1
ATOM 2403 N N . VAL A 1 300 ? 13.779 8.124 -10.005 1.00 74.19 300 VAL A N 1
ATOM 2404 C CA . VAL A 1 300 ? 15.086 8.597 -9.528 1.00 74.19 300 VAL A CA 1
ATOM 2405 C C . VAL A 1 300 ? 15.029 8.923 -8.034 1.00 74.19 300 VAL A C 1
ATOM 2407 O O . VAL A 1 300 ? 15.877 8.433 -7.287 1.00 74.19 300 VAL A O 1
ATOM 2410 N N . SER A 1 301 ? 14.026 9.688 -7.584 1.00 74.12 301 SER A N 1
ATOM 2411 C CA . SER A 1 301 ? 13.824 9.984 -6.156 1.00 74.12 301 SER A CA 1
ATOM 2412 C C . SER A 1 301 ? 13.653 8.699 -5.352 1.00 74.12 301 SER A C 1
ATOM 2414 O O . SER A 1 301 ? 14.357 8.515 -4.368 1.00 74.12 301 SER A O 1
ATOM 2416 N N . TYR A 1 302 ? 12.823 7.761 -5.811 1.00 75.69 302 TYR A N 1
ATOM 2417 C CA . TYR A 1 302 ? 12.617 6.469 -5.161 1.00 75.69 302 TYR A CA 1
ATOM 2418 C C . TYR A 1 302 ? 13.922 5.680 -4.996 1.00 75.69 302 TYR A C 1
ATOM 2420 O O . TYR A 1 302 ? 14.194 5.149 -3.921 1.00 75.69 302 TYR A O 1
ATOM 2428 N N . LEU A 1 303 ? 14.754 5.610 -6.039 1.00 74.94 303 LEU A N 1
ATOM 2429 C CA . LEU A 1 303 ? 16.041 4.913 -5.980 1.00 74.94 303 LEU A CA 1
ATOM 2430 C C . LEU A 1 303 ? 17.015 5.614 -5.009 1.00 74.94 303 LEU A C 1
ATOM 2432 O O . LEU A 1 303 ? 17.747 4.965 -4.265 1.00 74.94 303 LEU A O 1
ATOM 2436 N N . LEU A 1 304 ? 17.012 6.944 -4.937 1.00 72.00 304 LEU A N 1
ATOM 2437 C CA . LEU A 1 304 ? 17.831 7.675 -3.962 1.00 72.00 304 LEU A CA 1
ATOM 2438 C C . LEU A 1 304 ? 17.332 7.465 -2.518 1.00 72.00 304 LEU A C 1
ATOM 2440 O O . LEU A 1 304 ? 18.128 7.175 -1.614 1.00 72.00 304 LEU A O 1
ATOM 2444 N N . ASP A 1 305 ? 16.014 7.498 -2.343 1.00 68.62 305 ASP A N 1
ATOM 2445 C CA . ASP A 1 305 ? 15.277 7.436 -1.079 1.00 68.62 305 ASP A CA 1
ATOM 2446 C C . ASP A 1 305 ? 14.930 6.003 -0.649 1.00 68.62 305 ASP A C 1
ATOM 2448 O O . ASP A 1 305 ? 14.199 5.793 0.315 1.00 68.62 305 ASP A O 1
ATOM 2452 N N . ALA A 1 306 ? 15.481 4.981 -1.312 1.00 59.44 306 ALA A N 1
ATOM 2453 C CA . ALA A 1 306 ? 15.110 3.582 -1.080 1.00 59.44 306 ALA A CA 1
ATOM 2454 C C . ALA A 1 306 ? 15.234 3.131 0.391 1.00 59.44 306 ALA A C 1
ATOM 2456 O O . ALA A 1 306 ? 14.580 2.170 0.780 1.00 59.44 306 ALA A O 1
ATOM 2457 N N . HIS A 1 307 ? 16.024 3.836 1.210 1.00 51.09 307 HIS A N 1
ATOM 2458 C CA . HIS A 1 307 ? 16.233 3.609 2.643 1.00 51.09 307 HIS A CA 1
ATOM 2459 C C . HIS A 1 307 ? 15.237 4.363 3.547 1.00 51.09 307 HIS A C 1
ATOM 2461 O O . HIS A 1 307 ? 14.789 3.796 4.538 1.00 51.09 307 HIS A O 1
ATOM 2467 N N . THR A 1 308 ? 14.808 5.573 3.170 1.00 53.06 308 THR A N 1
ATOM 2468 C CA . THR A 1 308 ? 13.775 6.370 3.870 1.00 53.06 308 THR A CA 1
ATOM 2469 C C . THR A 1 308 ? 12.347 5.922 3.516 1.00 53.06 308 THR A C 1
ATOM 2471 O O . THR A 1 308 ? 11.364 6.493 3.985 1.00 53.06 308 THR A O 1
ATOM 2474 N N . GLY A 1 309 ? 12.245 4.898 2.660 1.00 51.88 309 GLY A N 1
ATOM 2475 C CA . GLY A 1 309 ? 11.094 4.553 1.838 1.00 51.88 309 GLY A CA 1
ATOM 2476 C C . GLY A 1 309 ? 9.731 4.509 2.531 1.00 51.88 309 GLY A C 1
ATOM 2477 O O . GLY A 1 309 ? 9.488 3.781 3.492 1.00 51.88 309 GLY A O 1
ATOM 2478 N N . ILE A 1 310 ? 8.786 5.203 1.900 1.00 51.12 310 ILE A N 1
ATOM 2479 C CA . ILE A 1 310 ? 7.327 5.049 2.041 1.00 51.12 310 ILE A CA 1
ATOM 2480 C C . ILE A 1 310 ? 6.889 3.592 1.892 1.00 51.12 310 ILE A C 1
ATOM 2482 O O . ILE A 1 310 ? 5.936 3.154 2.531 1.00 51.12 310 ILE A O 1
ATOM 2486 N N . TYR A 1 311 ? 7.601 2.858 1.038 1.00 55.34 311 TYR A N 1
ATOM 2487 C CA . TYR A 1 311 ? 7.381 1.461 0.724 1.00 55.34 311 TYR A CA 1
ATOM 2488 C C . TYR A 1 311 ? 8.061 0.575 1.763 1.00 55.34 311 TYR A C 1
ATOM 2490 O O . TYR A 1 311 ? 9.220 0.186 1.605 1.00 55.34 311 TYR A O 1
ATOM 2498 N N . GLN A 1 312 ? 7.328 0.242 2.825 1.00 52.22 312 GLN A N 1
ATOM 2499 C CA . GLN A 1 312 ? 7.738 -0.839 3.712 1.00 52.22 312 GLN A CA 1
ATOM 2500 C C . GLN A 1 312 ? 7.667 -2.167 2.943 1.00 52.22 312 GLN A C 1
ATOM 2502 O O . GLN A 1 312 ? 6.667 -2.517 2.300 1.00 52.22 312 GLN A O 1
ATOM 2507 N N . ALA A 1 313 ? 8.793 -2.870 2.946 1.00 56.06 313 ALA A N 1
ATOM 2508 C CA . ALA A 1 313 ? 8.949 -4.187 2.359 1.00 56.06 313 ALA A CA 1
ATOM 2509 C C . ALA A 1 313 ? 9.863 -5.015 3.268 1.00 56.06 313 ALA A C 1
ATOM 2511 O O . ALA A 1 313 ? 10.659 -4.448 4.020 1.00 56.06 313 ALA A O 1
ATOM 2512 N N . TRP A 1 314 ? 9.716 -6.337 3.200 1.00 54.16 314 TRP A N 1
ATOM 2513 C CA . TRP A 1 314 ? 10.345 -7.302 4.107 1.00 54.16 314 TRP A CA 1
ATOM 2514 C C . TRP A 1 314 ? 11.872 -7.321 3.970 1.00 54.16 314 TRP A C 1
ATOM 2516 O O . TRP A 1 314 ? 12.581 -7.652 4.915 1.00 54.16 314 TRP A O 1
ATOM 2526 N N . SER A 1 315 ? 12.374 -6.903 2.810 1.00 66.88 315 SER A N 1
ATOM 2527 C CA . SER A 1 315 ? 13.788 -6.709 2.522 1.00 66.88 315 SER A CA 1
ATOM 2528 C C . SER A 1 315 ? 13.999 -5.523 1.578 1.00 66.88 315 SER A C 1
ATOM 2530 O O . SER A 1 315 ? 13.071 -5.048 0.914 1.00 66.88 315 SER A O 1
ATOM 2532 N N . GLU A 1 316 ? 15.239 -5.048 1.469 1.00 71.25 316 GLU A N 1
ATOM 2533 C CA . GLU A 1 316 ? 15.596 -4.059 0.448 1.00 71.25 316 GLU A CA 1
ATOM 2534 C C . GLU A 1 316 ? 15.388 -4.604 -0.978 1.00 71.25 316 GLU A C 1
ATOM 2536 O O . GLU A 1 316 ? 15.002 -3.858 -1.879 1.00 71.25 316 GLU A O 1
ATOM 2541 N N . ALA A 1 317 ? 15.553 -5.918 -1.172 1.00 73.94 317 ALA A N 1
ATOM 2542 C CA . ALA A 1 317 ? 15.254 -6.590 -2.432 1.00 73.94 317 ALA A CA 1
ATOM 2543 C C . ALA A 1 317 ? 13.764 -6.483 -2.786 1.00 73.94 317 ALA A C 1
ATOM 2545 O O . ALA A 1 317 ? 13.422 -6.130 -3.912 1.00 73.94 317 ALA A O 1
ATOM 2546 N N . ASP A 1 318 ? 12.867 -6.690 -1.822 1.00 68.75 318 ASP A N 1
ATOM 2547 C CA . ASP A 1 318 ? 11.423 -6.562 -2.046 1.00 68.75 318 ASP A CA 1
ATOM 2548 C C . ASP A 1 318 ? 11.013 -5.133 -2.412 1.00 68.75 318 ASP A C 1
ATOM 2550 O O . ASP A 1 318 ? 10.073 -4.943 -3.189 1.00 68.75 318 ASP A O 1
ATOM 2554 N N . ARG A 1 319 ? 11.736 -4.116 -1.914 1.00 72.12 319 ARG A N 1
ATOM 2555 C CA . ARG A 1 319 ? 11.542 -2.720 -2.345 1.00 72.12 319 ARG A CA 1
ATOM 2556 C C . ARG A 1 319 ? 11.850 -2.592 -3.834 1.00 72.12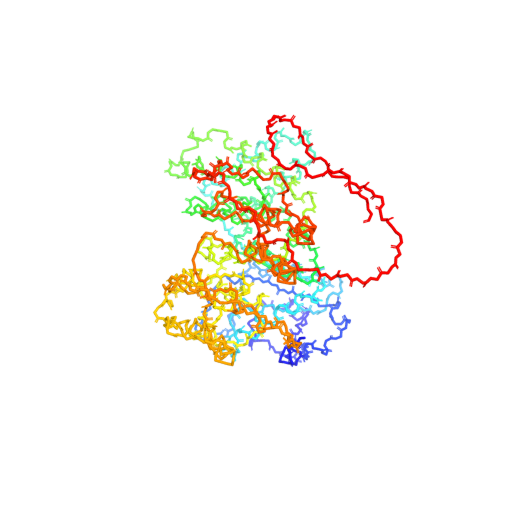 319 ARG A C 1
ATOM 2558 O O . ARG A 1 319 ? 10.984 -2.159 -4.596 1.00 72.12 319 ARG A O 1
ATOM 2565 N N . VAL A 1 320 ? 13.019 -3.070 -4.267 1.00 78.44 320 VAL A N 1
ATOM 2566 C CA . VAL A 1 320 ? 13.391 -3.104 -5.691 1.00 78.44 320 VAL A CA 1
ATOM 2567 C C . VAL A 1 320 ? 12.330 -3.839 -6.495 1.00 78.44 320 VAL A C 1
ATOM 2569 O O . VAL A 1 320 ? 11.834 -3.281 -7.466 1.00 78.44 320 VAL A O 1
ATOM 2572 N N . TRP A 1 321 ? 11.913 -5.034 -6.080 1.00 75.31 321 TRP A N 1
ATOM 2573 C CA . TRP A 1 321 ? 10.918 -5.812 -6.812 1.00 75.31 321 TRP A CA 1
ATOM 2574 C C . TRP A 1 321 ? 9.561 -5.120 -6.883 1.00 75.31 321 TRP A C 1
ATOM 2576 O O . TRP A 1 321 ? 8.925 -5.157 -7.936 1.00 75.31 321 TRP A O 1
ATOM 2586 N N . SER A 1 322 ? 9.138 -4.416 -5.829 1.00 67.69 322 SER A N 1
ATOM 2587 C CA . SER A 1 322 ? 7.864 -3.690 -5.811 1.00 67.69 322 SER A CA 1
ATOM 2588 C C . SER A 1 322 ? 7.763 -2.653 -6.938 1.00 67.69 322 SER A C 1
ATOM 2590 O O . SER A 1 322 ? 6.714 -2.562 -7.588 1.00 67.69 322 SER A O 1
ATOM 2592 N N . VAL A 1 323 ? 8.875 -1.971 -7.241 1.00 72.75 323 VAL A N 1
ATOM 2593 C CA . VAL A 1 323 ? 8.978 -0.919 -8.264 1.00 72.75 323 VAL A CA 1
ATOM 2594 C C . VAL A 1 323 ? 9.501 -1.441 -9.602 1.00 72.75 323 VAL A C 1
ATOM 2596 O O . VAL A 1 323 ? 9.018 -1.011 -10.646 1.00 72.75 323 VAL A O 1
ATOM 2599 N N . TYR A 1 324 ? 10.390 -2.438 -9.610 1.00 77.31 324 TYR A N 1
ATOM 2600 C CA . TYR A 1 324 ? 10.834 -3.157 -10.815 1.00 77.31 324 TYR A CA 1
ATOM 2601 C C . TYR A 1 324 ? 9.633 -3.612 -11.620 1.00 77.31 324 TYR A C 1
ATOM 2603 O O . TYR A 1 324 ? 9.531 -3.421 -12.826 1.00 77.31 324 TYR A O 1
ATOM 2611 N N . SER A 1 325 ? 8.664 -4.146 -10.892 1.00 65.75 325 SER A N 1
ATOM 2612 C CA . SER A 1 325 ? 7.424 -4.634 -11.434 1.00 65.75 325 SER A CA 1
ATOM 2613 C C . SER A 1 325 ? 6.598 -3.527 -12.137 1.00 65.75 325 SER A C 1
ATOM 2615 O O . SER A 1 325 ? 5.883 -3.798 -13.107 1.00 65.75 325 SER A O 1
ATOM 2617 N N . TYR A 1 326 ? 6.709 -2.275 -11.697 1.00 66.56 326 TYR A N 1
ATOM 2618 C CA . TYR A 1 326 ? 6.019 -1.144 -12.307 1.00 66.56 326 TYR A CA 1
ATOM 2619 C C . TYR A 1 326 ? 6.642 -0.766 -13.660 1.00 66.56 326 TYR A C 1
ATOM 2621 O O . TYR A 1 326 ? 5.917 -0.559 -14.633 1.00 66.56 326 TYR A O 1
ATOM 2629 N N . PHE A 1 327 ? 7.971 -0.732 -13.745 1.00 70.75 327 PHE A N 1
ATOM 2630 C CA . PHE A 1 327 ? 8.695 -0.196 -14.902 1.00 70.75 327 PHE A CA 1
ATOM 2631 C C . PHE A 1 327 ? 9.152 -1.259 -15.908 1.00 70.75 327 PHE A C 1
ATOM 2633 O O . PHE A 1 327 ? 9.262 -0.974 -17.100 1.00 70.75 327 PHE A O 1
ATOM 2640 N N . CYS A 1 328 ? 9.367 -2.494 -15.456 1.00 74.12 328 CYS A N 1
ATOM 2641 C CA . CYS A 1 328 ? 10.014 -3.550 -16.226 1.00 74.12 328 CYS A CA 1
ATOM 2642 C C . CYS A 1 328 ? 9.137 -4.814 -16.303 1.00 74.12 328 CYS A C 1
ATOM 2644 O O . CYS A 1 328 ? 8.519 -5.251 -15.328 1.00 74.12 328 CYS A O 1
ATOM 2646 N N . TRP A 1 329 ? 9.094 -5.424 -17.493 1.00 68.62 329 TRP A N 1
ATOM 2647 C CA . TRP A 1 329 ? 8.305 -6.630 -17.808 1.00 68.62 329 TRP A CA 1
ATOM 2648 C C . TRP A 1 329 ? 9.197 -7.803 -18.217 1.00 68.62 329 TRP A C 1
ATOM 2650 O O . TRP A 1 329 ? 8.884 -8.554 -19.138 1.00 68.62 329 TRP A O 1
ATOM 2660 N N . LYS A 1 330 ? 10.334 -7.942 -17.538 1.00 75.12 330 LYS A N 1
ATOM 2661 C CA . LYS A 1 330 ? 11.310 -9.004 -17.767 1.00 75.12 330 LYS A CA 1
ATOM 2662 C C . LYS A 1 330 ? 11.254 -10.004 -16.617 1.00 75.12 330 LYS A C 1
ATOM 2664 O O . LYS A 1 330 ? 11.140 -9.610 -15.458 1.00 75.12 330 LYS A O 1
ATOM 2669 N N . GLN A 1 331 ? 11.287 -11.297 -16.937 1.00 72.19 331 GLN A N 1
ATOM 2670 C CA . GLN A 1 331 ? 11.389 -12.339 -15.919 1.00 72.19 331 GLN A CA 1
ATOM 2671 C C . GLN A 1 331 ? 12.844 -12.482 -15.490 1.00 72.19 331 GLN A C 1
ATOM 2673 O O . GLN A 1 331 ? 13.709 -12.739 -16.322 1.00 72.19 331 GLN A O 1
ATOM 2678 N N . LEU A 1 332 ? 13.078 -12.315 -14.193 1.00 77.38 332 LEU A N 1
ATOM 2679 C CA . LEU A 1 332 ? 14.372 -12.462 -13.544 1.00 77.38 332 LEU A CA 1
ATOM 2680 C C . LEU A 1 332 ? 14.222 -13.412 -12.355 1.00 77.38 332 LEU A C 1
ATOM 2682 O O . LEU A 1 332 ? 13.145 -13.492 -11.753 1.00 77.38 332 LEU A O 1
ATOM 2686 N N . ASP A 1 333 ? 15.298 -14.116 -12.007 1.00 78.44 333 ASP A N 1
ATOM 2687 C CA . ASP A 1 333 ? 15.328 -14.949 -10.807 1.00 78.44 333 ASP A CA 1
ATOM 2688 C C . ASP A 1 333 ? 15.457 -14.075 -9.552 1.00 78.44 333 ASP A C 1
ATOM 2690 O O . ASP A 1 333 ? 16.551 -13.640 -9.185 1.00 78.44 333 ASP A O 1
ATOM 2694 N N . GLN A 1 334 ? 14.328 -13.845 -8.879 1.00 73.81 334 GLN A N 1
ATOM 2695 C CA . GLN A 1 334 ? 14.255 -13.037 -7.659 1.00 73.81 334 GLN A CA 1
ATOM 2696 C C . GLN A 1 334 ? 14.998 -13.628 -6.460 1.00 73.81 334 GLN A C 1
ATOM 2698 O O . GLN A 1 334 ? 15.281 -12.898 -5.513 1.00 73.81 334 GLN A O 1
ATOM 2703 N N . ARG A 1 335 ? 15.274 -14.938 -6.470 1.00 76.12 335 ARG A N 1
ATOM 2704 C CA . ARG A 1 335 ? 15.999 -15.602 -5.379 1.00 76.12 335 ARG A CA 1
ATOM 2705 C C . ARG A 1 335 ? 17.508 -15.433 -5.521 1.00 76.12 335 ARG A C 1
ATOM 2707 O O . ARG A 1 335 ? 18.241 -15.740 -4.587 1.00 76.12 335 ARG A O 1
ATOM 2714 N N . SER A 1 336 ? 17.967 -14.951 -6.674 1.00 84.38 336 SER A N 1
ATOM 2715 C CA . SER A 1 336 ? 19.382 -14.771 -6.965 1.00 84.38 336 SER A CA 1
ATOM 2716 C C . SER A 1 336 ? 19.818 -13.314 -6.815 1.00 84.38 336 SER A C 1
ATOM 2718 O O . SER A 1 336 ? 19.142 -12.384 -7.260 1.00 84.38 336 SER A O 1
ATOM 2720 N N . GLU A 1 337 ? 21.021 -13.115 -6.275 1.00 86.06 337 GLU A N 1
ATOM 2721 C CA . GLU A 1 337 ? 21.690 -11.807 -6.285 1.00 86.06 337 GLU A CA 1
ATOM 2722 C C . GLU A 1 337 ? 21.879 -11.274 -7.714 1.00 86.06 337 GLU A C 1
ATOM 2724 O O . GLU A 1 337 ? 21.809 -10.069 -7.941 1.00 86.06 337 GLU A O 1
ATOM 2729 N N . ALA A 1 338 ? 22.092 -12.166 -8.688 1.00 82.62 338 ALA A N 1
ATOM 2730 C CA . ALA A 1 338 ? 22.252 -11.807 -10.095 1.00 82.62 338 ALA A CA 1
ATOM 2731 C C . ALA A 1 338 ? 20.967 -11.202 -10.680 1.00 82.62 338 ALA A C 1
ATOM 2733 O O . ALA A 1 338 ? 21.020 -10.155 -11.324 1.00 82.62 338 ALA A O 1
ATOM 2734 N N . GLY A 1 339 ? 19.814 -11.816 -10.407 1.00 85.81 339 GLY A N 1
ATOM 2735 C CA . GLY A 1 339 ? 18.517 -11.295 -10.820 1.00 85.81 339 GLY A CA 1
ATOM 2736 C C . GLY A 1 339 ? 18.178 -9.981 -10.124 1.00 85.81 339 GLY A C 1
ATOM 2737 O O . GLY A 1 339 ? 17.698 -9.058 -10.778 1.00 85.81 339 GLY A O 1
ATOM 2738 N N . LEU A 1 340 ? 18.490 -9.844 -8.830 1.00 86.94 340 LEU A N 1
ATOM 2739 C CA . LEU A 1 340 ? 18.320 -8.574 -8.119 1.00 86.94 340 LEU A CA 1
ATOM 2740 C C . LEU A 1 340 ? 19.212 -7.468 -8.704 1.00 86.94 340 LEU A C 1
ATOM 2742 O O . LEU A 1 340 ? 18.745 -6.352 -8.929 1.00 86.94 340 LEU A O 1
ATOM 2746 N N . LEU A 1 341 ? 20.474 -7.772 -9.007 1.00 86.69 341 LEU A N 1
ATOM 2747 C CA . LEU A 1 341 ? 21.394 -6.826 -9.633 1.00 86.69 341 LEU A CA 1
ATOM 2748 C C . LEU A 1 341 ? 20.892 -6.371 -11.007 1.00 86.69 341 LEU A C 1
ATOM 2750 O O . LEU A 1 341 ? 20.886 -5.176 -11.303 1.00 86.69 341 LEU A O 1
ATOM 2754 N N . GLU A 1 342 ? 20.454 -7.314 -11.837 1.00 84.81 342 GLU A N 1
ATOM 2755 C CA . GLU A 1 342 ? 19.895 -7.025 -13.154 1.00 84.81 342 GLU A CA 1
ATOM 2756 C C . GLU A 1 342 ? 18.626 -6.167 -13.051 1.00 84.81 342 GLU A C 1
ATOM 2758 O O . GLU A 1 342 ? 18.454 -5.219 -13.820 1.00 84.81 342 GLU A O 1
ATOM 2763 N N . ALA A 1 343 ? 17.792 -6.411 -12.037 1.00 87.12 343 ALA A N 1
ATOM 2764 C CA . ALA A 1 343 ? 16.606 -5.608 -11.780 1.00 87.12 343 ALA A CA 1
ATOM 2765 C C . ALA A 1 343 ? 16.938 -4.147 -11.445 1.00 87.12 343 ALA A C 1
ATOM 2767 O O . ALA A 1 343 ? 16.331 -3.218 -11.986 1.00 87.12 343 ALA A O 1
ATOM 2768 N N . VAL A 1 344 ? 17.937 -3.928 -10.588 1.00 87.31 344 VAL A N 1
ATOM 2769 C CA . VAL A 1 344 ? 18.417 -2.581 -10.247 1.00 87.31 344 VAL A CA 1
ATOM 2770 C C . VAL A 1 344 ? 18.988 -1.882 -11.481 1.00 87.31 344 VAL A C 1
ATOM 2772 O O . VAL A 1 344 ? 18.692 -0.711 -11.708 1.00 87.31 344 VAL A O 1
ATOM 2775 N N . GLN A 1 345 ? 19.773 -2.584 -12.304 1.00 82.38 345 GLN A N 1
ATOM 2776 C CA . GLN A 1 345 ? 20.335 -2.023 -13.538 1.00 82.38 345 GLN A CA 1
ATOM 2777 C C . GLN A 1 345 ? 19.245 -1.544 -14.495 1.00 82.38 345 GLN A C 1
ATOM 2779 O O . GLN A 1 345 ? 19.307 -0.431 -15.010 1.00 82.38 345 GLN A O 1
ATOM 2784 N N . ASP A 1 346 ? 18.240 -2.377 -14.718 1.00 80.94 346 ASP A N 1
ATOM 2785 C CA . ASP A 1 346 ? 17.089 -2.068 -15.555 1.00 80.94 346 ASP A CA 1
ATOM 2786 C C . ASP A 1 346 ? 16.285 -0.874 -15.007 1.00 80.94 346 ASP A C 1
ATOM 2788 O O . ASP A 1 346 ? 15.953 0.027 -15.775 1.00 80.94 346 ASP A O 1
ATOM 2792 N N . LEU A 1 347 ? 16.030 -0.797 -13.693 1.00 81.62 347 LEU A N 1
ATOM 2793 C CA . LEU A 1 347 ? 15.357 0.366 -13.092 1.00 81.62 347 LEU A CA 1
ATOM 2794 C C . LEU A 1 347 ? 16.150 1.653 -13.266 1.00 81.62 347 LEU A C 1
ATOM 2796 O O . LEU A 1 347 ? 15.580 2.668 -13.655 1.00 81.62 347 LEU A O 1
ATOM 2800 N N . VAL A 1 348 ? 17.460 1.616 -13.011 1.00 77.25 348 VAL A N 1
ATOM 2801 C CA . VAL A 1 348 ? 18.335 2.775 -13.214 1.00 77.25 348 VAL A CA 1
ATOM 2802 C C . VAL A 1 348 ? 18.287 3.220 -14.677 1.00 77.25 348 VAL A C 1
ATOM 2804 O O . VAL A 1 348 ? 18.168 4.414 -14.934 1.00 77.25 348 VAL A O 1
ATOM 2807 N N . ARG A 1 349 ? 18.286 2.286 -15.640 1.00 70.75 349 ARG A N 1
ATOM 2808 C CA . ARG A 1 349 ? 18.132 2.614 -17.069 1.00 70.75 349 ARG A CA 1
ATOM 2809 C C . ARG A 1 349 ? 16.787 3.274 -17.365 1.00 70.75 349 ARG A C 1
ATOM 2811 O O . ARG A 1 349 ? 16.763 4.307 -18.028 1.00 70.75 349 ARG A O 1
ATOM 2818 N N . VAL A 1 350 ? 15.679 2.719 -16.868 1.00 71.62 350 VAL A N 1
ATOM 2819 C CA . VAL A 1 350 ? 14.338 3.295 -17.085 1.00 71.62 350 VAL A CA 1
ATOM 2820 C C . VAL A 1 350 ? 14.220 4.690 -16.465 1.00 71.62 350 VAL A C 1
ATOM 2822 O O . VAL A 1 350 ? 13.615 5.582 -17.064 1.00 71.62 350 VAL A O 1
ATOM 2825 N N . ALA A 1 351 ? 14.857 4.901 -15.313 1.00 70.00 351 ALA A N 1
ATOM 2826 C CA . ALA A 1 351 ? 14.925 6.189 -14.631 1.00 70.00 351 ALA A CA 1
ATOM 2827 C C . ALA A 1 351 ? 15.768 7.238 -15.380 1.00 70.00 351 ALA A C 1
ATOM 2829 O O . ALA A 1 351 ? 15.729 8.411 -15.024 1.00 70.00 351 ALA A O 1
ATOM 2830 N N . GLY A 1 352 ? 16.556 6.841 -16.387 1.00 62.28 352 GLY A N 1
ATOM 2831 C CA . GLY A 1 352 ? 17.583 7.705 -16.982 1.00 62.28 352 GLY A CA 1
ATOM 2832 C C . GLY A 1 352 ? 18.764 7.970 -16.037 1.00 62.28 352 GLY A C 1
ATOM 2833 O O . GLY A 1 352 ? 19.444 8.986 -16.158 1.00 62.28 352 GLY A O 1
ATOM 2834 N N . GLY A 1 353 ? 18.985 7.082 -15.066 1.00 61.56 353 GLY A N 1
ATOM 2835 C CA . GLY A 1 353 ? 20.017 7.198 -14.045 1.00 61.56 353 GLY A CA 1
ATOM 2836 C C . GLY A 1 353 ? 21.418 6.793 -14.515 1.00 61.56 353 GLY A C 1
ATOM 2837 O O . GLY A 1 353 ? 21.601 6.080 -15.499 1.00 61.56 353 GLY A O 1
ATOM 2838 N N . SER A 1 354 ? 22.418 7.253 -13.765 1.00 66.31 354 SER A N 1
ATOM 2839 C CA . SER A 1 354 ? 23.854 7.099 -14.035 1.00 66.31 354 SER A CA 1
ATOM 2840 C C . SER A 1 354 ? 24.465 5.856 -13.374 1.00 66.31 354 SER A C 1
ATOM 2842 O O . SER A 1 354 ? 23.898 5.299 -12.427 1.00 66.31 354 SER A O 1
ATOM 2844 N N . ARG A 1 355 ? 25.691 5.471 -13.766 1.00 70.31 355 ARG A N 1
ATOM 2845 C CA . ARG A 1 355 ? 26.498 4.478 -13.030 1.00 70.31 355 ARG A CA 1
ATOM 2846 C C . ARG A 1 355 ? 26.705 4.893 -11.571 1.00 70.31 355 ARG A C 1
ATOM 2848 O O . ARG A 1 355 ? 26.797 4.031 -10.702 1.00 70.31 355 ARG A O 1
ATOM 2855 N N . ARG A 1 356 ? 26.706 6.199 -11.270 1.00 71.62 356 ARG A N 1
ATOM 2856 C CA . ARG A 1 356 ? 26.715 6.715 -9.889 1.00 71.62 356 ARG A CA 1
ATOM 2857 C C . ARG A 1 356 ? 25.455 6.309 -9.118 1.00 71.62 356 ARG A C 1
ATOM 2859 O O . ARG A 1 356 ? 25.580 5.857 -7.982 1.00 71.62 356 ARG A O 1
ATOM 2866 N N . LEU A 1 357 ? 24.268 6.441 -9.718 1.00 73.88 357 LEU A N 1
ATOM 2867 C CA . LEU A 1 357 ? 23.010 6.003 -9.098 1.00 73.88 357 LEU A CA 1
ATOM 2868 C C . LEU A 1 357 ? 22.988 4.482 -8.910 1.00 73.88 357 LEU A C 1
ATOM 2870 O O . LEU A 1 357 ? 22.634 4.002 -7.834 1.00 73.88 357 LEU A O 1
ATOM 2874 N N . LEU A 1 358 ? 23.436 3.727 -9.918 1.00 78.94 358 LEU A N 1
ATOM 2875 C CA . LEU A 1 358 ? 23.568 2.276 -9.812 1.00 78.94 358 LEU A CA 1
ATOM 2876 C C . LEU A 1 358 ? 24.526 1.865 -8.697 1.00 78.94 358 LEU A C 1
ATOM 2878 O O . LEU A 1 358 ? 24.190 0.985 -7.916 1.00 78.94 358 LEU A O 1
ATOM 2882 N N . MET A 1 359 ? 25.706 2.481 -8.616 1.00 79.12 359 MET A N 1
ATOM 2883 C CA . MET A 1 359 ? 26.693 2.169 -7.586 1.00 79.12 359 MET A CA 1
ATOM 2884 C C . MET A 1 359 ? 26.141 2.478 -6.197 1.00 79.12 359 MET A C 1
ATOM 2886 O O . MET A 1 359 ? 26.305 1.671 -5.288 1.00 79.12 359 MET A O 1
ATOM 2890 N N . ALA A 1 360 ? 25.441 3.603 -6.033 1.00 79.56 360 ALA A N 1
ATOM 2891 C CA . ALA A 1 360 ? 24.769 3.927 -4.780 1.00 79.56 360 ALA A CA 1
ATOM 2892 C C . ALA A 1 360 ? 23.745 2.843 -4.396 1.00 79.56 360 ALA A C 1
ATOM 2894 O O . ALA A 1 360 ? 23.766 2.366 -3.264 1.00 79.56 360 ALA A O 1
ATOM 2895 N N . MET A 1 361 ? 22.904 2.404 -5.337 1.00 83.31 361 MET A N 1
ATOM 2896 C CA . MET A 1 361 ? 21.921 1.339 -5.101 1.00 83.31 361 MET A CA 1
ATOM 2897 C C . MET A 1 361 ? 22.567 -0.016 -4.816 1.00 83.31 361 MET A C 1
ATOM 2899 O O . MET A 1 361 ? 22.215 -0.676 -3.845 1.00 83.31 361 MET A O 1
ATOM 2903 N N . ALA A 1 362 ? 23.538 -0.425 -5.628 1.00 84.31 362 ALA A N 1
ATOM 2904 C CA . ALA A 1 362 ? 24.245 -1.685 -5.458 1.00 84.31 362 ALA A CA 1
ATOM 2905 C C . ALA A 1 362 ? 25.031 -1.718 -4.142 1.00 84.31 362 ALA A C 1
ATOM 2907 O O . ALA A 1 362 ? 25.109 -2.763 -3.513 1.00 84.31 362 ALA A O 1
ATOM 2908 N N . THR A 1 363 ? 25.587 -0.589 -3.697 1.00 83.12 363 THR A N 1
ATOM 2909 C CA . THR A 1 363 ? 26.284 -0.503 -2.403 1.00 83.12 363 THR A CA 1
ATOM 2910 C C . THR A 1 363 ? 25.318 -0.702 -1.245 1.00 83.12 363 THR A C 1
ATOM 2912 O O . THR A 1 363 ? 25.621 -1.482 -0.349 1.00 83.12 363 THR A O 1
ATOM 2915 N N . LYS A 1 364 ? 24.146 -0.056 -1.294 1.00 78.69 364 LYS A N 1
ATOM 2916 C CA . LYS A 1 364 ? 23.087 -0.226 -0.287 1.00 78.69 364 LYS A CA 1
ATOM 2917 C C . LYS A 1 364 ? 22.639 -1.687 -0.193 1.00 78.69 364 LYS A C 1
ATOM 2919 O O . LYS A 1 364 ? 22.689 -2.263 0.879 1.00 78.69 364 LYS A O 1
ATOM 2924 N N . LEU A 1 365 ? 22.363 -2.302 -1.343 1.00 82.62 365 LEU A N 1
ATOM 2925 C CA . LEU A 1 365 ? 21.897 -3.687 -1.449 1.00 82.62 365 LEU A CA 1
ATOM 2926 C C . LEU A 1 365 ? 22.989 -4.750 -1.218 1.00 82.62 365 LEU A C 1
ATOM 2928 O O . LEU A 1 365 ? 22.729 -5.934 -1.416 1.00 82.62 365 LEU A O 1
ATOM 2932 N N . GLY A 1 366 ? 24.229 -4.364 -0.893 1.00 85.25 366 GLY A N 1
ATOM 2933 C CA . GLY A 1 366 ? 25.349 -5.307 -0.742 1.00 85.25 366 GLY A CA 1
ATOM 2934 C C . GLY A 1 366 ? 25.832 -5.961 -2.050 1.00 85.25 366 GLY A C 1
ATOM 2935 O O . GLY A 1 366 ? 26.629 -6.893 -2.025 1.00 85.25 366 GLY A O 1
ATOM 2936 N N . LEU A 1 367 ? 25.402 -5.457 -3.208 1.00 85.00 367 LEU A N 1
ATOM 2937 C CA . LEU A 1 367 ? 25.701 -5.974 -4.550 1.00 85.00 367 LEU A CA 1
ATOM 2938 C C . LEU A 1 367 ? 26.882 -5.273 -5.240 1.00 85.00 367 LEU A C 1
ATOM 2940 O O . LEU A 1 367 ? 27.222 -5.610 -6.374 1.00 85.00 367 LEU A O 1
ATOM 2944 N N . ALA A 1 368 ? 27.512 -4.283 -4.601 1.00 78.44 368 ALA A N 1
ATOM 2945 C CA . ALA A 1 368 ? 28.558 -3.463 -5.222 1.00 78.44 368 ALA A CA 1
ATOM 2946 C C . ALA A 1 368 ? 29.722 -4.284 -5.807 1.00 78.44 368 ALA A C 1
ATOM 2948 O O . ALA A 1 368 ? 30.215 -3.967 -6.888 1.00 78.44 368 ALA A O 1
ATOM 2949 N N . SER A 1 369 ? 30.126 -5.366 -5.135 1.00 76.75 369 SER A N 1
ATOM 2950 C CA . SER A 1 369 ? 31.199 -6.268 -5.584 1.00 76.75 369 SER A CA 1
ATOM 2951 C C . SER A 1 369 ? 30.829 -7.114 -6.809 1.00 76.75 369 SER A C 1
ATOM 2953 O O . SER A 1 369 ? 31.711 -7.659 -7.470 1.00 76.75 369 SER A O 1
ATOM 2955 N N . LYS A 1 370 ? 29.532 -7.229 -7.117 1.00 75.06 370 LYS A N 1
ATOM 2956 C CA . LYS A 1 370 ? 28.982 -8.010 -8.232 1.00 75.06 370 LYS A CA 1
ATOM 2957 C C . LYS A 1 370 ? 28.751 -7.170 -9.484 1.00 75.06 370 LYS A C 1
ATOM 2959 O O . LYS A 1 370 ? 28.430 -7.722 -10.536 1.00 75.06 370 LYS A O 1
ATOM 2964 N N . LEU A 1 371 ? 28.889 -5.845 -9.390 1.00 70.25 371 LEU A N 1
ATOM 2965 C CA . LEU A 1 371 ? 28.751 -4.976 -10.549 1.00 70.25 371 LEU A CA 1
ATOM 2966 C C . LEU A 1 371 ? 29.786 -5.351 -11.612 1.00 70.25 371 LEU A C 1
ATOM 2968 O O . LEU A 1 371 ? 30.955 -5.556 -11.271 1.00 70.25 371 LEU A O 1
ATOM 2972 N N . PRO A 1 372 ? 29.394 -5.410 -12.900 1.00 59.47 372 PRO A N 1
ATOM 2973 C CA . PRO A 1 372 ? 30.345 -5.692 -13.956 1.00 59.47 372 PRO A CA 1
ATOM 2974 C C . PRO A 1 372 ? 31.505 -4.691 -13.863 1.00 59.47 372 PRO A C 1
ATOM 2976 O O . PRO A 1 372 ? 31.270 -3.481 -13.683 1.00 59.47 372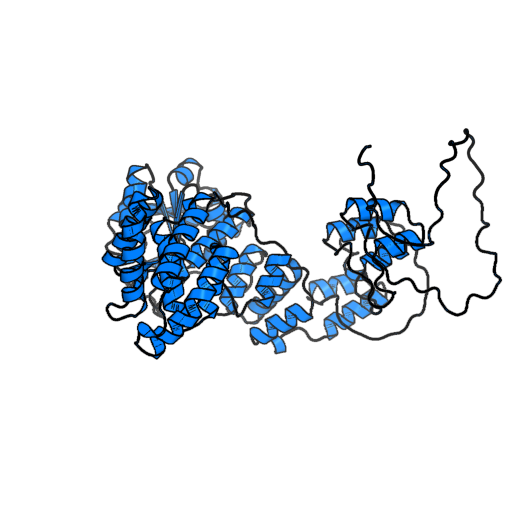 PRO A O 1
ATOM 2979 N N . PRO A 1 373 ? 32.758 -5.180 -13.938 1.00 55.94 373 PRO A N 1
ATOM 2980 C CA . PRO A 1 373 ? 33.918 -4.322 -13.839 1.00 55.94 373 PRO A CA 1
ATOM 2981 C C . PRO A 1 373 ? 33.884 -3.302 -14.973 1.00 55.94 373 PRO A C 1
ATOM 2983 O O . PRO A 1 373 ? 33.374 -3.563 -16.064 1.00 55.94 373 PRO A O 1
ATOM 2986 N N . ALA A 1 374 ? 34.493 -2.154 -14.703 1.00 59.81 374 ALA A N 1
ATOM 2987 C CA . ALA A 1 374 ? 34.721 -1.035 -15.612 1.00 59.81 374 ALA A CA 1
ATOM 2988 C C . ALA A 1 374 ? 35.144 -1.405 -17.052 1.00 59.81 374 ALA A C 1
ATOM 2990 O O . ALA A 1 374 ? 35.049 -0.585 -17.951 1.00 59.81 374 ALA A O 1
ATOM 2991 N N . GLU A 1 375 ? 35.627 -2.622 -17.295 1.00 60.56 375 GLU A N 1
ATOM 2992 C CA . GLU A 1 375 ? 36.118 -3.094 -18.587 1.00 60.56 375 GLU A CA 1
ATOM 2993 C C . GLU A 1 375 ? 35.040 -3.177 -19.682 1.00 60.56 375 GLU A C 1
ATOM 2995 O O . GLU A 1 375 ? 35.330 -2.909 -20.847 1.00 60.56 375 GLU A O 1
ATOM 3000 N N . ALA A 1 376 ? 33.791 -3.510 -19.333 1.00 59.88 376 ALA A N 1
ATOM 3001 C CA . ALA A 1 376 ? 32.681 -3.480 -20.292 1.00 59.88 376 ALA A CA 1
ATOM 3002 C C . ALA A 1 376 ? 32.369 -2.040 -20.738 1.00 59.88 376 ALA A C 1
ATOM 3004 O O . ALA A 1 376 ? 32.153 -1.789 -21.925 1.00 59.88 376 ALA A O 1
ATOM 3005 N N . ASP A 1 377 ? 32.451 -1.093 -19.804 1.00 59.62 377 ASP A N 1
ATOM 3006 C CA . ASP A 1 377 ? 32.270 0.333 -20.064 1.00 59.62 377 ASP A CA 1
ATOM 3007 C C . ASP A 1 377 ? 33.461 0.918 -20.842 1.00 59.62 377 ASP A C 1
ATOM 3009 O O . ASP A 1 377 ? 33.278 1.689 -21.780 1.00 59.62 377 ASP A O 1
ATOM 3013 N N . LYS A 1 378 ? 34.694 0.483 -20.542 1.00 64.94 378 LYS A N 1
AT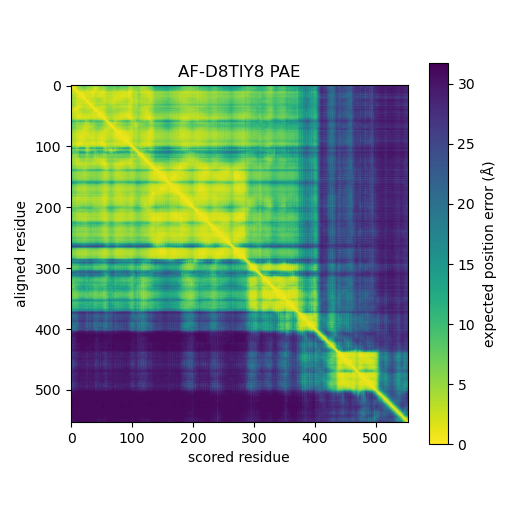OM 3014 C CA . LYS A 1 378 ? 35.886 0.833 -21.331 1.00 64.94 378 LYS A CA 1
ATOM 3015 C C . LYS A 1 378 ? 35.782 0.343 -22.771 1.00 64.94 378 LYS A C 1
ATOM 3017 O O . LYS A 1 378 ? 36.175 1.069 -23.676 1.00 64.94 378 LYS A O 1
ATOM 3022 N N . LYS A 1 379 ? 35.253 -0.864 -23.005 1.00 65.31 379 LYS A N 1
ATOM 3023 C CA . LYS A 1 379 ? 35.010 -1.394 -24.359 1.00 65.31 379 LYS A CA 1
ATOM 3024 C C . LYS A 1 379 ? 33.915 -0.628 -25.087 1.00 65.31 379 LYS A C 1
ATOM 3026 O O . LYS A 1 379 ? 34.055 -0.387 -26.280 1.00 65.31 379 LYS A O 1
ATOM 3031 N N . LEU A 1 380 ? 32.871 -0.210 -24.375 1.00 58.88 380 LEU A N 1
ATOM 3032 C CA . LEU A 1 380 ? 31.858 0.692 -24.912 1.00 58.88 380 LEU A CA 1
ATOM 3033 C C . LEU A 1 380 ? 32.495 2.021 -25.347 1.00 58.88 380 LEU A C 1
ATOM 3035 O O . LEU A 1 380 ? 32.307 2.437 -26.488 1.00 58.88 380 LEU A O 1
ATOM 3039 N N . VAL A 1 381 ? 33.323 2.628 -24.489 1.00 55.47 381 VAL A N 1
ATOM 3040 C CA . VAL A 1 381 ? 34.045 3.878 -24.780 1.00 55.47 381 VAL A CA 1
ATOM 3041 C C . VAL A 1 381 ? 35.025 3.709 -25.947 1.00 55.47 381 VAL A C 1
ATOM 3043 O O . VAL A 1 381 ? 35.061 4.529 -26.860 1.00 55.47 381 VAL A O 1
ATOM 3046 N N . ALA A 1 382 ? 35.807 2.631 -25.966 1.00 63.44 382 ALA A N 1
ATOM 3047 C CA . ALA A 1 382 ? 36.776 2.356 -27.025 1.00 63.44 382 ALA A CA 1
ATOM 3048 C C . ALA A 1 382 ? 36.099 2.049 -28.370 1.00 63.44 382 ALA A C 1
ATOM 3050 O O . ALA A 1 382 ? 36.518 2.572 -29.401 1.00 63.44 382 ALA A O 1
ATOM 3051 N N . GLY A 1 383 ? 35.030 1.247 -28.364 1.00 61.16 383 GLY A N 1
ATOM 3052 C CA . GLY A 1 383 ? 34.255 0.913 -29.557 1.00 61.16 383 GLY A CA 1
ATOM 3053 C C . GLY A 1 383 ? 33.582 2.140 -30.166 1.00 61.16 383 GLY A C 1
ATOM 3054 O O . GLY A 1 383 ? 33.621 2.316 -31.381 1.00 61.16 383 GLY A O 1
ATOM 3055 N N . ALA A 1 384 ? 33.038 3.031 -29.334 1.00 51.28 384 ALA A N 1
ATOM 3056 C CA . ALA A 1 384 ? 32.427 4.270 -29.803 1.00 51.28 384 ALA A CA 1
ATOM 3057 C C . ALA A 1 384 ? 33.471 5.287 -30.294 1.00 51.28 384 ALA A C 1
ATOM 3059 O O . ALA A 1 384 ? 33.250 5.901 -31.334 1.00 51.28 384 ALA A O 1
ATOM 3060 N N . LYS A 1 385 ? 34.647 5.396 -29.651 1.00 51.97 385 LYS A N 1
ATOM 3061 C CA . LYS A 1 385 ? 35.786 6.178 -30.185 1.00 51.97 385 LYS A CA 1
ATOM 3062 C C . LYS A 1 385 ? 36.278 5.655 -31.540 1.00 51.97 385 LYS A C 1
ATOM 3064 O O . LYS A 1 385 ? 36.731 6.437 -32.366 1.00 51.97 385 LYS A O 1
ATOM 3069 N N . ALA A 1 386 ? 36.186 4.346 -31.769 1.00 59.91 386 ALA A N 1
ATOM 3070 C CA . ALA A 1 386 ? 36.623 3.690 -33.000 1.00 59.91 386 ALA A CA 1
ATOM 3071 C C . ALA A 1 386 ? 35.521 3.558 -34.074 1.00 59.91 386 ALA A C 1
ATOM 3073 O O . ALA A 1 386 ? 35.766 2.936 -35.106 1.00 59.91 386 ALA A O 1
ATOM 3074 N N . GLY A 1 387 ? 34.306 4.078 -33.841 1.00 49.84 387 GLY A N 1
ATOM 3075 C CA . GLY A 1 387 ? 33.175 3.965 -34.776 1.00 49.84 387 GLY A CA 1
ATOM 3076 C C . GLY A 1 387 ? 32.655 2.535 -34.986 1.00 49.84 387 GLY A C 1
ATOM 3077 O O . GLY A 1 387 ? 31.983 2.246 -35.976 1.00 49.84 387 GLY A O 1
ATOM 3078 N N . LYS A 1 388 ? 32.969 1.606 -34.077 1.00 62.41 388 LYS A N 1
ATOM 3079 C CA . LYS A 1 388 ? 32.620 0.184 -34.183 1.00 62.41 388 LYS A CA 1
ATOM 3080 C C . LYS A 1 388 ? 31.262 -0.108 -33.548 1.00 62.41 388 LYS A C 1
ATOM 3082 O O . LYS A 1 388 ? 31.161 -0.703 -32.474 1.00 62.41 388 LYS A O 1
ATOM 3087 N N . TRP A 1 389 ? 30.193 0.287 -34.232 1.00 55.88 389 TRP A N 1
ATOM 3088 C CA . TRP A 1 389 ? 28.827 0.277 -33.686 1.00 55.88 389 TRP A CA 1
ATOM 3089 C C . TRP A 1 389 ? 28.291 -1.107 -33.296 1.00 55.88 389 TRP A C 1
ATOM 3091 O O . TRP A 1 389 ? 27.531 -1.221 -32.336 1.00 55.88 389 TRP A O 1
ATOM 3101 N N . ALA A 1 390 ? 28.737 -2.174 -33.961 1.00 58.06 390 ALA A N 1
ATOM 3102 C CA . ALA A 1 390 ? 28.388 -3.543 -33.579 1.00 58.06 390 ALA A CA 1
ATOM 3103 C C . ALA A 1 390 ? 28.988 -3.948 -32.216 1.00 58.06 390 ALA A C 1
ATOM 3105 O O . ALA A 1 390 ? 28.323 -4.607 -31.415 1.00 58.06 390 ALA A O 1
ATOM 3106 N N . GLU A 1 391 ? 30.220 -3.518 -31.920 1.00 64.88 391 GLU A N 1
ATOM 3107 C CA . GLU A 1 391 ? 30.884 -3.768 -30.633 1.00 64.88 391 GLU A CA 1
ATOM 3108 C C . GLU A 1 391 ? 30.238 -2.939 -29.513 1.00 64.88 391 GLU A C 1
ATOM 3110 O O . GLU A 1 391 ? 30.012 -3.442 -28.413 1.00 64.88 391 GLU A O 1
ATOM 3115 N N . VAL A 1 392 ? 29.865 -1.696 -29.824 1.00 52.12 392 VAL A N 1
ATOM 3116 C CA . VAL A 1 392 ? 29.140 -0.785 -28.928 1.00 52.12 392 VAL A CA 1
ATOM 3117 C C . VAL A 1 392 ? 27.762 -1.346 -28.558 1.00 52.12 392 VAL A C 1
ATOM 3119 O O . VAL A 1 392 ? 27.421 -1.434 -27.377 1.00 52.12 392 VAL A O 1
ATOM 3122 N N . ALA A 1 393 ? 26.996 -1.815 -29.546 1.00 51.41 393 ALA A N 1
ATOM 3123 C CA . ALA A 1 393 ? 25.704 -2.460 -29.323 1.00 51.41 393 ALA A CA 1
ATOM 3124 C C . ALA A 1 393 ? 25.843 -3.764 -28.519 1.00 51.41 393 ALA A C 1
ATOM 3126 O O . ALA A 1 393 ? 25.030 -4.043 -27.636 1.00 51.41 393 ALA A O 1
ATOM 3127 N N . ALA A 1 394 ? 26.888 -4.556 -28.777 1.00 61.31 394 ALA A N 1
ATOM 3128 C CA . ALA A 1 394 ? 27.171 -5.769 -28.016 1.00 61.31 394 ALA A CA 1
ATOM 3129 C C . ALA A 1 394 ? 27.562 -5.472 -26.556 1.00 61.31 394 ALA A C 1
ATOM 3131 O O . ALA A 1 394 ? 27.153 -6.209 -25.660 1.00 61.31 394 ALA A O 1
ATOM 3132 N N . ALA A 1 395 ? 28.319 -4.400 -26.299 1.00 58.75 395 ALA A N 1
ATOM 3133 C CA . ALA A 1 395 ? 28.691 -3.970 -24.950 1.00 58.75 395 ALA A CA 1
ATOM 3134 C C . ALA A 1 395 ? 27.476 -3.465 -24.153 1.00 58.75 395 ALA A C 1
ATOM 3136 O O . ALA A 1 395 ? 27.298 -3.854 -22.999 1.00 58.75 395 ALA A O 1
ATOM 3137 N N . LEU A 1 396 ? 26.587 -2.692 -24.785 1.00 50.53 396 LEU A N 1
ATOM 3138 C CA . LEU A 1 396 ? 25.319 -2.273 -24.181 1.00 50.53 396 LEU A CA 1
ATOM 3139 C C . LEU A 1 396 ? 24.377 -3.443 -23.894 1.00 50.53 396 LEU A C 1
ATOM 3141 O O . LEU A 1 396 ? 23.820 -3.523 -22.802 1.00 50.53 396 LEU A O 1
ATOM 3145 N N . LYS A 1 397 ? 24.243 -4.394 -24.830 1.00 54.31 397 LYS A N 1
ATOM 3146 C CA . LYS A 1 397 ? 23.474 -5.632 -24.605 1.00 54.31 397 LYS A CA 1
ATOM 3147 C C . LYS A 1 397 ? 24.035 -6.468 -23.452 1.00 54.31 397 LYS A C 1
ATOM 3149 O O . LYS A 1 397 ? 23.284 -7.195 -22.813 1.00 54.31 397 LYS A O 1
ATOM 3154 N N . LYS A 1 398 ? 25.337 -6.350 -23.171 1.00 58.62 398 LYS A N 1
ATOM 3155 C CA . LYS A 1 398 ? 26.023 -6.976 -22.028 1.00 58.62 398 LYS A CA 1
ATOM 3156 C C . LYS A 1 398 ? 26.013 -6.117 -20.754 1.00 58.62 398 LYS A C 1
ATOM 3158 O O . LYS A 1 398 ? 26.621 -6.511 -19.764 1.00 58.62 398 LYS A O 1
ATOM 3163 N N . GLY A 1 399 ? 25.320 -4.977 -20.762 1.00 50.06 399 GLY A N 1
ATOM 3164 C CA . GLY A 1 399 ? 25.050 -4.168 -19.575 1.00 50.06 399 GLY A CA 1
ATOM 3165 C C . GLY A 1 399 ? 26.058 -3.059 -19.265 1.00 50.06 399 GLY A C 1
ATOM 3166 O O . GLY A 1 399 ? 26.061 -2.583 -18.131 1.00 50.06 399 GLY A O 1
ATOM 3167 N N . ALA A 1 400 ? 26.885 -2.643 -20.230 1.00 57.25 400 ALA A N 1
ATOM 3168 C CA . ALA A 1 400 ? 27.791 -1.504 -20.067 1.00 57.25 400 ALA A CA 1
ATOM 3169 C C . ALA A 1 400 ? 27.032 -0.175 -19.863 1.00 57.25 400 ALA A C 1
ATOM 3171 O O . ALA A 1 400 ? 25.992 0.054 -20.486 1.00 57.25 400 ALA A O 1
ATOM 3172 N N . PHE A 1 401 ? 27.560 0.702 -19.008 1.00 52.62 401 PHE A N 1
ATOM 3173 C CA . PHE A 1 401 ? 27.011 2.029 -18.729 1.00 52.62 401 PHE A CA 1
ATOM 3174 C C . PHE A 1 401 ? 27.713 3.102 -19.578 1.00 52.62 401 PHE A C 1
ATOM 3176 O O . PHE A 1 401 ? 28.945 3.136 -19.628 1.00 52.62 401 PHE A O 1
ATOM 3183 N N . PRO A 1 402 ? 26.956 3.982 -20.257 1.00 48.03 402 PRO A N 1
ATOM 3184 C CA . PRO A 1 402 ? 27.519 4.952 -21.193 1.00 48.03 402 PRO A CA 1
ATOM 3185 C C . PRO A 1 402 ? 28.254 6.127 -20.522 1.00 48.03 402 PRO A C 1
ATOM 3187 O O . PRO A 1 402 ? 29.039 6.791 -21.185 1.00 48.03 402 PRO A O 1
ATOM 3190 N N . ASP A 1 403 ? 28.053 6.372 -19.226 1.00 45.25 403 ASP A N 1
ATOM 3191 C CA . ASP A 1 403 ? 28.569 7.516 -18.455 1.00 45.25 403 ASP A CA 1
ATOM 3192 C C . ASP A 1 403 ? 29.880 7.240 -17.691 1.00 45.25 403 ASP A C 1
ATOM 3194 O O . ASP A 1 403 ? 30.158 7.835 -16.648 1.00 45.25 403 ASP A O 1
ATOM 3198 N N . TYR A 1 404 ? 30.709 6.336 -18.211 1.00 38.78 404 TYR A N 1
ATOM 3199 C CA . TYR A 1 404 ? 31.969 5.930 -17.589 1.00 38.78 404 TYR A CA 1
ATOM 3200 C C . TYR A 1 404 ? 33.094 6.978 -17.756 1.00 38.78 404 TYR A C 1
ATOM 3202 O O . TYR A 1 404 ? 33.439 7.314 -18.891 1.00 38.78 404 TYR A O 1
ATOM 3210 N N . PRO A 1 405 ? 33.731 7.471 -16.673 1.00 34.62 405 PRO A N 1
ATOM 3211 C CA . PRO A 1 405 ? 34.784 8.480 -16.781 1.00 34.62 405 PRO A CA 1
ATOM 3212 C C . PRO A 1 405 ? 36.125 7.874 -17.241 1.00 34.62 405 PRO A C 1
ATOM 3214 O O . PRO A 1 405 ? 36.646 6.941 -16.628 1.00 34.62 405 PRO A O 1
ATOM 3217 N N . GLY A 1 406 ? 36.720 8.444 -18.298 1.00 35.00 406 GLY A N 1
ATOM 3218 C CA . GLY A 1 406 ? 38.044 8.067 -18.807 1.00 35.00 406 GLY A CA 1
ATOM 3219 C C . GLY A 1 406 ? 38.688 9.158 -19.674 1.00 35.00 406 GLY A C 1
ATOM 3220 O O . GLY A 1 406 ? 38.134 9.559 -20.694 1.00 35.00 406 GLY A O 1
ATOM 3221 N N . THR A 1 407 ? 39.862 9.623 -19.246 1.00 28.34 407 THR A N 1
ATOM 3222 C CA . THR A 1 407 ? 40.726 10.662 -19.839 1.00 28.34 407 THR A CA 1
ATOM 3223 C C . THR A 1 407 ? 40.981 10.480 -21.343 1.00 28.34 407 THR A C 1
ATOM 3225 O O . THR A 1 407 ? 41.315 9.370 -21.734 1.00 28.34 407 THR A O 1
ATOM 3228 N N . VAL A 1 408 ? 40.853 11.538 -22.175 1.00 26.69 408 VAL A N 1
ATOM 3229 C CA . VAL A 1 408 ? 41.907 12.095 -23.076 1.00 26.69 408 VAL A CA 1
ATOM 3230 C C . VAL A 1 408 ? 41.476 13.457 -23.663 1.00 26.69 408 VAL A C 1
ATOM 3232 O O . VAL A 1 408 ? 40.303 13.676 -23.946 1.00 26.69 408 VAL A O 1
ATOM 3235 N N . SER A 1 409 ? 42.465 14.328 -23.875 1.00 23.53 409 SER A N 1
ATOM 3236 C CA . SER A 1 409 ? 42.437 15.658 -24.492 1.00 23.53 409 SER A CA 1
ATOM 3237 C C . SER A 1 409 ? 42.003 15.697 -25.964 1.00 23.53 409 SER A C 1
ATOM 3239 O O . SER A 1 409 ? 42.194 14.742 -26.715 1.00 23.53 409 SER A O 1
ATOM 3241 N N . ALA A 1 410 ? 41.507 16.869 -26.365 1.00 28.78 410 ALA A N 1
ATOM 3242 C CA . ALA A 1 410 ? 41.057 17.242 -27.701 1.00 28.78 410 ALA A CA 1
ATOM 3243 C C . ALA A 1 410 ? 42.044 16.917 -28.841 1.00 28.78 410 ALA A C 1
ATOM 3245 O O . ALA A 1 410 ? 43.242 17.174 -28.752 1.00 28.78 410 ALA A O 1
ATOM 3246 N N . GLY A 1 411 ? 41.490 16.445 -29.958 1.00 23.33 411 GLY A N 1
ATOM 3247 C CA . GLY A 1 411 ? 42.147 16.346 -31.259 1.00 23.33 411 GLY A CA 1
ATOM 3248 C C . GLY A 1 411 ? 41.077 16.185 -32.334 1.00 23.33 411 GLY A C 1
ATOM 3249 O O . GLY A 1 411 ? 40.431 15.145 -32.411 1.00 23.33 411 GLY A O 1
ATOM 3250 N N . GLY A 1 412 ? 40.812 17.256 -33.083 1.00 30.89 412 GLY A N 1
ATOM 3251 C CA . GLY A 1 412 ? 39.681 17.347 -34.002 1.00 30.89 412 GLY A CA 1
ATOM 3252 C C . GLY A 1 412 ? 39.801 16.487 -35.262 1.00 30.89 412 GLY A C 1
ATOM 3253 O O . GLY A 1 412 ? 40.888 16.242 -35.774 1.00 30.89 412 GLY A O 1
ATOM 3254 N N . SER A 1 413 ? 38.651 16.088 -35.798 1.00 21.88 413 SER A N 1
ATOM 3255 C CA . SER A 1 413 ? 38.385 16.013 -37.241 1.00 21.88 413 SER A CA 1
ATOM 3256 C C . SER A 1 413 ? 36.873 15.891 -37.479 1.00 21.88 413 SER A C 1
ATOM 3258 O O . SER A 1 413 ? 36.173 15.173 -36.770 1.00 21.88 413 SER A O 1
ATOM 3260 N N . GLU A 1 414 ? 36.369 16.681 -38.431 1.00 25.34 414 GLU A N 1
ATOM 3261 C CA . GLU A 1 414 ? 34.968 16.734 -38.867 1.00 25.34 414 GLU A CA 1
ATOM 3262 C C . GLU A 1 414 ? 34.493 15.377 -39.410 1.00 25.34 414 GLU A C 1
ATOM 3264 O O . GLU A 1 414 ? 3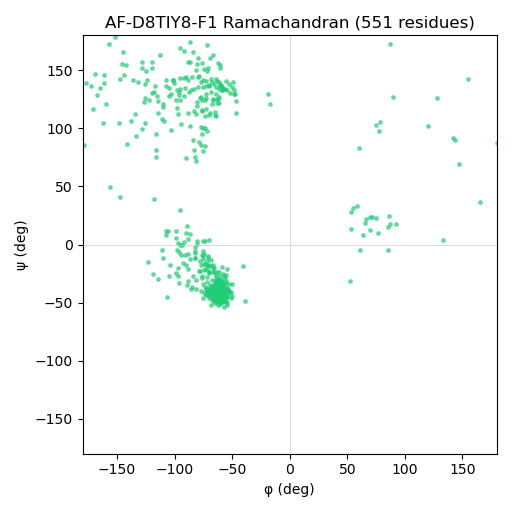5.179 14.760 -40.224 1.00 25.34 414 GLU A O 1
ATOM 3269 N N . MET A 1 415 ? 33.284 14.946 -39.029 1.00 25.00 415 MET A N 1
ATOM 3270 C CA . MET A 1 415 ? 32.612 13.787 -39.624 1.00 25.00 415 MET A CA 1
ATOM 3271 C C . MET A 1 415 ? 31.213 14.190 -40.104 1.00 25.00 415 MET A C 1
ATOM 3273 O O . MET A 1 415 ? 30.396 14.694 -39.335 1.00 25.00 415 MET A O 1
ATOM 3277 N N . ARG A 1 416 ? 30.955 13.979 -41.397 1.00 23.66 416 ARG A N 1
ATOM 3278 C CA . ARG A 1 416 ? 29.654 14.132 -42.062 1.00 23.66 416 ARG A CA 1
ATOM 3279 C C . ARG A 1 416 ? 29.104 12.729 -42.322 1.00 23.66 416 ARG A C 1
ATOM 3281 O O . ARG A 1 416 ? 29.860 11.875 -42.776 1.00 23.66 416 ARG A O 1
ATOM 3288 N N . ILE A 1 417 ? 27.826 12.489 -42.028 1.00 26.44 417 ILE A N 1
ATOM 3289 C CA . ILE A 1 417 ? 27.175 11.181 -42.205 1.00 26.44 417 ILE A CA 1
ATOM 3290 C C . ILE A 1 417 ? 25.921 11.369 -43.066 1.00 26.44 417 ILE A C 1
ATOM 3292 O O . ILE A 1 417 ? 25.071 12.196 -42.745 1.00 26.44 417 ILE A O 1
ATOM 3296 N N . GLU A 1 418 ? 25.833 10.605 -44.154 1.00 23.91 418 GLU A N 1
ATOM 3297 C CA . GLU A 1 418 ? 24.615 10.364 -44.935 1.00 23.91 418 GLU A CA 1
ATOM 3298 C C . GLU A 1 418 ? 24.141 8.928 -44.668 1.00 23.91 418 GLU A C 1
ATOM 3300 O O . GLU A 1 418 ? 24.969 8.020 -44.579 1.00 23.91 418 GLU A O 1
ATOM 3305 N N . GLY A 1 419 ? 22.823 8.724 -44.576 1.00 29.66 419 GLY A N 1
ATOM 3306 C CA . GLY A 1 419 ? 22.197 7.398 -44.630 1.00 29.66 419 GLY A CA 1
ATOM 3307 C C . GLY A 1 419 ? 21.240 7.071 -43.481 1.00 29.66 419 GLY A C 1
ATOM 3308 O O . GLY A 1 419 ? 21.600 7.132 -42.307 1.00 29.66 419 GLY A O 1
ATOM 3309 N N . GLU A 1 420 ? 20.022 6.684 -43.861 1.00 31.64 420 GLU A N 1
ATOM 3310 C CA . GLU A 1 420 ? 18.915 6.222 -43.021 1.00 31.64 420 GLU A CA 1
ATOM 3311 C C . GLU A 1 420 ? 19.195 4.816 -42.454 1.00 31.64 420 GLU A C 1
ATOM 3313 O O . GLU A 1 420 ? 18.979 3.807 -43.119 1.00 31.64 420 GLU A O 1
ATOM 3318 N N . VAL A 1 421 ? 19.677 4.734 -41.209 1.00 29.89 421 VAL A N 1
ATOM 3319 C CA . VAL A 1 421 ? 19.506 3.549 -40.349 1.00 29.89 421 VAL A CA 1
ATOM 3320 C C . VAL A 1 421 ? 19.084 4.054 -38.969 1.00 29.89 421 VAL A C 1
ATOM 3322 O O . VAL A 1 421 ? 19.808 4.782 -38.292 1.00 29.89 421 VAL A O 1
ATOM 3325 N N . GLU A 1 422 ? 17.840 3.747 -38.625 1.00 37.38 422 GLU A N 1
ATOM 3326 C CA . GLU A 1 422 ? 16.958 4.521 -37.752 1.00 37.38 422 GLU A CA 1
ATOM 3327 C C . GLU A 1 422 ? 17.328 4.478 -36.250 1.00 37.38 422 GLU A C 1
ATOM 3329 O O . GLU A 1 422 ? 17.417 3.417 -35.643 1.00 37.38 422 GLU A O 1
ATOM 3334 N N . ALA A 1 423 ? 17.491 5.668 -35.653 1.00 34.34 423 ALA A N 1
ATOM 3335 C CA . ALA A 1 423 ? 17.248 6.085 -34.256 1.00 34.34 423 ALA A CA 1
ATOM 3336 C C . ALA A 1 423 ? 17.844 5.320 -33.036 1.00 34.34 423 ALA A C 1
ATOM 3338 O O . ALA A 1 423 ? 18.159 5.973 -32.041 1.00 34.34 423 ALA A O 1
ATOM 3339 N N . GLU A 1 424 ? 18.058 4.001 -33.050 1.00 36.78 424 GLU A N 1
ATOM 3340 C CA . GLU A 1 424 ? 18.516 3.224 -31.874 1.00 36.78 424 GLU A CA 1
ATOM 3341 C C . GLU A 1 424 ? 20.049 3.147 -31.726 1.00 36.78 424 GLU A C 1
ATOM 3343 O O . GLU A 1 424 ? 20.572 2.956 -30.628 1.00 36.78 424 GLU A O 1
ATOM 3348 N N . VAL A 1 425 ? 20.796 3.368 -32.812 1.00 36.47 425 VAL A N 1
ATOM 3349 C CA . VAL A 1 425 ? 22.275 3.348 -32.840 1.00 36.47 425 VAL A CA 1
ATOM 3350 C C . VAL A 1 425 ? 22.886 4.642 -32.260 1.00 36.47 425 VAL A C 1
ATOM 3352 O O . VAL A 1 425 ? 24.065 4.681 -31.909 1.00 36.47 425 VAL A O 1
ATOM 3355 N N . TYR A 1 426 ? 22.082 5.700 -32.088 1.00 42.66 426 TYR A N 1
ATOM 3356 C CA . TYR A 1 426 ? 22.578 7.068 -31.891 1.00 42.66 426 TYR A CA 1
ATOM 3357 C C . TYR A 1 426 ? 22.669 7.548 -30.429 1.00 42.66 426 TYR A C 1
ATOM 3359 O O . TYR A 1 426 ? 23.445 8.456 -30.138 1.00 42.66 426 TYR A O 1
ATOM 3367 N N . LEU A 1 427 ? 21.962 6.934 -29.470 1.00 38.31 427 LEU A N 1
ATOM 3368 C CA . LEU A 1 427 ? 22.040 7.359 -28.057 1.00 38.31 427 LEU A CA 1
ATOM 3369 C C . LEU A 1 427 ? 23.399 7.014 -27.408 1.00 38.31 427 LEU A C 1
ATOM 3371 O O . LEU A 1 427 ? 23.825 7.654 -26.449 1.00 38.31 427 LEU A O 1
ATOM 3375 N N . VAL A 1 428 ? 24.105 6.020 -27.954 1.00 39.56 428 VAL A N 1
ATOM 3376 C CA . VAL A 1 428 ? 25.372 5.495 -27.411 1.00 39.56 428 VAL A CA 1
ATOM 3377 C C . VAL A 1 428 ? 26.576 6.375 -27.742 1.00 39.56 428 VAL A C 1
ATOM 3379 O O . VAL A 1 428 ? 27.580 6.363 -27.033 1.00 39.56 428 VAL A O 1
ATOM 3382 N N . VAL A 1 429 ? 26.464 7.178 -28.800 1.00 36.69 429 VAL A N 1
ATOM 3383 C CA . VAL A 1 429 ? 27.496 8.129 -29.237 1.00 36.69 429 VAL A CA 1
ATOM 3384 C C . VAL A 1 429 ? 27.517 9.372 -28.344 1.00 36.69 429 VAL A C 1
ATOM 3386 O O . VAL A 1 429 ? 28.565 9.984 -28.161 1.00 36.69 429 VAL A O 1
ATOM 3389 N N . CYS A 1 430 ? 26.389 9.728 -27.725 1.00 39.88 430 CYS A N 1
ATOM 3390 C CA . CYS A 1 430 ? 26.232 11.003 -27.023 1.00 39.88 430 CYS A CA 1
ATOM 3391 C C . CYS A 1 430 ? 26.937 11.108 -25.653 1.00 39.88 430 CYS A C 1
ATOM 3393 O O . CYS A 1 430 ? 26.931 12.196 -25.084 1.00 39.88 430 CYS A O 1
ATOM 3395 N N . VAL A 1 431 ? 27.547 10.040 -25.115 1.00 37.00 431 VAL A N 1
ATOM 3396 C CA . VAL A 1 431 ? 28.164 10.052 -23.763 1.00 37.00 431 VAL A CA 1
ATOM 3397 C C . VAL A 1 431 ? 29.655 9.664 -23.748 1.00 37.00 431 VAL A C 1
ATOM 3399 O O . VAL A 1 431 ? 30.364 9.955 -22.793 1.00 37.00 431 VAL A O 1
ATOM 3402 N N . VAL A 1 432 ? 30.198 9.079 -24.819 1.00 35.53 432 VAL A N 1
ATOM 3403 C CA . VAL A 1 432 ? 31.564 8.510 -24.802 1.00 35.53 432 VAL A CA 1
ATOM 3404 C C . VAL A 1 432 ? 32.699 9.557 -24.831 1.00 35.53 432 VAL A C 1
ATOM 3406 O O . VAL A 1 432 ? 33.868 9.232 -24.606 1.00 35.53 432 VAL A O 1
ATOM 3409 N N . ILE A 1 433 ? 32.387 10.834 -25.039 1.00 34.72 433 ILE A N 1
ATOM 3410 C CA . ILE A 1 433 ? 33.376 11.915 -25.110 1.00 34.72 433 ILE A CA 1
ATOM 3411 C C . ILE A 1 433 ? 33.134 12.888 -23.942 1.00 34.72 433 ILE A C 1
ATOM 3413 O O . ILE A 1 433 ? 32.474 13.909 -24.095 1.00 34.72 433 ILE A O 1
ATOM 3417 N N . PHE A 1 434 ? 33.637 12.558 -22.747 1.00 39.22 434 PHE A N 1
ATOM 3418 C CA . PHE A 1 434 ? 33.892 13.553 -21.686 1.00 39.22 434 PHE A CA 1
ATOM 3419 C C . PHE A 1 434 ? 34.921 14.586 -22.210 1.00 39.22 434 PHE A C 1
ATOM 3421 O O . PHE A 1 434 ? 35.720 14.248 -23.078 1.00 39.22 434 PHE A O 1
ATOM 3428 N N . GLN A 1 435 ? 35.016 15.838 -21.759 1.00 32.88 435 GLN A N 1
ATOM 3429 C CA . GLN A 1 435 ? 34.729 16.454 -20.461 1.00 32.88 435 GLN A CA 1
ATOM 3430 C C . GLN A 1 435 ? 34.587 17.970 -20.707 1.00 32.88 435 GLN A C 1
ATOM 3432 O O . GLN A 1 435 ? 35.295 18.483 -21.575 1.00 32.88 435 GLN A O 1
ATOM 3437 N N . GLY A 1 436 ? 33.715 18.679 -19.979 1.00 35.16 436 GLY A N 1
ATOM 3438 C CA . GLY A 1 436 ? 33.750 20.136 -20.074 1.00 35.16 436 GLY A CA 1
ATOM 3439 C C . GLY A 1 436 ? 32.559 20.942 -19.536 1.00 35.16 436 GLY A C 1
ATOM 3440 O O . GLY A 1 436 ? 32.119 21.855 -20.225 1.00 35.16 436 GLY A O 1
ATOM 3441 N N . GLY A 1 437 ? 31.909 20.555 -18.428 1.00 39.56 437 GLY A N 1
ATOM 3442 C CA . GLY A 1 437 ? 30.723 21.266 -17.897 1.00 39.56 437 GLY A CA 1
ATOM 3443 C C . GLY A 1 437 ? 29.487 21.325 -18.817 1.00 39.56 437 GLY A C 1
ATOM 3444 O O . GLY A 1 437 ? 28.426 21.780 -18.396 1.00 39.56 437 GLY A O 1
ATOM 3445 N N . SER A 1 438 ? 29.602 20.824 -20.048 1.00 48.94 438 SER A N 1
ATOM 3446 C CA . SER A 1 438 ? 28.676 21.006 -21.164 1.00 48.94 438 SER A CA 1
ATOM 3447 C C . SER A 1 438 ? 27.692 19.840 -21.260 1.00 48.94 438 SER A C 1
ATOM 3449 O O . SER A 1 438 ? 28.091 18.677 -21.213 1.00 48.94 438 SER A O 1
ATOM 3451 N N . THR A 1 439 ? 26.399 20.119 -21.436 1.00 58.41 439 THR A N 1
ATOM 3452 C CA . THR A 1 439 ? 25.394 19.071 -21.684 1.00 58.41 439 THR A CA 1
ATOM 3453 C C . THR A 1 439 ? 25.389 18.628 -23.151 1.00 58.41 439 THR A C 1
ATOM 3455 O O . THR A 1 439 ? 25.742 19.394 -24.044 1.00 58.41 439 THR A O 1
ATOM 3458 N N . ALA A 1 440 ? 24.934 17.402 -23.438 1.00 59.19 440 ALA A N 1
ATOM 3459 C CA . ALA A 1 440 ? 24.769 16.932 -24.821 1.00 59.19 440 ALA A CA 1
ATOM 3460 C C . ALA A 1 440 ? 23.842 17.853 -25.638 1.00 59.19 440 ALA A C 1
ATOM 3462 O O . ALA A 1 440 ? 24.075 18.083 -26.823 1.00 59.19 440 ALA A O 1
ATOM 3463 N N . LEU A 1 441 ? 22.830 18.430 -24.980 1.00 63.28 441 LEU A N 1
ATOM 3464 C CA . LEU A 1 441 ? 21.938 19.421 -25.572 1.00 63.28 441 LEU A CA 1
ATOM 3465 C C . LEU A 1 441 ? 22.651 20.751 -25.846 1.00 63.28 441 LEU A C 1
ATOM 3467 O O . LEU A 1 441 ? 22.436 21.320 -26.908 1.00 63.28 441 LEU A O 1
ATOM 3471 N N . TYR A 1 442 ? 23.535 21.207 -24.950 1.00 67.56 442 TYR A N 1
ATOM 3472 C CA . TYR A 1 442 ? 24.371 22.394 -25.159 1.00 67.56 442 TYR A CA 1
ATOM 3473 C C . TYR A 1 442 ? 25.261 22.246 -26.397 1.00 67.56 442 TYR A C 1
ATOM 3475 O O . TYR A 1 442 ? 25.307 23.138 -27.232 1.00 67.56 442 TYR A O 1
ATOM 3483 N N . ILE A 1 443 ? 25.922 21.100 -26.568 1.00 61.72 443 ILE A N 1
ATOM 3484 C CA . ILE A 1 443 ? 26.789 20.864 -27.734 1.00 61.72 443 ILE A CA 1
ATOM 3485 C C . ILE A 1 443 ? 25.952 20.704 -29.008 1.00 61.72 443 ILE A C 1
ATOM 3487 O O . ILE A 1 443 ? 26.286 21.274 -30.043 1.00 61.72 443 ILE A O 1
ATOM 3491 N N . ALA A 1 444 ? 24.839 19.967 -28.953 1.00 63.56 444 ALA A N 1
ATOM 3492 C CA . ALA A 1 444 ? 23.928 19.862 -30.093 1.00 63.56 444 ALA A CA 1
ATOM 3493 C C . ALA A 1 444 ? 23.399 21.243 -30.518 1.00 63.56 444 ALA A C 1
ATOM 3495 O O . ALA A 1 444 ? 23.257 21.509 -31.714 1.00 63.56 444 ALA A O 1
ATOM 3496 N N . ALA A 1 445 ? 23.174 22.124 -29.542 1.00 71.44 445 ALA A N 1
ATOM 3497 C CA . ALA A 1 445 ? 22.788 23.506 -29.746 1.00 71.44 445 ALA A CA 1
ATOM 3498 C C . ALA A 1 445 ? 23.920 24.368 -30.330 1.00 71.44 445 ALA A C 1
ATOM 3500 O O . ALA A 1 445 ? 23.679 25.060 -31.314 1.00 71.44 445 ALA A O 1
ATOM 3501 N N . GLU A 1 446 ? 25.153 24.251 -29.825 1.00 71.56 446 GLU A N 1
ATOM 3502 C CA . GLU A 1 446 ? 26.361 24.904 -30.361 1.00 71.56 446 GLU A CA 1
ATOM 3503 C C . GLU A 1 446 ? 26.627 24.505 -31.824 1.00 71.56 446 GLU A C 1
ATOM 3505 O O . GLU A 1 446 ? 26.978 25.333 -32.665 1.00 71.56 446 GLU A O 1
ATOM 3510 N N . LYS A 1 447 ? 26.430 23.224 -32.157 1.00 64.31 447 LYS A N 1
ATOM 3511 C CA . LYS A 1 447 ? 26.614 22.691 -33.516 1.00 64.31 447 LYS A CA 1
ATOM 3512 C C . LYS A 1 447 ? 25.411 22.913 -34.435 1.00 64.31 447 LYS A C 1
ATOM 3514 O O . LYS A 1 447 ? 25.506 22.595 -35.617 1.00 64.31 447 LYS A O 1
ATOM 3519 N N . GLY A 1 448 ? 24.283 23.405 -33.918 1.00 61.84 448 GLY A N 1
ATOM 3520 C CA . GLY A 1 448 ? 23.064 23.611 -34.703 1.00 61.84 448 GLY A CA 1
ATOM 3521 C C . GLY A 1 448 ? 22.421 22.320 -35.220 1.00 61.84 448 GLY A C 1
ATOM 3522 O O . GLY A 1 448 ? 21.668 22.356 -36.193 1.00 61.84 448 GLY A O 1
ATOM 3523 N N . ASN A 1 449 ? 22.707 21.170 -34.600 1.00 67.56 449 ASN A N 1
ATOM 3524 C CA . ASN A 1 449 ? 22.190 19.880 -35.050 1.00 67.56 449 ASN A CA 1
ATOM 3525 C C . ASN A 1 449 ? 20.734 19.700 -34.597 1.00 67.56 449 ASN A C 1
ATOM 3527 O O . ASN A 1 449 ? 20.449 19.159 -33.527 1.00 67.56 449 ASN A O 1
ATOM 3531 N N . LEU A 1 450 ? 19.811 20.176 -35.431 1.00 65.12 450 LEU A N 1
ATOM 3532 C CA . LEU A 1 450 ? 18.391 20.254 -35.112 1.00 65.12 450 LEU A CA 1
ATOM 3533 C C . LEU A 1 450 ? 17.771 18.895 -34.761 1.00 65.12 450 LEU A C 1
ATOM 3535 O O . LEU A 1 450 ? 16.962 18.820 -33.839 1.00 65.12 450 LEU A O 1
ATOM 3539 N N . ASP A 1 451 ? 18.131 17.821 -35.461 1.00 59.84 451 ASP A N 1
ATOM 3540 C CA . ASP A 1 451 ? 17.529 16.505 -35.223 1.00 59.84 451 ASP A CA 1
ATOM 3541 C C . ASP A 1 451 ? 18.059 15.860 -33.940 1.00 59.84 451 ASP A C 1
ATOM 3543 O O . ASP A 1 451 ? 17.281 15.270 -33.186 1.00 59.84 451 ASP A O 1
ATOM 3547 N N . ALA A 1 452 ? 19.335 16.091 -33.609 1.00 55.97 452 ALA A N 1
ATOM 3548 C CA . ALA A 1 452 ? 19.866 15.758 -32.292 1.00 55.97 452 ALA A CA 1
ATOM 3549 C C . ALA A 1 452 ? 19.133 16.534 -31.186 1.00 55.97 452 ALA A C 1
ATOM 3551 O O . ALA A 1 452 ? 18.724 15.935 -30.196 1.00 55.97 452 ALA A O 1
ATOM 3552 N N . VAL A 1 453 ? 18.878 17.834 -31.367 1.00 59.97 453 VAL A N 1
ATOM 3553 C CA . VAL A 1 453 ? 18.135 18.656 -30.393 1.00 59.97 453 VAL A CA 1
ATOM 3554 C C . VAL A 1 453 ? 16.688 18.169 -30.228 1.00 59.97 453 VAL A C 1
ATOM 3556 O O . VAL A 1 453 ? 16.250 17.962 -29.097 1.00 59.97 453 VAL A O 1
ATOM 3559 N N . LYS A 1 454 ? 15.951 17.901 -31.320 1.00 59.12 454 LYS A N 1
ATOM 3560 C CA . LYS A 1 454 ? 14.572 17.358 -31.267 1.00 59.12 454 LYS A CA 1
ATOM 3561 C C . LYS A 1 454 ? 14.517 16.054 -30.487 1.00 59.12 454 LYS A C 1
ATOM 3563 O O . LYS A 1 454 ? 13.607 15.842 -29.688 1.00 59.12 454 LYS A O 1
ATOM 3568 N N . MET A 1 455 ? 15.469 15.169 -30.755 1.00 49.88 455 MET A N 1
ATOM 3569 C CA . MET A 1 455 ? 15.523 13.851 -30.143 1.00 49.88 455 MET A CA 1
ATOM 3570 C C . MET A 1 455 ? 15.931 13.935 -28.670 1.00 49.88 455 MET A C 1
ATOM 3572 O O . MET A 1 455 ? 15.290 13.306 -27.836 1.00 49.88 455 MET A O 1
ATOM 3576 N N . LEU A 1 456 ? 16.913 14.773 -28.323 1.00 51.28 456 LEU A N 1
ATOM 3577 C CA . LEU A 1 456 ? 17.330 15.006 -26.937 1.00 51.28 456 LEU A CA 1
ATOM 3578 C C . LEU A 1 456 ? 16.187 15.583 -26.087 1.00 51.28 456 LEU A C 1
ATOM 3580 O O . LEU A 1 456 ? 15.962 15.105 -24.977 1.00 51.28 456 LEU A O 1
ATOM 3584 N N . ILE A 1 457 ? 15.413 16.529 -26.626 1.00 54.69 457 ILE A N 1
ATOM 3585 C CA . ILE A 1 457 ? 14.212 17.072 -25.971 1.00 54.69 457 ILE A CA 1
ATOM 3586 C C . ILE A 1 457 ? 13.160 15.972 -25.765 1.00 54.69 457 ILE A C 1
ATOM 3588 O O . ILE A 1 4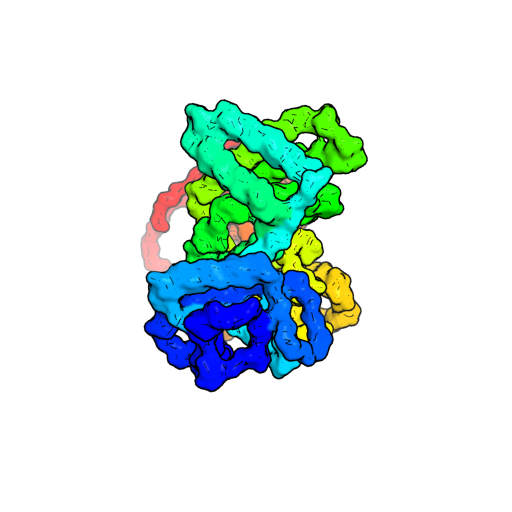57 ? 12.656 15.803 -24.658 1.00 54.69 457 ILE A O 1
ATOM 3592 N N . LYS A 1 458 ? 12.867 15.164 -26.796 1.00 48.78 458 LYS A N 1
ATOM 3593 C CA . LYS A 1 458 ? 11.935 14.023 -26.685 1.00 48.78 458 LYS A CA 1
ATOM 3594 C C . LYS A 1 458 ? 12.389 12.976 -25.660 1.00 48.78 458 LYS A C 1
ATOM 3596 O O . LYS A 1 458 ? 11.551 12.325 -25.043 1.00 48.78 458 LYS A O 1
ATOM 3601 N N . CYS A 1 459 ? 13.696 12.825 -25.467 1.00 43.00 459 CYS A N 1
ATOM 3602 C CA . CYS A 1 459 ? 14.287 11.922 -24.481 1.00 43.00 459 CYS A CA 1
ATOM 3603 C C . CYS A 1 459 ? 14.338 12.502 -23.055 1.00 43.00 459 CYS A C 1
ATOM 3605 O O . CYS A 1 459 ? 14.750 11.787 -22.140 1.00 43.00 459 CYS A O 1
ATOM 3607 N N . GLY A 1 460 ? 13.891 13.746 -22.846 1.00 43.72 460 GLY A N 1
ATOM 3608 C CA . GLY A 1 460 ? 13.825 14.388 -21.531 1.00 43.72 460 GLY A CA 1
ATOM 3609 C C . GLY A 1 460 ? 15.121 15.075 -21.095 1.00 43.72 460 GLY A C 1
ATOM 3610 O O . GLY A 1 460 ? 15.359 15.223 -19.900 1.00 43.72 460 GLY A O 1
ATOM 3611 N N . ALA A 1 461 ? 15.984 15.478 -22.035 1.00 51.41 461 ALA A N 1
ATOM 3612 C CA . ALA A 1 461 ? 17.132 16.321 -21.707 1.00 51.41 461 ALA A CA 1
ATOM 3613 C C . ALA A 1 461 ? 16.667 17.642 -21.070 1.00 51.41 461 ALA A C 1
ATOM 3615 O O . ALA A 1 461 ? 15.776 18.311 -21.592 1.00 51.41 461 ALA A O 1
ATOM 3616 N N . THR A 1 462 ? 17.296 18.034 -19.958 1.00 58.03 462 THR A N 1
ATOM 3617 C CA . THR A 1 462 ? 17.015 19.308 -19.284 1.00 58.03 462 THR A CA 1
ATOM 3618 C C . THR A 1 462 ? 17.383 20.476 -20.200 1.00 58.03 462 THR A C 1
ATOM 3620 O O . THR A 1 462 ? 18.566 20.716 -20.452 1.00 58.03 462 THR A O 1
ATOM 3623 N N . VAL A 1 463 ? 16.367 21.191 -20.686 1.00 71.50 463 VAL A N 1
ATOM 3624 C CA . VAL A 1 463 ? 16.500 22.241 -21.710 1.00 71.50 463 VAL A CA 1
ATOM 3625 C C . VAL A 1 463 ? 17.347 23.434 -21.271 1.00 71.50 463 VAL A C 1
ATOM 3627 O O . VAL A 1 463 ? 18.126 23.936 -22.077 1.00 71.50 463 VAL A O 1
ATOM 3630 N N . ASP A 1 464 ? 17.293 23.794 -19.987 1.00 74.69 464 ASP A N 1
ATOM 3631 C CA . ASP A 1 464 ? 17.978 24.973 -19.435 1.00 74.69 464 ASP A CA 1
ATOM 3632 C C . ASP A 1 464 ? 19.211 24.646 -18.600 1.00 74.69 464 ASP A C 1
ATOM 3634 O O . ASP A 1 464 ? 19.735 25.508 -17.901 1.00 74.69 464 ASP A O 1
ATOM 3638 N N . LYS A 1 465 ? 19.698 23.401 -18.634 1.00 68.94 465 LYS A N 1
ATOM 3639 C CA . LYS A 1 465 ? 20.848 23.033 -17.806 1.00 68.94 465 LYS A CA 1
ATOM 3640 C C . LYS A 1 465 ? 22.090 23.823 -18.255 1.00 68.94 465 LYS A C 1
ATOM 3642 O O . LYS A 1 465 ? 22.565 23.587 -19.372 1.00 68.94 465 LYS A O 1
ATOM 3647 N N . PRO A 1 466 ? 22.622 24.723 -17.404 1.00 66.19 466 PRO A N 1
ATOM 3648 C CA . PRO A 1 466 ? 23.704 25.611 -17.784 1.00 66.19 466 PRO A CA 1
ATOM 3649 C C . PRO A 1 466 ? 25.023 24.851 -17.862 1.00 66.19 466 PRO A C 1
ATOM 3651 O O . PRO A 1 466 ? 25.248 23.859 -17.160 1.00 66.19 466 PRO A O 1
ATOM 3654 N N . ASN A 1 467 ? 25.895 25.340 -18.731 1.00 63.25 467 ASN A N 1
ATOM 3655 C CA . ASN A 1 467 ? 27.243 24.843 -18.873 1.00 63.25 467 ASN A CA 1
ATOM 3656 C C . ASN A 1 467 ? 28.147 25.451 -17.801 1.00 63.25 467 ASN A C 1
ATOM 3658 O O . ASN A 1 467 ? 28.443 26.643 -17.837 1.00 63.25 467 ASN A O 1
ATOM 3662 N N . LEU A 1 468 ? 28.606 24.618 -16.869 1.00 58.19 468 LEU A N 1
ATOM 3663 C CA . LEU A 1 468 ? 29.386 25.067 -15.712 1.00 58.19 468 LEU A CA 1
ATOM 3664 C C . LEU A 1 468 ? 30.813 25.521 -16.062 1.00 58.19 468 LEU A C 1
ATOM 3666 O O . LEU A 1 468 ? 31.475 26.113 -15.217 1.00 58.19 468 LEU A O 1
ATOM 3670 N N . GLU A 1 469 ? 31.292 25.251 -17.278 1.00 54.62 469 GLU A N 1
ATOM 3671 C CA . GLU A 1 469 ? 32.627 25.666 -17.733 1.00 54.62 469 GLU A CA 1
ATOM 3672 C C . GLU A 1 469 ? 32.601 26.867 -18.687 1.00 54.62 469 GLU A C 1
ATOM 3674 O O . GLU A 1 469 ? 33.612 27.547 -18.829 1.00 54.62 469 GLU A O 1
ATOM 3679 N N . ASN A 1 470 ? 31.444 27.181 -19.276 1.00 57.16 470 ASN A N 1
ATOM 3680 C CA . ASN A 1 470 ? 31.250 28.337 -20.152 1.00 57.16 470 ASN A CA 1
ATOM 3681 C C . ASN A 1 470 ? 30.242 29.299 -19.527 1.00 57.16 470 ASN A C 1
ATOM 3683 O O . ASN A 1 470 ? 29.092 29.334 -19.956 1.00 57.16 470 ASN A O 1
ATOM 3687 N N . GLU A 1 471 ? 30.651 30.049 -18.501 1.00 63.53 471 GLU A N 1
ATOM 3688 C CA . GLU A 1 471 ? 29.897 31.216 -17.997 1.00 63.53 471 GLU A CA 1
ATOM 3689 C C . GLU A 1 471 ? 28.416 30.933 -17.639 1.00 63.53 471 GLU A C 1
ATOM 3691 O O . GLU A 1 471 ? 27.552 31.811 -17.720 1.00 63.53 471 GLU A O 1
ATOM 3696 N N . ASN A 1 472 ? 28.101 29.686 -17.257 1.00 66.50 472 ASN A N 1
ATOM 3697 C CA . ASN A 1 472 ? 26.739 29.204 -17.009 1.00 66.50 472 ASN A CA 1
ATOM 3698 C C . ASN A 1 472 ? 25.771 29.412 -18.190 1.00 66.50 472 ASN A C 1
ATOM 3700 O O . ASN A 1 472 ? 24.565 29.585 -18.000 1.00 66.50 472 ASN A O 1
ATOM 3704 N N . LEU A 1 473 ? 26.272 29.365 -19.425 1.00 73.06 473 LEU A N 1
ATOM 3705 C CA . LEU A 1 473 ? 25.452 29.512 -20.623 1.00 73.06 473 LEU A CA 1
ATOM 3706 C C . LEU A 1 473 ? 24.550 28.288 -20.839 1.00 73.06 473 LEU A C 1
ATOM 3708 O O . LEU A 1 473 ? 24.972 27.140 -20.688 1.00 73.06 473 LEU A O 1
ATOM 3712 N N . THR A 1 474 ? 23.292 28.522 -21.209 1.00 80.69 474 THR A N 1
ATOM 3713 C CA . THR A 1 474 ? 22.317 27.470 -21.513 1.00 80.69 474 THR A CA 1
ATOM 3714 C C . THR A 1 474 ? 22.462 27.006 -22.968 1.00 80.69 474 THR A C 1
ATOM 3716 O O . THR A 1 474 ? 23.082 27.695 -23.787 1.00 80.69 474 THR A O 1
ATOM 3719 N N . PRO A 1 475 ? 21.864 25.859 -23.342 1.00 80.12 475 PRO A N 1
ATOM 3720 C CA . PRO A 1 475 ? 21.755 25.458 -24.743 1.00 80.12 475 PRO A CA 1
ATOM 3721 C C . PRO A 1 475 ? 21.134 26.545 -25.638 1.00 80.12 475 PRO A C 1
ATOM 3723 O O . PRO A 1 475 ? 21.536 26.702 -26.788 1.00 80.12 475 PRO A O 1
ATOM 3726 N N . LEU A 1 476 ? 20.191 27.333 -25.114 1.00 83.12 476 LEU A N 1
ATOM 3727 C CA . LEU A 1 476 ? 19.583 28.437 -25.854 1.00 83.12 476 LEU A CA 1
ATOM 3728 C C . LEU A 1 476 ? 20.565 29.604 -26.063 1.00 83.12 476 LEU A C 1
ATOM 3730 O O . LEU A 1 476 ? 20.629 30.130 -27.174 1.00 83.12 476 LEU A O 1
ATOM 3734 N N . HIS A 1 477 ? 21.383 29.949 -25.058 1.00 78.69 477 HIS A N 1
ATOM 3735 C CA . HIS A 1 477 ? 22.436 30.966 -25.195 1.00 78.69 477 HIS A CA 1
ATOM 3736 C C . HIS A 1 477 ? 23.448 30.599 -26.279 1.00 78.69 477 HIS A C 1
ATOM 3738 O O . HIS A 1 477 ? 23.719 31.404 -27.165 1.00 78.69 477 HIS A O 1
ATOM 3744 N N . ILE A 1 478 ? 23.959 29.366 -26.266 1.00 79.00 478 ILE A N 1
ATOM 3745 C CA . ILE A 1 478 ? 24.974 28.963 -27.244 1.00 79.00 478 ILE A CA 1
ATOM 3746 C C . ILE A 1 478 ? 24.387 28.792 -28.655 1.00 79.00 478 ILE A C 1
ATOM 3748 O O . ILE A 1 478 ? 25.047 29.110 -29.639 1.00 79.00 478 ILE A O 1
ATOM 3752 N N . ALA A 1 479 ? 23.123 28.373 -28.796 1.00 79.50 479 ALA A N 1
ATOM 3753 C CA . ALA A 1 479 ? 22.456 28.388 -30.100 1.00 79.50 479 ALA A CA 1
ATOM 3754 C C . ALA A 1 479 ? 22.292 29.814 -30.651 1.00 79.50 479 ALA A C 1
ATOM 3756 O O . ALA A 1 479 ? 22.389 30.008 -31.865 1.00 79.50 479 ALA A O 1
ATOM 3757 N N . ALA A 1 480 ? 22.043 30.794 -29.775 1.00 81.00 480 ALA A N 1
ATOM 3758 C CA . ALA A 1 480 ? 21.936 32.205 -30.136 1.00 81.00 480 ALA A CA 1
ATOM 3759 C C . ALA A 1 480 ? 23.291 32.802 -30.541 1.00 81.00 480 ALA A C 1
ATOM 3761 O O . ALA A 1 480 ? 23.368 33.419 -31.603 1.00 81.00 480 ALA A O 1
ATOM 3762 N N . ASP A 1 481 ? 24.354 32.536 -29.776 1.00 78.69 481 ASP A N 1
ATOM 3763 C CA . ASP A 1 481 ? 25.723 32.986 -30.074 1.00 78.69 481 ASP A CA 1
ATOM 3764 C C . ASP A 1 481 ? 26.220 32.500 -31.442 1.00 78.69 481 ASP A C 1
ATOM 3766 O O . ASP A 1 481 ? 26.879 33.235 -32.177 1.00 78.69 481 ASP A O 1
ATOM 3770 N N . TRP A 1 482 ? 25.857 31.271 -31.821 1.00 75.19 482 TRP A N 1
ATOM 3771 C CA . TRP A 1 482 ? 26.237 30.673 -33.104 1.00 75.19 482 TRP A CA 1
ATOM 3772 C C . TRP A 1 482 ? 25.198 30.873 -34.224 1.00 75.19 482 TRP A C 1
ATOM 3774 O O . TRP A 1 482 ? 25.425 30.444 -35.356 1.00 75.19 482 TRP A O 1
ATOM 3784 N N . GLY A 1 483 ? 24.074 31.546 -33.946 1.00 77.88 483 GLY A N 1
ATOM 3785 C CA . GLY A 1 483 ? 23.073 31.933 -34.948 1.00 77.88 483 GLY A CA 1
ATOM 3786 C C . GLY A 1 483 ? 22.176 30.801 -35.470 1.00 77.88 483 GLY A C 1
ATOM 3787 O O . GLY A 1 483 ? 21.606 30.914 -36.559 1.00 77.88 483 GLY A O 1
ATOM 3788 N N . HIS A 1 484 ? 22.006 29.708 -34.721 1.00 81.38 484 HIS A N 1
ATOM 3789 C CA . HIS A 1 484 ? 21.237 28.529 -35.147 1.00 81.38 484 HIS A CA 1
ATOM 3790 C C . HIS A 1 484 ? 19.724 28.706 -34.949 1.00 81.38 484 HIS A C 1
ATOM 3792 O O . HIS A 1 484 ? 19.103 28.079 -34.089 1.00 81.38 484 HIS A O 1
ATOM 3798 N N . VAL A 1 485 ? 19.098 29.544 -35.780 1.00 80.69 485 VAL A N 1
ATOM 3799 C CA . VAL A 1 485 ? 17.691 29.987 -35.648 1.00 80.69 485 VAL A CA 1
ATOM 3800 C C . VAL A 1 485 ? 16.678 28.841 -35.496 1.00 80.69 485 VAL A C 1
ATOM 3802 O O . VAL A 1 485 ? 15.754 28.939 -34.687 1.00 80.69 485 VAL A O 1
ATOM 3805 N N . ALA A 1 486 ? 16.825 27.745 -36.248 1.00 78.75 486 ALA A N 1
ATOM 3806 C CA . ALA A 1 486 ? 15.902 26.608 -36.165 1.00 78.75 486 ALA A CA 1
ATOM 3807 C C . ALA A 1 486 ? 15.988 25.884 -34.809 1.00 78.75 486 ALA A C 1
ATOM 3809 O O . ALA A 1 486 ? 14.969 25.472 -34.253 1.00 78.75 486 ALA A O 1
ATOM 3810 N N . THR A 1 487 ? 17.196 25.782 -34.259 1.00 79.19 487 THR A N 1
ATOM 3811 C CA . THR A 1 487 ? 17.467 25.185 -32.951 1.00 79.19 487 THR A CA 1
ATOM 3812 C C . THR A 1 487 ? 16.954 26.069 -31.816 1.00 79.19 487 THR A C 1
ATOM 3814 O O . THR A 1 487 ? 16.333 25.554 -30.890 1.00 79.19 487 THR A O 1
ATOM 3817 N N . ILE A 1 488 ? 17.107 27.395 -31.925 1.00 84.94 488 ILE A N 1
ATOM 3818 C CA . ILE A 1 488 ? 16.557 28.370 -30.964 1.00 84.94 488 ILE A CA 1
ATOM 3819 C C . ILE A 1 488 ? 15.033 28.240 -30.874 1.00 84.94 488 ILE A C 1
ATOM 3821 O O . ILE A 1 488 ? 14.485 28.096 -29.784 1.00 84.94 488 ILE A O 1
ATOM 3825 N N . ARG A 1 489 ? 14.340 28.229 -32.023 1.00 79.62 489 ARG A N 1
ATOM 3826 C CA . ARG A 1 489 ? 12.874 28.080 -32.067 1.00 79.62 489 ARG A CA 1
ATOM 3827 C C . ARG A 1 489 ? 12.412 26.773 -31.430 1.00 79.62 489 ARG A C 1
ATOM 3829 O O . ARG A 1 489 ? 11.390 26.745 -30.752 1.00 79.62 489 ARG A O 1
ATOM 3836 N N . LEU A 1 490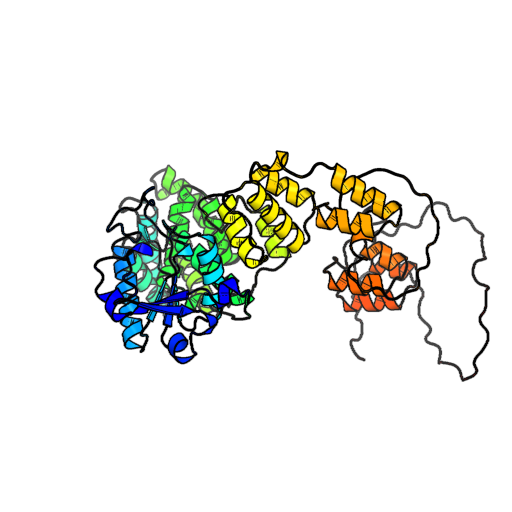 ? 13.157 25.695 -31.653 1.00 81.56 490 LEU A N 1
ATOM 3837 C CA . LEU A 1 490 ? 12.835 24.387 -31.104 1.00 81.56 490 LEU A CA 1
ATOM 3838 C C . LEU A 1 490 ? 13.049 24.319 -29.586 1.00 81.56 490 LEU A C 1
ATOM 3840 O O . LEU A 1 490 ? 12.197 23.771 -28.894 1.00 81.56 490 LEU A O 1
ATOM 3844 N N . LEU A 1 491 ? 14.147 24.883 -29.075 1.00 78.00 491 LEU A N 1
ATOM 3845 C CA . LEU A 1 491 ? 14.425 24.959 -27.638 1.00 78.00 491 LEU A CA 1
ATOM 3846 C C . LEU A 1 491 ? 13.389 25.832 -26.916 1.00 78.00 491 LEU A C 1
ATOM 3848 O O . LEU A 1 491 ? 12.837 25.403 -25.908 1.00 78.00 491 LEU A O 1
ATOM 3852 N N . ALA A 1 492 ? 13.036 26.992 -27.480 1.00 78.12 492 ALA A N 1
ATOM 3853 C CA . ALA A 1 492 ? 11.978 27.851 -26.943 1.00 78.12 492 ALA A CA 1
ATOM 3854 C C . ALA A 1 492 ? 10.612 27.138 -26.926 1.00 78.12 492 ALA A C 1
ATOM 3856 O O . ALA A 1 492 ? 9.900 27.163 -25.925 1.00 78.12 492 ALA A O 1
ATOM 3857 N N . LYS A 1 493 ? 10.267 26.412 -28.001 1.00 78.19 493 LYS A N 1
ATOM 3858 C CA . LYS A 1 493 ? 9.044 25.589 -28.059 1.00 78.19 493 LYS A CA 1
ATOM 3859 C C . LYS A 1 493 ? 9.052 24.436 -27.047 1.00 78.19 493 LYS A C 1
ATOM 3861 O O . LYS A 1 493 ? 7.989 23.972 -26.646 1.00 78.19 493 LYS A O 1
ATOM 3866 N N . ALA A 1 494 ? 10.231 23.972 -26.646 1.00 64.81 494 ALA A N 1
ATOM 3867 C CA . ALA A 1 494 ? 10.416 22.940 -25.633 1.00 64.81 494 ALA A CA 1
ATOM 3868 C C . ALA A 1 494 ? 10.460 23.481 -24.193 1.00 64.81 494 ALA A C 1
ATOM 3870 O O . ALA A 1 494 ? 10.748 22.715 -23.277 1.00 64.81 494 ALA A O 1
ATOM 3871 N N . GLY A 1 495 ? 10.155 24.768 -23.994 1.00 72.69 495 GLY A N 1
ATOM 3872 C CA . GLY A 1 495 ? 10.036 25.382 -22.673 1.00 72.69 495 GLY A CA 1
ATOM 3873 C C . GLY A 1 495 ? 11.341 25.921 -22.091 1.00 72.69 495 GLY A C 1
ATOM 3874 O O . GLY A 1 495 ? 11.385 26.131 -20.886 1.00 72.69 495 GLY A O 1
ATOM 3875 N N . ALA A 1 496 ? 12.381 26.133 -22.907 1.00 76.44 496 ALA A N 1
ATOM 3876 C CA . ALA A 1 496 ? 13.604 26.798 -22.455 1.00 76.44 496 ALA A CA 1
ATOM 3877 C C . ALA A 1 496 ? 13.325 28.256 -22.041 1.00 76.44 496 ALA A C 1
ATOM 3879 O O . ALA A 1 496 ? 12.719 29.008 -22.815 1.00 76.44 496 ALA A O 1
ATOM 3880 N N . ASP A 1 497 ? 13.776 28.665 -20.853 1.00 72.56 497 ASP A N 1
ATOM 3881 C CA . ASP A 1 497 ? 13.632 30.040 -20.368 1.00 72.56 497 ASP A CA 1
ATOM 3882 C C . ASP A 1 497 ? 14.580 30.990 -21.121 1.00 72.56 497 ASP A C 1
ATOM 3884 O O . ASP A 1 497 ? 15.807 30.910 -21.063 1.00 72.56 497 ASP A O 1
ATOM 3888 N N . VAL A 1 498 ? 13.980 31.929 -21.849 1.00 70.44 498 VAL A N 1
ATOM 3889 C CA . VAL A 1 498 ? 14.679 32.943 -22.649 1.00 70.44 498 VAL A CA 1
ATOM 3890 C C . VAL A 1 498 ? 15.295 34.065 -21.807 1.00 70.44 498 VAL A C 1
ATOM 3892 O O . VAL A 1 498 ? 16.038 34.880 -22.348 1.00 70.44 498 VAL A O 1
ATOM 3895 N N . ASN A 1 499 ? 14.988 34.130 -20.506 1.00 67.06 499 ASN A N 1
ATOM 3896 C CA . ASN A 1 499 ? 15.440 35.183 -19.596 1.00 67.06 499 ASN A CA 1
ATOM 3897 C C . ASN A 1 499 ? 16.519 34.719 -18.604 1.00 67.06 499 ASN A C 1
ATOM 3899 O O . ASN A 1 499 ? 16.822 35.452 -17.660 1.00 67.06 499 ASN A O 1
ATOM 3903 N N . VAL A 1 500 ? 17.105 33.531 -18.787 1.00 62.81 500 VAL A N 1
ATOM 3904 C CA . VAL A 1 500 ? 18.166 33.040 -17.895 1.00 62.81 500 VAL A CA 1
ATOM 3905 C C . VAL A 1 500 ? 19.372 33.995 -17.950 1.00 62.81 500 VAL A C 1
ATOM 3907 O O . VAL A 1 500 ? 19.938 34.206 -19.021 1.00 62.81 500 VAL A O 1
ATOM 3910 N N . PRO A 1 501 ? 19.817 34.587 -16.827 1.00 54.75 501 PRO A N 1
ATOM 3911 C CA . PRO A 1 501 ? 20.974 35.476 -16.835 1.00 54.75 501 PRO A CA 1
ATOM 3912 C C . PRO A 1 501 ? 22.276 34.674 -17.009 1.00 54.75 501 PRO A C 1
ATOM 3914 O O . PRO A 1 501 ? 22.697 33.959 -16.102 1.00 54.75 501 PRO A O 1
ATOM 3917 N N . GLY A 1 502 ? 22.930 34.802 -18.168 1.00 53.75 502 GLY A N 1
ATOM 3918 C CA . GLY A 1 502 ? 24.309 34.337 -18.383 1.00 53.75 502 GLY A CA 1
ATOM 3919 C C . GLY A 1 502 ? 25.335 35.312 -17.790 1.00 53.75 502 GLY A C 1
ATOM 3920 O O . GLY A 1 502 ? 25.115 36.527 -17.805 1.00 53.75 502 GLY A O 1
ATOM 3921 N N . SER A 1 503 ? 26.461 34.821 -17.259 1.00 44.03 503 SER A N 1
ATOM 3922 C CA . SER A 1 503 ? 27.496 35.685 -16.673 1.00 44.03 503 SER A CA 1
ATOM 3923 C C . SER A 1 503 ? 28.425 36.256 -17.749 1.00 44.03 503 SER A C 1
ATOM 3925 O O . SER A 1 503 ? 29.556 35.810 -17.879 1.00 44.03 503 SER A O 1
ATOM 3927 N N . VAL A 1 504 ? 27.977 37.240 -18.528 1.00 40.34 504 VAL A N 1
ATOM 3928 C CA . VAL A 1 504 ? 28.808 37.801 -19.608 1.00 40.34 504 VAL A CA 1
ATOM 3929 C C . VAL A 1 504 ? 29.894 38.728 -19.044 1.00 40.34 504 VAL A C 1
ATOM 3931 O O . VAL A 1 504 ? 29.585 39.796 -18.510 1.00 40.34 504 VAL A O 1
ATOM 3934 N N . SER A 1 505 ? 31.167 38.362 -19.211 1.00 30.91 505 SER A N 1
ATOM 3935 C CA . SER A 1 505 ? 32.304 39.298 -19.174 1.00 30.91 505 SER A CA 1
ATOM 3936 C C . SER A 1 505 ? 32.982 39.275 -20.547 1.00 30.91 505 SER A C 1
ATOM 3938 O O . SER A 1 505 ? 33.253 38.191 -21.052 1.00 30.91 505 SER A O 1
ATOM 3940 N N . PRO A 1 506 ? 33.273 40.415 -21.202 1.00 33.41 506 PRO A N 1
ATOM 3941 C CA . PRO A 1 506 ? 33.969 40.373 -22.485 1.00 33.41 506 PRO A CA 1
ATOM 3942 C C . PRO A 1 506 ? 35.401 39.834 -22.283 1.00 33.41 506 PRO A C 1
ATOM 3944 O O . PRO A 1 506 ? 36.061 40.233 -21.318 1.00 33.41 506 PRO A O 1
ATOM 3947 N N . PRO A 1 507 ? 35.911 38.950 -23.161 1.00 34.38 507 PRO A N 1
ATOM 3948 C CA . PRO A 1 507 ? 37.202 38.305 -22.949 1.00 34.38 507 PRO A CA 1
ATOM 3949 C C . PRO A 1 507 ? 38.368 39.306 -23.059 1.00 34.38 507 PRO A C 1
ATOM 3951 O O . PRO A 1 507 ? 38.355 40.181 -23.935 1.00 34.38 507 PRO A O 1
ATOM 3954 N N . PRO A 1 508 ? 39.423 39.178 -22.231 1.00 28.17 508 PRO A N 1
ATOM 3955 C CA . PRO A 1 508 ? 40.635 39.965 -22.387 1.00 28.17 508 PRO A CA 1
ATOM 3956 C C . PRO A 1 508 ? 41.447 39.399 -23.560 1.00 28.17 508 PRO A C 1
ATOM 3958 O O . PRO A 1 508 ? 41.932 38.272 -23.497 1.00 28.17 508 PRO A O 1
ATOM 3961 N N . GLY A 1 509 ? 41.609 40.179 -24.635 1.00 34.28 509 GLY A N 1
ATOM 3962 C CA . GLY A 1 509 ? 42.609 39.884 -25.674 1.00 34.28 509 GLY A CA 1
ATOM 3963 C C . GLY A 1 509 ? 42.172 39.951 -27.139 1.00 34.28 509 GLY A C 1
ATOM 3964 O O . GLY A 1 509 ? 43.005 39.691 -28.001 1.00 34.28 509 GLY A O 1
ATOM 3965 N N . PHE A 1 510 ? 40.937 40.338 -27.472 1.00 31.16 510 PHE A N 1
ATOM 3966 C CA . PHE A 1 510 ? 40.570 40.603 -28.872 1.00 31.16 510 PHE A CA 1
ATOM 3967 C C . PHE A 1 510 ? 40.972 42.022 -29.295 1.00 31.16 510 PHE A C 1
ATOM 3969 O O . PHE A 1 510 ? 40.181 42.964 -29.307 1.00 31.16 510 PHE A O 1
ATOM 3976 N N . GLY A 1 511 ? 42.255 42.159 -29.630 1.00 28.09 511 GLY A N 1
ATOM 3977 C CA . GLY A 1 511 ? 42.756 43.237 -30.468 1.00 28.09 511 GLY A CA 1
ATOM 3978 C C . GLY A 1 511 ? 42.346 43.024 -31.928 1.00 28.09 511 GLY A C 1
ATOM 3979 O O . GLY A 1 511 ? 42.322 41.907 -32.433 1.00 28.09 511 GLY A O 1
ATOM 3980 N N . VAL A 1 512 ? 42.000 44.136 -32.567 1.00 36.59 512 VAL A N 1
ATOM 3981 C CA . VAL A 1 512 ? 41.781 44.381 -33.999 1.00 36.59 512 VAL A CA 1
ATOM 3982 C C . VAL A 1 512 ? 42.371 43.322 -34.953 1.00 36.59 512 VAL A C 1
ATOM 3984 O O . VAL A 1 512 ? 43.585 43.180 -35.051 1.00 36.59 512 VAL A O 1
ATOM 3987 N N . GLY A 1 513 ? 41.504 42.702 -35.765 1.00 31.45 513 GLY A N 1
ATOM 3988 C CA . GLY A 1 513 ? 41.871 42.177 -37.087 1.00 31.45 513 GLY A CA 1
ATOM 3989 C C . GLY A 1 513 ? 41.683 40.674 -37.299 1.00 31.45 513 GLY A C 1
ATOM 3990 O O . GLY A 1 513 ? 42.542 39.889 -36.929 1.00 31.45 513 GLY A O 1
ATOM 3991 N N . ALA A 1 514 ? 40.607 40.293 -37.997 1.00 26.16 514 ALA A N 1
ATOM 3992 C CA . ALA A 1 514 ? 40.610 39.241 -39.024 1.00 26.16 514 ALA A CA 1
ATOM 3993 C C . ALA A 1 514 ? 39.208 39.106 -39.639 1.00 26.16 514 ALA A C 1
ATOM 3995 O O . ALA A 1 514 ? 38.398 38.258 -39.268 1.00 26.16 514 ALA A O 1
ATOM 3996 N N . GLU A 1 515 ? 38.935 39.936 -40.645 1.00 36.31 515 GLU A N 1
ATOM 3997 C CA . GLU A 1 515 ? 38.067 39.527 -41.743 1.00 36.31 515 GLU A CA 1
ATOM 3998 C C . GLU A 1 515 ? 38.576 38.190 -42.310 1.00 36.31 515 GLU A C 1
ATOM 4000 O O . GLU A 1 515 ? 39.755 38.086 -42.645 1.00 36.31 515 GLU A O 1
ATOM 4005 N N . ARG A 1 516 ? 37.677 37.206 -42.461 1.00 32.50 516 ARG A N 1
ATOM 4006 C CA . ARG A 1 516 ? 37.612 36.168 -43.521 1.00 32.50 516 ARG A CA 1
ATOM 4007 C C . ARG A 1 516 ? 37.171 34.812 -42.968 1.00 32.50 516 ARG A C 1
ATOM 4009 O O . ARG A 1 516 ? 37.982 33.931 -42.708 1.00 32.50 516 ARG A O 1
ATOM 4016 N N . ARG A 1 517 ? 35.857 34.579 -42.997 1.00 27.20 517 ARG A N 1
ATOM 4017 C CA . ARG A 1 517 ? 35.293 33.297 -43.463 1.00 27.20 517 ARG A CA 1
ATOM 4018 C C . ARG A 1 517 ? 33.849 33.460 -43.942 1.00 27.20 517 ARG A C 1
ATOM 4020 O O . ARG A 1 517 ? 32.958 32.704 -43.596 1.00 27.20 517 ARG A O 1
ATOM 4027 N N . GLN A 1 518 ? 33.621 34.453 -44.797 1.00 35.22 518 GLN A N 1
ATOM 4028 C CA . GLN A 1 518 ? 32.379 34.565 -45.556 1.00 35.22 518 GLN A CA 1
ATOM 4029 C C . GLN A 1 518 ? 32.743 34.867 -47.006 1.00 35.22 518 GLN A C 1
ATOM 4031 O O . GLN A 1 518 ? 33.031 36.005 -47.354 1.00 35.22 518 GLN A O 1
ATOM 4036 N N . LYS A 1 519 ? 32.855 33.807 -47.815 1.00 34.25 519 LYS A N 1
ATOM 4037 C CA . LYS A 1 519 ? 32.816 33.815 -49.289 1.00 34.25 519 LYS A CA 1
ATOM 4038 C C . LYS A 1 519 ? 32.988 32.381 -49.794 1.00 34.25 519 LYS A C 1
ATOM 4040 O O . LYS A 1 519 ? 34.091 31.945 -50.098 1.00 34.25 519 LYS A O 1
ATOM 4045 N N . ARG A 1 520 ? 31.878 31.658 -49.916 1.00 25.52 520 ARG A N 1
ATOM 4046 C CA . ARG A 1 520 ? 31.688 30.640 -50.956 1.00 25.52 520 ARG A CA 1
ATOM 4047 C C . ARG A 1 520 ? 30.206 30.626 -51.291 1.00 25.52 520 ARG A C 1
ATOM 4049 O O . ARG A 1 520 ? 29.375 30.267 -50.469 1.00 25.52 520 ARG A O 1
ATOM 4056 N N . GLY A 1 521 ? 29.911 31.207 -52.447 1.00 25.33 521 GLY A N 1
ATOM 4057 C CA . GLY A 1 521 ? 28.560 31.455 -52.907 1.00 25.33 521 GLY A CA 1
ATOM 4058 C C . GLY A 1 521 ? 27.875 30.198 -53.415 1.00 25.33 521 GLY A C 1
ATOM 4059 O O . GLY A 1 521 ? 28.519 29.274 -53.903 1.00 25.33 521 GLY A O 1
ATOM 4060 N N . ILE A 1 522 ? 26.551 30.251 -53.378 1.00 24.27 522 ILE A N 1
ATOM 4061 C CA . ILE A 1 522 ? 25.695 29.570 -54.338 1.00 24.27 522 ILE A CA 1
ATOM 4062 C C . ILE A 1 522 ? 24.783 30.666 -54.898 1.00 24.27 522 ILE A C 1
ATOM 4064 O O . ILE A 1 522 ? 23.914 31.189 -54.205 1.00 24.27 522 ILE A O 1
ATOM 4068 N N . LYS A 1 523 ? 25.071 31.092 -56.132 1.00 25.92 523 LYS A N 1
ATOM 4069 C CA . LYS A 1 523 ? 24.155 31.866 -56.978 1.00 25.92 523 LYS A CA 1
ATOM 4070 C C . LYS A 1 523 ? 23.300 30.860 -57.745 1.00 25.92 523 LYS A C 1
ATOM 4072 O O . LYS A 1 523 ? 23.869 29.994 -58.401 1.00 25.92 523 LYS A O 1
ATOM 4077 N N . GLY A 1 524 ? 21.982 31.051 -57.738 1.00 24.20 524 GLY A N 1
ATOM 4078 C CA . GLY A 1 524 ? 21.085 30.468 -58.736 1.00 24.20 524 GLY A CA 1
ATOM 4079 C C . GLY A 1 524 ? 19.735 30.025 -58.184 1.00 24.20 524 GLY A C 1
ATOM 4080 O O . GLY A 1 524 ? 19.612 28.879 -57.782 1.00 24.20 524 GLY A O 1
ATOM 4081 N N . LEU A 1 525 ? 18.749 30.931 -58.190 1.00 22.78 525 LEU A N 1
ATOM 4082 C CA . LEU A 1 525 ? 17.363 30.737 -58.665 1.00 22.78 525 LEU A CA 1
ATOM 4083 C C . LEU A 1 525 ? 16.602 32.088 -58.536 1.00 22.78 525 LEU A C 1
ATOM 4085 O O . LEU A 1 525 ? 16.844 32.809 -57.567 1.00 22.78 525 LEU A O 1
ATOM 4089 N N . PRO A 1 526 ? 15.765 32.496 -59.515 1.00 28.56 526 PRO A N 1
ATOM 4090 C CA . PRO A 1 526 ? 15.189 33.843 -59.593 1.00 28.56 526 PRO A CA 1
ATOM 4091 C C . PRO A 1 526 ? 13.783 33.932 -58.964 1.00 28.56 526 PRO A C 1
ATOM 4093 O O . PRO A 1 526 ? 12.976 33.022 -59.120 1.00 28.56 526 PRO A O 1
ATOM 4096 N N . GLY A 1 527 ? 13.463 35.055 -58.310 1.00 23.48 527 GLY A N 1
ATOM 4097 C CA . GLY A 1 527 ? 12.108 35.392 -57.827 1.00 23.48 527 GLY A CA 1
ATOM 4098 C C . GLY A 1 527 ? 12.136 36.358 -56.631 1.00 23.48 527 GLY A C 1
ATOM 4099 O O . GLY A 1 527 ? 13.077 36.278 -55.849 1.00 23.48 527 GLY A O 1
ATOM 4100 N N . PRO A 1 528 ? 11.206 37.329 -56.511 1.00 25.94 528 PRO A N 1
ATOM 4101 C CA . PRO A 1 528 ? 11.514 38.653 -55.971 1.00 25.94 528 PRO A CA 1
ATOM 4102 C C . PRO A 1 528 ? 11.555 38.750 -54.436 1.00 25.94 528 PRO A C 1
ATOM 4104 O O . PRO A 1 528 ? 10.862 38.043 -53.714 1.00 25.94 528 PRO A O 1
ATOM 4107 N N . ALA A 1 529 ? 12.406 39.683 -54.004 1.00 23.77 529 ALA A N 1
ATOM 4108 C CA . ALA A 1 529 ? 12.711 40.186 -52.665 1.00 23.77 529 ALA A CA 1
ATOM 4109 C C . ALA A 1 529 ? 11.688 39.928 -51.532 1.00 23.77 529 ALA A C 1
ATOM 4111 O O . ALA A 1 529 ? 10.541 40.361 -51.640 1.00 23.77 529 ALA A O 1
ATOM 4112 N N . PRO A 1 530 ? 12.125 39.394 -50.372 1.00 25.86 530 PRO A N 1
ATOM 4113 C CA . PRO A 1 530 ? 11.405 39.592 -49.128 1.00 25.86 530 PRO A CA 1
ATOM 4114 C C . PRO A 1 530 ? 11.730 40.976 -48.557 1.00 25.86 530 PRO A C 1
ATOM 4116 O O . PRO A 1 530 ? 12.881 41.424 -48.527 1.00 25.86 530 PRO A O 1
ATOM 4119 N N . HIS A 1 531 ? 10.678 41.648 -48.102 1.00 24.95 531 HIS A N 1
ATOM 4120 C CA . HIS A 1 531 ? 10.751 42.857 -47.303 1.00 24.95 531 HIS A CA 1
ATOM 4121 C C . HIS A 1 531 ? 11.701 42.674 -46.113 1.00 24.95 531 HIS A C 1
ATOM 4123 O O . HIS A 1 531 ? 11.682 41.656 -45.421 1.00 24.95 531 HIS A O 1
ATOM 4129 N N . ARG A 1 532 ? 12.531 43.701 -45.900 1.00 24.98 532 ARG A N 1
ATOM 4130 C CA . ARG A 1 532 ? 13.377 43.882 -44.721 1.00 24.98 532 ARG A CA 1
ATOM 4131 C C . ARG A 1 532 ? 12.571 43.658 -43.445 1.00 24.98 532 ARG A C 1
ATOM 4133 O O . ARG A 1 532 ? 11.562 44.326 -43.236 1.00 24.98 532 ARG A O 1
ATOM 4140 N N . VAL A 1 533 ? 13.097 42.819 -42.562 1.00 23.94 533 VAL A N 1
ATOM 4141 C CA . VAL A 1 533 ? 12.863 42.947 -41.125 1.00 23.94 533 VAL A CA 1
ATOM 4142 C C . VAL A 1 533 ? 14.226 43.246 -40.515 1.00 23.94 533 VAL A C 1
ATOM 4144 O O . VAL A 1 533 ? 15.056 42.359 -40.330 1.00 23.94 533 VAL A O 1
ATOM 4147 N N . ASP A 1 534 ? 14.486 44.537 -40.328 1.00 26.00 534 ASP A N 1
ATOM 4148 C CA . ASP A 1 534 ? 15.615 45.036 -39.552 1.00 26.00 534 ASP A CA 1
ATOM 4149 C C . ASP A 1 534 ? 15.387 44.688 -38.075 1.00 26.00 534 ASP A C 1
ATOM 4151 O O . ASP A 1 534 ? 14.319 44.969 -37.533 1.00 26.00 534 ASP A O 1
ATOM 4155 N N . GLY A 1 535 ? 16.394 44.114 -37.408 1.00 26.31 535 GLY A N 1
ATOM 4156 C CA . GLY A 1 535 ? 16.404 44.040 -35.944 1.00 26.31 535 GLY A CA 1
ATOM 4157 C C . GLY A 1 535 ? 17.057 42.802 -35.338 1.00 26.31 535 GLY A C 1
ATOM 4158 O O . GLY A 1 535 ? 16.383 42.001 -34.706 1.00 26.31 535 GLY A O 1
ATOM 4159 N N . CYS A 1 536 ? 18.379 42.666 -35.456 1.00 24.09 536 CYS A N 1
ATOM 4160 C CA . CYS A 1 536 ? 19.178 41.863 -34.524 1.00 24.09 536 CYS A CA 1
ATOM 4161 C C . CYS A 1 536 ? 20.512 42.574 -34.265 1.00 24.09 536 CYS A C 1
ATOM 4163 O O . CYS A 1 536 ? 21.507 42.343 -34.947 1.00 24.09 536 CYS A O 1
ATOM 4165 N N . ARG A 1 537 ? 20.515 43.483 -33.283 1.00 24.59 537 ARG A N 1
ATOM 4166 C CA . ARG A 1 537 ? 21.723 43.927 -32.575 1.00 24.59 537 ARG A CA 1
ATOM 4167 C C . ARG A 1 537 ? 21.637 43.348 -31.166 1.00 24.59 537 ARG A C 1
ATOM 4169 O O . ARG A 1 537 ? 20.822 43.818 -30.380 1.00 24.59 537 ARG A O 1
ATOM 4176 N N . PHE A 1 538 ? 22.440 42.333 -30.865 1.00 26.58 538 PHE A N 1
ATOM 4177 C CA . PHE A 1 538 ? 22.566 41.797 -29.511 1.00 26.58 538 PHE A CA 1
ATOM 4178 C C . PHE A 1 538 ? 23.705 42.514 -28.760 1.00 26.58 538 PHE A C 1
ATOM 4180 O O . PHE A 1 538 ? 24.789 42.705 -29.304 1.00 26.58 538 PHE A O 1
ATOM 4187 N N . TYR A 1 539 ? 23.397 42.890 -27.512 1.00 23.42 539 TYR A N 1
ATOM 4188 C CA . TYR A 1 539 ? 24.227 43.445 -26.426 1.00 23.42 539 TYR A CA 1
ATOM 4189 C C . TYR A 1 539 ? 24.661 44.928 -26.436 1.00 23.42 539 TYR A C 1
ATOM 4191 O O . TYR A 1 539 ? 25.729 45.282 -26.926 1.00 23.42 539 TYR A O 1
ATOM 4199 N N . GLN A 1 540 ? 23.916 45.766 -25.690 1.00 23.06 540 GLN A N 1
ATOM 4200 C CA . GLN A 1 540 ? 24.437 46.440 -24.481 1.00 23.06 540 GLN A CA 1
ATOM 4201 C C . GLN A 1 540 ? 23.332 47.110 -23.623 1.00 23.06 540 GLN A C 1
ATOM 4203 O O . GLN A 1 540 ? 22.595 47.960 -24.106 1.00 23.06 540 GLN A O 1
ATOM 4208 N N . LYS A 1 541 ? 23.362 46.786 -22.318 1.00 23.75 541 LYS A N 1
ATOM 4209 C CA . LYS A 1 541 ? 22.940 47.566 -21.129 1.00 23.75 541 LYS A CA 1
ATOM 4210 C C . LYS A 1 541 ? 21.447 47.773 -20.780 1.00 23.75 541 LYS A C 1
ATOM 4212 O O . LYS A 1 541 ? 20.810 48.725 -21.205 1.00 23.75 541 LYS A O 1
ATOM 4217 N N . SER A 1 542 ? 21.051 46.980 -19.774 1.00 25.81 542 SER A N 1
ATOM 4218 C CA . SER A 1 542 ? 20.640 47.422 -18.423 1.00 25.81 542 SER A CA 1
ATOM 4219 C C . SER A 1 542 ? 19.171 47.758 -18.121 1.00 25.81 542 SER A C 1
ATOM 4221 O O . SER A 1 542 ? 18.592 48.685 -18.666 1.00 25.81 542 SER A O 1
ATOM 4223 N N . CYS A 1 543 ? 18.708 47.087 -17.057 1.00 25.42 543 CYS A N 1
ATOM 4224 C CA . CYS A 1 543 ? 17.621 47.432 -16.134 1.00 25.42 543 CYS A CA 1
ATOM 4225 C C . CYS A 1 543 ? 16.174 47.193 -16.600 1.00 25.42 543 CYS A C 1
ATOM 4227 O O . CYS A 1 543 ? 15.593 47.989 -17.321 1.00 25.42 543 CYS A O 1
ATOM 4229 N N . GLY A 1 544 ? 15.576 46.135 -16.036 1.00 30.14 544 GLY A N 1
ATOM 4230 C CA . GLY A 1 544 ? 14.176 46.099 -15.603 1.00 30.14 544 GLY A CA 1
ATOM 4231 C C . GLY A 1 544 ? 13.099 46.339 -16.660 1.00 30.14 544 GLY A C 1
ATOM 4232 O O . GLY A 1 544 ? 12.540 47.422 -16.708 1.00 30.14 544 GLY A O 1
ATOM 4233 N N . ALA A 1 545 ? 12.727 45.302 -17.409 1.00 27.52 545 ALA A N 1
ATOM 4234 C CA . ALA A 1 545 ? 11.365 45.083 -17.911 1.00 27.52 545 ALA A CA 1
ATOM 4235 C C . ALA A 1 545 ? 11.301 43.700 -18.575 1.00 27.52 545 ALA A C 1
ATOM 4237 O O . ALA A 1 545 ? 12.223 43.315 -19.290 1.00 27.52 545 ALA A O 1
ATOM 4238 N N . GLY A 1 546 ? 10.233 42.946 -18.307 1.00 27.47 546 GLY A N 1
ATOM 4239 C CA . GLY A 1 546 ? 10.026 41.607 -18.854 1.00 27.47 546 GLY A CA 1
ATOM 4240 C C . GLY A 1 546 ? 9.938 41.597 -20.381 1.00 27.47 546 GLY A C 1
ATOM 4241 O O . GLY A 1 546 ? 9.309 42.465 -20.987 1.00 27.47 546 GLY A O 1
ATOM 4242 N N . ILE A 1 547 ? 10.549 40.586 -20.996 1.00 29.36 547 ILE A N 1
ATOM 4243 C CA . ILE A 1 547 ? 10.416 40.307 -22.424 1.00 29.36 547 ILE A CA 1
ATOM 4244 C C . ILE A 1 547 ? 9.128 39.500 -22.619 1.00 29.36 547 ILE A C 1
ATOM 4246 O O . ILE A 1 547 ? 9.003 38.378 -22.135 1.00 29.36 547 ILE A O 1
ATOM 4250 N N . THR A 1 548 ? 8.160 40.084 -23.323 1.00 25.59 548 THR A N 1
ATOM 4251 C CA . THR A 1 548 ? 6.975 39.389 -23.839 1.00 25.59 548 THR A CA 1
ATOM 4252 C C . THR A 1 548 ? 7.237 38.989 -25.289 1.00 25.59 548 THR A C 1
ATOM 4254 O O . THR A 1 548 ? 7.634 39.820 -26.103 1.00 25.59 548 THR A O 1
ATOM 4257 N N . PHE A 1 549 ? 7.011 37.717 -25.626 1.00 28.12 549 PHE A N 1
ATOM 4258 C CA . PHE A 1 549 ? 6.894 37.271 -27.015 1.00 28.12 549 PHE A CA 1
ATOM 4259 C C . PHE A 1 549 ? 5.405 37.166 -27.369 1.00 28.12 549 PHE A C 1
ATOM 4261 O O . PHE A 1 549 ? 4.654 36.575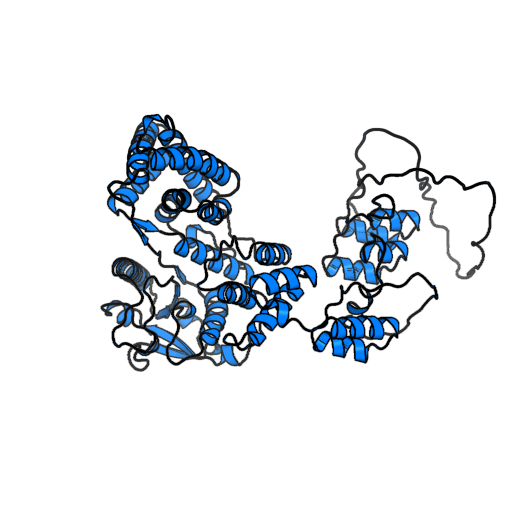 -26.589 1.00 28.12 549 PHE A O 1
ATOM 4268 N N . PRO A 1 550 ? 4.950 37.703 -28.515 1.00 25.72 550 PRO A N 1
ATOM 4269 C CA . PRO A 1 550 ? 3.600 37.448 -28.991 1.00 25.72 550 PRO A CA 1
ATOM 4270 C C . PRO A 1 550 ? 3.501 35.982 -29.433 1.00 25.72 550 PRO A C 1
ATOM 4272 O O . PRO A 1 550 ? 4.149 35.557 -30.390 1.00 25.72 550 PRO A O 1
ATOM 4275 N N . LEU A 1 551 ? 2.712 35.204 -28.693 1.00 28.22 551 LEU A N 1
ATOM 4276 C CA . LEU A 1 551 ? 2.162 33.933 -29.149 1.00 28.22 551 LEU A CA 1
ATOM 4277 C C . LEU A 1 551 ? 1.060 34.261 -30.154 1.00 28.22 551 LEU A C 1
ATOM 4279 O O . LEU A 1 551 ? -0.017 34.643 -29.723 1.00 28.22 551 LEU A O 1
ATOM 4283 N N . ASP A 1 552 ? 1.353 34.170 -31.451 1.00 27.58 552 ASP A N 1
ATOM 4284 C CA . ASP A 1 552 ? 0.377 33.825 -32.494 1.00 27.58 552 ASP A CA 1
ATOM 4285 C C . ASP A 1 552 ? 1.089 33.587 -33.838 1.00 27.58 552 ASP A C 1
ATOM 4287 O O . ASP A 1 552 ? 1.726 34.496 -34.379 1.00 27.58 552 ASP A O 1
ATOM 4291 N N . ALA A 1 553 ? 0.991 32.339 -34.323 1.00 30.16 553 ALA A N 1
ATOM 4292 C CA . ALA A 1 553 ? 0.942 31.857 -35.718 1.00 30.16 553 ALA A CA 1
ATOM 4293 C C . ALA A 1 553 ? 1.338 30.371 -35.789 1.00 30.16 553 ALA A C 1
ATOM 4295 O O . ALA A 1 553 ? 2.542 30.054 -35.612 1.00 30.16 553 ALA A O 1
#

Radius of gyration: 30.45 Å; Cα contacts (8 Å, |Δi|>4): 673; chains: 1; bounding box: 68×75×92 Å

Solvent-accessible surface area (backbone atoms only — not comparable to full-atom values): 32883 Å² total; per-residue (Å²): 131,61,68,73,58,38,61,33,68,42,61,32,28,34,41,74,53,59,70,68,46,94,60,60,72,48,83,88,71,59,52,54,93,81,39,32,51,74,42,31,48,70,72,60,49,70,70,59,43,72,20,29,31,37,38,41,57,65,65,79,58,84,78,68,96,58,94,57,91,89,54,53,51,61,52,72,70,45,46,51,53,47,49,58,51,51,50,60,37,41,79,69,64,38,49,28,36,34,70,50,50,54,59,45,81,55,90,90,54,65,55,64,59,39,51,56,45,47,62,58,50,58,69,70,47,77,38,74,47,67,47,58,34,74,37,76,56,54,91,88,35,64,67,50,55,43,52,57,48,12,48,53,54,32,58,76,40,28,90,79,37,73,65,35,47,55,50,43,55,42,53,52,49,43,63,72,64,39,39,30,37,24,70,69,29,55,40,49,51,52,55,51,40,35,56,33,17,66,72,73,40,71,47,41,58,73,78,68,46,52,74,58,43,59,55,21,43,58,55,41,35,57,69,42,34,63,80,38,63,67,63,32,54,48,55,27,64,75,64,29,72,68,56,25,52,54,50,57,66,50,47,60,47,48,37,52,28,63,75,66,74,37,70,81,80,39,77,63,50,32,55,54,49,35,50,47,51,52,50,50,54,51,54,68,70,65,69,62,53,41,64,70,36,83,45,46,68,51,45,45,49,46,62,73,38,61,84,75,40,62,66,81,51,99,40,74,64,49,42,51,50,65,52,32,60,74,81,48,94,73,94,62,53,78,90,36,72,67,29,48,51,51,44,52,52,51,45,30,54,71,33,71,52,50,63,68,54,45,49,55,46,27,49,75,72,71,39,50,88,72,52,82,62,67,64,44,25,49,46,30,36,50,21,52,76,66,70,36,61,70,55,25,52,51,25,46,77,72,68,35,52,63,78,64,91,73,93,73,82,92,79,91,79,92,82,89,87,86,83,96,74,79,81,76,79,57,71,68,64,69,45,57,75,69,83,68,52,61,44,66,57,30,52,27,23,52,70,45,39,47,69,58,40,56,49,39,51,75,72,66,51,72,60,59,56,46,13,74,66,54,52,47,33,26,19,56,53,38,8,55,77,66,62,26,63,73,40,38,54,50,43,50,74,69,67,32,70,90,77,71,84,54,63,84,70,86,76,92,76,85,68,90,85,78,92,83,93,84,86,82,85,84,87,88,86,91,80,84,82,80,81,86,82,86,84,87,84,84,86,86,85,86,82,92,78,86,88,82,76,87,89,82,136

InterPro domains:
  IPR002110 Ankyrin repeat [PF12796] (436-500)
  IPR002110 Ankyrin repeat [PR01415] (437-452)
  IPR002110 Ankyrin repeat [PR01415] (487-501)
  IPR002110 Ankyrin repeat [PS50088] (436-468)
  IPR002110 Ankyrin repeat [PS50088] (471-503)
  IPR002110 Ankyrin repeat [SM00248] (436-465)
  IPR002110 Ankyrin repeat [SM00248] (471-500)
  IPR010730 Heterokaryon incompatibility [PF06985] (80-194)
  IPR036770 Ankyrin repeat-containing domain superfamily [G3DSA:1.25.40.20] (364-508)
  IPR036770 Ankyrin repeat-containing domain superfamily [SSF48403] (437-501)

pLDDT: mean 71.85, std 21.88, range [21.88, 97.38]

Nearest PDB structures (foldseek):
  6if3-assembly1_A  TM=6.365E-01  e=6.337E-01  Homo sapiens
  6by9-assembly1_A  TM=3.805E-01  e=7.159E-02  Homo sapiens
  7nyx-assembly1_C  TM=1.181E-01  e=8.241E+00  Photorhabdus thracensis

Foldseek 3Di:
DDPLQQQAWQWWFFLVLLLPDPADDAPVPDPSVPGTDIGRNNPCDPVLLVQEEEEAEAFDDDDDPADDPPDHRDDPVLRVVVSVVSVVSVVVRRTTYGYQCLNPDDRPDDSVSSLLNCLVSLLSHPHYAYTFDKDAQDPLDPLLVLLVLLLVVLVVCCVVDVLSVVLSVLSVVCSVVRIAGALRSLLVLLLSLLSNLLSVHFDFSVSHDPLSNLLSLLSNQLVCCLPPVLSCVLVCVVLDPPLSVLSVVLNVQSNVCRVVVDCVSPPCSSVSSNVSSSSSSVSSPPRDTPNDNCDLVNLLVCLVCLPSDSDDDPDSLVSLVSVLSSQPDDDFDSVDLVSSLVSLLSSCVSSVHAVVSSCVNCVVVVNNVVPDPCVLQVQLLVCLVVVNLVSNVVSVVVRHTLQRDDDDDDDDDDDDDDDDDDDPSPVSNQHSDDDFLAHSLLVCLLVLVQVSNLVCLVVPPDQAQFRPRQQRHGSLRNNVVNVSVNSNVVSVVSPHDPPDDGRDDPDPDDDDDDDDDDDDDDDDDDDDDDDDDDDDDDDDDDDDDDDDDDPDD

Secondary structure (DSSP, 8-state):
--HHHHTSEEEEEEHHHHHH-SSPPPGGG--HHHHEEEEEGGG--HHHHHTEEEEE----SPPPSS--TT---S-HHHHHHHHHHHHHHHTTT--EEEE-GGGS--SSS-HHHHHHHHHHHHHH-SEEEEPPPEEE--TT-HHHHHHHHHHHHHHHHGGG-HHHHHHHHHHHHHHHHTEEE-HHHHHHHHHHHHHHHHTT--EEHHHHS-HHHHHHHHHHHHHHHTT-GGGGHHHHHHH-HHHHHHHHHHHHHHHHHHHH--GGGGTTHHHHHHHHHHHHHHHHHT--EE-----HHHHHHHHHTTTT-SS--SSHHHHHHHHHHHH------TTSHHHHHHHHHHHHHHTT--HHHHHHHHHHTT-GGGSPPTHHHHHHHHHHHTT-HHHHHHHHHTT--TT-------------------SSSSTTTTSSS--SS--HHHHHHHTT-HHHHHHHHHTT--TT--BTTTTTB-HHHHHHHTT-HHHHHHHHHTT--TT--------TT--S----S------------PPP---------------------

Organism: NCBI:txid3068